Protein AF-A0A8H5Z6J4-F1 (afdb_monomer_lite)

Organism: NCBI:txid1567541

Structure (mmCIF, N/CA/C/O backbone):
data_AF-A0A8H5Z6J4-F1
#
_entry.id   AF-A0A8H5Z6J4-F1
#
loop_
_atom_site.group_PDB
_atom_site.id
_atom_site.type_symbol
_atom_site.label_atom_id
_atom_site.label_alt_id
_atom_site.label_comp_id
_atom_site.label_asym_id
_atom_site.label_entity_id
_atom_site.label_seq_id
_atom_site.pdbx_PDB_ins_code
_atom_site.Cartn_x
_atom_site.Cartn_y
_atom_site.Cartn_z
_atom_site.occupancy
_atom_site.B_iso_or_equiv
_atom_site.auth_seq_id
_atom_site.auth_comp_id
_atom_site.auth_asym_id
_atom_site.auth_atom_id
_atom_site.pdbx_PDB_model_num
ATOM 1 N N . MET A 1 1 ? -13.147 -1.818 -47.716 1.00 28.17 1 MET A N 1
ATOM 2 C CA . MET A 1 1 ? -13.416 -1.935 -46.267 1.00 28.17 1 MET A CA 1
ATOM 3 C C . MET A 1 1 ? -14.421 -0.863 -45.845 1.00 28.17 1 MET A C 1
ATOM 5 O O . MET A 1 1 ? -14.436 0.179 -46.499 1.00 28.17 1 MET A O 1
ATOM 9 N N . PRO A 1 2 ? -15.296 -1.113 -44.851 1.00 30.39 2 PRO A N 1
ATOM 10 C CA . PRO A 1 2 ? -16.334 -0.167 -44.432 1.00 30.39 2 PRO A CA 1
ATOM 11 C C . PRO A 1 2 ? -15.722 1.109 -43.838 1.00 30.39 2 PRO A C 1
ATOM 13 O O . PRO A 1 2 ? -14.711 1.054 -43.145 1.00 30.39 2 PRO A O 1
ATOM 16 N N . ARG A 1 3 ? -16.341 2.259 -44.124 1.00 32.53 3 ARG A N 1
ATOM 17 C CA . ARG A 1 3 ? -15.803 3.617 -43.908 1.00 32.53 3 ARG A CA 1
ATOM 18 C C . ARG A 1 3 ? -15.699 4.080 -42.445 1.00 32.53 3 ARG A C 1
ATOM 20 O O . ARG A 1 3 ? -15.208 5.177 -42.217 1.00 32.53 3 ARG A O 1
ATOM 27 N N . GLU A 1 4 ? -16.088 3.261 -41.475 1.00 33.72 4 GLU A N 1
ATOM 28 C CA . GLU A 1 4 ? -16.015 3.600 -40.041 1.00 33.72 4 GLU A CA 1
ATOM 29 C C . GLU A 1 4 ? -14.672 3.230 -39.386 1.00 33.72 4 GLU A C 1
ATOM 31 O O . GLU A 1 4 ? -14.427 3.570 -38.237 1.00 33.72 4 GLU A O 1
ATOM 36 N N . TRP A 1 5 ? -13.753 2.604 -40.128 1.00 34.56 5 TRP A N 1
ATOM 37 C CA . TRP A 1 5 ? -12.443 2.181 -39.614 1.00 34.56 5 TRP A CA 1
ATOM 38 C C . TRP A 1 5 ? -11.327 3.224 -39.816 1.00 34.56 5 TRP A C 1
ATOM 40 O O . TRP A 1 5 ? -10.234 3.076 -39.281 1.00 34.56 5 TRP A O 1
ATOM 50 N N . ASN A 1 6 ? -11.577 4.300 -40.568 1.00 34.28 6 ASN A N 1
ATOM 51 C CA . ASN A 1 6 ? -10.522 5.193 -41.066 1.00 34.28 6 ASN A CA 1
ATOM 52 C C . ASN A 1 6 ? -9.995 6.245 -40.070 1.00 34.28 6 ASN A C 1
ATOM 54 O O . ASN A 1 6 ? -8.996 6.882 -40.388 1.00 34.28 6 ASN A O 1
ATOM 58 N N . SER A 1 7 ? -10.610 6.455 -38.900 1.00 40.66 7 SER A N 1
ATOM 59 C CA . SER A 1 7 ? -10.069 7.412 -37.914 1.00 40.66 7 SER A CA 1
ATOM 60 C C . SER A 1 7 ? -9.094 6.772 -36.922 1.00 40.66 7 SER A C 1
ATOM 62 O O . SER A 1 7 ? -8.182 7.445 -36.470 1.00 40.66 7 SER A O 1
ATOM 64 N N . ILE A 1 8 ? -9.246 5.475 -36.632 1.00 39.31 8 ILE A N 1
ATOM 65 C CA . ILE A 1 8 ? -8.419 4.724 -35.664 1.00 39.31 8 ILE A CA 1
ATOM 66 C C . ILE A 1 8 ? -7.125 4.194 -36.323 1.00 39.31 8 ILE A C 1
ATOM 68 O O . ILE A 1 8 ? -6.151 3.870 -35.654 1.00 39.31 8 ILE A O 1
ATOM 72 N N . LEU A 1 9 ? -7.103 4.107 -37.660 1.00 37.81 9 LEU A N 1
ATOM 73 C CA . LEU A 1 9 ? -6.042 3.463 -38.446 1.00 37.81 9 LEU A CA 1
ATOM 74 C C . LEU A 1 9 ? -4.883 4.383 -38.879 1.00 37.81 9 LEU A C 1
ATOM 76 O O . LEU A 1 9 ? -3.911 3.872 -39.427 1.00 37.81 9 LEU A O 1
ATOM 80 N N . ASN A 1 10 ? -4.968 5.698 -38.660 1.00 46.81 10 ASN A N 1
ATOM 81 C CA . ASN A 1 10 ? -3.981 6.668 -39.164 1.00 46.81 10 ASN A CA 1
ATOM 82 C C . ASN A 1 10 ? -2.835 6.985 -38.186 1.00 46.81 10 ASN A C 1
ATOM 84 O O . ASN A 1 10 ? -1.996 7.818 -38.518 1.00 46.81 10 ASN A O 1
ATOM 88 N N . GLU A 1 11 ? -2.808 6.379 -36.995 1.00 52.28 11 GLU A N 1
ATOM 89 C CA . GLU A 1 11 ? -1.956 6.878 -35.907 1.00 52.28 11 GLU A CA 1
ATOM 90 C C . GLU A 1 11 ? -0.730 5.992 -35.582 1.00 52.28 11 GLU A C 1
ATOM 92 O O . GLU A 1 11 ? 0.281 6.517 -35.132 1.00 52.28 11 GLU A O 1
ATOM 97 N N . LEU A 1 12 ? -0.745 4.683 -35.876 1.00 58.88 12 LEU A N 1
ATOM 98 C CA . LEU A 1 12 ? 0.432 3.804 -35.715 1.00 58.88 12 LEU A CA 1
ATOM 99 C C . LEU A 1 12 ? 1.329 3.844 -36.964 1.00 58.88 12 LEU A C 1
ATOM 101 O O . LEU A 1 12 ? 0.839 3.670 -38.082 1.00 58.88 12 LEU A O 1
ATOM 105 N N . GLU A 1 13 ? 2.641 4.031 -36.781 1.00 70.81 13 GLU A N 1
ATOM 106 C CA . GLU A 1 13 ? 3.585 4.187 -37.895 1.00 70.81 13 GLU A CA 1
ATOM 107 C C . GLU A 1 13 ? 3.779 2.873 -38.671 1.00 70.81 13 GLU A C 1
ATOM 109 O O . GLU A 1 13 ? 4.051 1.811 -38.101 1.00 70.81 13 GLU A O 1
ATOM 114 N N . PHE A 1 14 ? 3.625 2.936 -39.997 1.00 79.06 14 PHE A N 1
ATOM 115 C CA . PHE A 1 14 ? 4.004 1.849 -40.895 1.00 79.06 14 PHE A CA 1
ATOM 116 C C . PHE A 1 14 ? 5.435 2.076 -41.374 1.00 79.06 14 PHE A C 1
ATOM 118 O O . PHE A 1 14 ? 5.702 3.053 -42.073 1.00 79.06 14 PHE A O 1
ATOM 125 N N . ILE A 1 15 ? 6.328 1.148 -41.039 1.00 82.44 15 ILE A N 1
ATOM 126 C CA . ILE A 1 15 ? 7.730 1.182 -41.442 1.00 82.44 15 ILE A CA 1
ATOM 127 C C . ILE A 1 15 ? 7.903 0.224 -42.626 1.00 82.44 15 ILE A C 1
ATOM 129 O O . ILE A 1 15 ? 7.743 -0.992 -42.462 1.00 82.44 15 ILE A O 1
ATOM 133 N N . PRO A 1 16 ? 8.213 0.724 -43.836 1.00 85.50 16 PRO A N 1
ATOM 134 C CA . PRO A 1 16 ? 8.431 -0.137 -44.988 1.00 85.50 16 PRO A CA 1
ATOM 135 C C . PRO A 1 16 ? 9.571 -1.120 -44.729 1.00 85.50 16 PRO A C 1
ATOM 137 O O . PRO A 1 16 ? 10.624 -0.738 -44.225 1.00 85.50 16 PRO A O 1
ATOM 140 N N . MET A 1 17 ? 9.401 -2.373 -45.158 1.00 85.56 17 MET A N 1
ATOM 141 C CA . MET A 1 17 ? 10.431 -3.408 -45.011 1.00 85.56 17 MET A CA 1
ATOM 142 C C . MET A 1 17 ? 11.772 -2.999 -45.651 1.00 85.56 17 MET A C 1
ATOM 144 O O . MET A 1 17 ? 12.833 -3.394 -45.189 1.00 85.56 17 MET A O 1
ATOM 148 N N . SER A 1 18 ? 11.737 -2.143 -46.678 1.00 85.12 18 SER A N 1
ATOM 149 C CA . SER A 1 18 ? 12.922 -1.574 -47.333 1.00 85.12 18 SER A CA 1
ATOM 150 C C . SER A 1 18 ? 13.709 -0.563 -46.490 1.00 85.12 18 SER A C 1
ATOM 152 O O . SER A 1 18 ? 14.835 -0.237 -46.849 1.00 85.12 18 SER A O 1
ATOM 154 N N . GLU A 1 19 ? 13.118 -0.013 -45.428 1.00 85.44 19 GLU A N 1
ATOM 155 C CA . GLU A 1 19 ? 13.790 0.911 -44.502 1.00 85.44 19 GLU A CA 1
ATOM 156 C C . GLU A 1 19 ? 14.397 0.192 -43.291 1.00 85.44 19 GLU A C 1
ATOM 158 O O . GLU A 1 19 ? 15.184 0.779 -42.544 1.00 85.44 19 GLU A O 1
ATOM 163 N N . LEU A 1 20 ? 14.036 -1.075 -43.093 1.00 86.94 20 LEU A N 1
ATOM 164 C CA . LEU A 1 20 ? 14.535 -1.903 -42.011 1.00 86.94 20 LEU A CA 1
ATOM 165 C C . LEU A 1 20 ? 15.879 -2.531 -42.383 1.00 86.94 20 LEU A C 1
ATOM 167 O O . LEU A 1 20 ? 16.109 -2.975 -43.506 1.00 86.94 20 LEU A O 1
ATOM 171 N N . ILE A 1 21 ? 16.769 -2.574 -41.402 1.00 87.12 21 ILE A N 1
ATOM 172 C CA . ILE A 1 21 ? 18.061 -3.241 -41.473 1.00 87.12 21 ILE A CA 1
ATOM 173 C C . ILE A 1 21 ? 17.908 -4.566 -40.730 1.00 87.12 21 ILE A C 1
ATOM 175 O O . ILE A 1 21 ? 17.894 -4.594 -39.497 1.00 87.12 21 ILE A O 1
ATOM 179 N N . THR A 1 22 ? 17.771 -5.643 -41.500 1.00 82.56 22 THR A N 1
ATOM 180 C CA . THR A 1 22 ? 17.530 -7.004 -41.008 1.00 82.56 22 THR A CA 1
ATOM 181 C C . THR A 1 22 ? 18.682 -7.940 -41.341 1.00 82.56 22 THR A C 1
ATOM 183 O O . THR A 1 22 ? 19.114 -8.007 -42.494 1.00 82.56 22 THR A O 1
ATOM 186 N N . ASP A 1 23 ? 19.086 -8.761 -40.375 1.00 76.25 23 ASP A N 1
ATOM 187 C CA . ASP A 1 23 ? 20.027 -9.866 -40.582 1.00 76.25 23 ASP A CA 1
ATOM 188 C C . ASP A 1 23 ? 19.264 -11.156 -40.951 1.00 76.25 23 ASP A C 1
ATOM 190 O O . ASP A 1 23 ? 19.267 -12.137 -40.204 1.00 76.25 23 ASP A O 1
ATOM 194 N N . GLY A 1 24 ? 18.570 -11.141 -42.097 1.00 76.81 24 GLY A N 1
ATOM 195 C CA . GLY A 1 24 ? 17.800 -12.278 -42.626 1.00 76.81 24 GLY A CA 1
ATOM 196 C C . GLY A 1 24 ? 16.275 -12.138 -42.524 1.00 76.81 24 GLY A C 1
ATOM 197 O O . GLY A 1 24 ? 15.745 -11.033 -42.460 1.00 76.81 24 GLY A O 1
ATOM 198 N N . ASP A 1 25 ? 15.569 -13.274 -42.572 1.00 79.19 25 ASP A N 1
ATOM 199 C CA . ASP A 1 25 ? 14.105 -13.341 -42.428 1.00 79.19 25 ASP A CA 1
ATOM 200 C C . ASP A 1 25 ? 13.698 -13.016 -40.983 1.00 79.19 25 ASP A C 1
ATOM 202 O O . ASP A 1 25 ? 14.186 -13.654 -40.047 1.00 79.19 25 ASP A O 1
ATOM 206 N N . LEU A 1 26 ? 12.774 -12.066 -40.803 1.00 82.94 26 LEU A N 1
ATOM 207 C CA . LEU A 1 26 ? 12.273 -11.638 -39.491 1.00 82.94 26 LEU A CA 1
ATOM 208 C C . LEU A 1 26 ? 11.627 -12.771 -38.687 1.00 82.94 26 LEU A C 1
ATOM 210 O O . LEU A 1 26 ? 11.627 -12.729 -37.460 1.00 82.94 26 LEU A O 1
ATOM 214 N N . ALA A 1 27 ? 11.113 -13.807 -39.351 1.00 78.31 27 ALA A N 1
ATOM 215 C CA . ALA A 1 27 ? 10.590 -14.983 -38.663 1.00 78.31 27 ALA A CA 1
ATOM 216 C C . ALA A 1 27 ? 11.689 -15.826 -37.988 1.00 78.31 27 ALA A C 1
ATOM 218 O O . ALA A 1 27 ? 11.412 -16.565 -37.045 1.00 78.31 27 ALA A O 1
ATOM 219 N N . GLN A 1 28 ? 12.929 -15.739 -38.479 1.00 77.50 28 GLN A N 1
ATOM 220 C CA . GLN A 1 28 ? 14.086 -16.466 -37.946 1.00 77.50 28 GLN A CA 1
ATOM 221 C C . GLN A 1 28 ? 14.962 -15.577 -37.060 1.00 77.50 28 GLN A C 1
ATOM 223 O O . GLN A 1 28 ? 15.541 -16.060 -36.089 1.00 77.50 28 GLN A O 1
ATOM 228 N N . ASN A 1 29 ? 15.047 -14.286 -37.386 1.00 81.62 29 ASN A N 1
ATOM 229 C CA . ASN A 1 29 ? 15.770 -13.286 -36.621 1.00 81.62 29 ASN A CA 1
ATOM 230 C C . ASN A 1 29 ? 14.870 -12.061 -36.388 1.00 81.62 29 ASN A C 1
ATOM 232 O O . ASN A 1 29 ? 14.823 -11.163 -37.229 1.00 81.62 29 ASN A O 1
ATOM 236 N N . PRO A 1 30 ? 14.141 -12.012 -35.261 1.00 83.81 30 PRO A N 1
ATOM 237 C CA . PRO A 1 30 ? 13.126 -10.990 -35.029 1.00 83.81 30 PRO A CA 1
ATOM 238 C C . PRO A 1 30 ? 13.722 -9.618 -34.701 1.00 83.81 30 PRO A C 1
ATOM 240 O O . PRO A 1 30 ? 12.983 -8.646 -34.593 1.00 83.81 30 PRO A O 1
ATOM 243 N N . VAL A 1 31 ? 15.038 -9.501 -34.514 1.00 85.31 31 VAL A N 1
ATOM 244 C CA . VAL A 1 31 ? 15.669 -8.221 -34.186 1.00 85.31 31 VAL A CA 1
ATOM 245 C C . VAL A 1 31 ? 16.000 -7.469 -35.471 1.00 85.31 31 VAL A C 1
ATOM 247 O O . VAL A 1 31 ? 16.737 -7.957 -36.324 1.00 85.31 31 VAL A O 1
ATOM 250 N N . THR A 1 32 ? 15.489 -6.246 -35.591 1.00 87.62 32 THR A N 1
ATOM 251 C CA . THR A 1 32 ? 15.745 -5.359 -36.729 1.00 87.62 32 THR A CA 1
ATOM 252 C C . THR A 1 32 ? 16.123 -3.968 -36.257 1.00 87.62 32 THR A C 1
ATOM 254 O O . THR A 1 32 ? 15.713 -3.525 -35.186 1.00 87.62 32 THR A O 1
ATOM 257 N N . SER A 1 33 ? 16.899 -3.250 -37.064 1.00 88.31 33 SER A N 1
ATOM 258 C CA . SER A 1 33 ? 17.163 -1.828 -36.840 1.00 88.31 33 SER A CA 1
ATOM 259 C C . SER A 1 33 ? 16.429 -0.960 -37.853 1.00 88.31 33 SER A C 1
ATOM 261 O O . SER A 1 33 ? 16.122 -1.405 -38.955 1.00 88.31 33 SER A O 1
ATOM 263 N N . TRP A 1 34 ? 16.173 0.292 -37.504 1.00 85.94 34 TRP A N 1
ATOM 264 C CA . TRP A 1 34 ? 15.602 1.283 -38.407 1.00 85.94 34 TRP A CA 1
ATOM 265 C C . TRP A 1 34 ? 16.315 2.625 -38.246 1.00 85.94 34 TRP A C 1
ATOM 267 O O . TRP A 1 34 ? 16.523 3.117 -37.130 1.00 85.94 34 TRP A O 1
ATOM 277 N N . ARG A 1 35 ? 16.697 3.229 -39.377 1.00 80.19 35 ARG A N 1
ATOM 278 C CA . ARG A 1 35 ? 17.229 4.597 -39.432 1.00 80.19 35 ARG A CA 1
ATOM 279 C C . ARG A 1 35 ? 16.186 5.493 -40.097 1.00 80.19 35 ARG A C 1
ATOM 281 O O . ARG A 1 35 ? 16.041 5.406 -41.316 1.00 80.19 35 ARG A O 1
ATOM 288 N N . PRO A 1 36 ? 15.500 6.368 -39.342 1.00 71.56 36 PRO A N 1
ATOM 289 C CA . PRO A 1 36 ? 14.518 7.274 -39.920 1.00 71.56 36 PRO A CA 1
ATOM 290 C C . PRO A 1 36 ? 15.168 8.142 -41.005 1.00 71.56 36 PRO A C 1
ATOM 292 O O . PRO A 1 36 ? 16.181 8.802 -40.769 1.00 71.56 36 PRO A O 1
ATOM 295 N N . SER A 1 37 ? 14.598 8.133 -42.211 1.00 61.19 37 SER A N 1
ATOM 296 C CA . SER A 1 37 ? 15.135 8.843 -43.386 1.00 61.19 37 SER A CA 1
ATOM 297 C C . SER A 1 37 ? 14.923 10.365 -43.342 1.00 61.19 37 SER A C 1
ATOM 299 O O . SER A 1 37 ? 15.541 11.111 -44.105 1.00 61.19 37 SER A O 1
ATOM 301 N N . LYS A 1 38 ? 14.065 10.843 -42.434 1.00 55.19 38 LYS A N 1
ATOM 302 C CA . LYS A 1 38 ? 13.813 12.261 -42.148 1.00 55.19 38 LYS A CA 1
ATOM 303 C C . LYS A 1 38 ? 14.134 12.541 -40.685 1.00 55.19 38 LYS A C 1
ATOM 305 O O . LYS A 1 38 ? 14.049 11.639 -39.857 1.00 55.19 38 LYS A O 1
ATOM 310 N N . ALA A 1 39 ? 14.428 13.803 -40.360 1.00 48.31 39 ALA A N 1
ATOM 311 C CA . ALA A 1 39 ? 14.260 14.298 -38.997 1.00 48.31 39 ALA A CA 1
ATOM 312 C C . ALA A 1 39 ? 12.772 14.163 -38.659 1.00 48.31 39 ALA A C 1
ATOM 314 O O . ALA A 1 39 ? 11.983 15.070 -38.918 1.00 48.31 39 ALA A O 1
ATOM 315 N N . CYS A 1 40 ? 12.363 12.977 -38.218 1.00 46.22 40 CYS A N 1
ATOM 316 C CA . CYS A 1 40 ? 11.044 12.772 -37.675 1.00 46.22 40 CYS A CA 1
ATOM 317 C C . CYS A 1 40 ? 10.995 13.697 -36.454 1.00 46.22 40 CYS A C 1
ATOM 319 O O . CYS A 1 40 ? 11.840 13.546 -35.573 1.00 46.22 40 CYS A O 1
ATOM 321 N N . PRO A 1 41 ? 10.074 14.674 -36.368 1.00 43.75 41 PRO A N 1
ATOM 322 C CA . PRO A 1 41 ? 9.890 15.429 -35.125 1.00 43.75 41 PRO A CA 1
ATOM 323 C C . PRO A 1 41 ? 9.425 14.534 -33.955 1.00 43.75 41 PRO A C 1
ATOM 325 O O . PRO A 1 41 ? 9.214 15.022 -32.850 1.00 43.75 41 PRO A O 1
ATOM 328 N N . TRP A 1 42 ? 9.252 13.238 -34.218 1.00 49.28 42 TRP A N 1
ATOM 329 C CA . TRP A 1 42 ? 8.795 12.184 -33.340 1.00 49.28 42 TRP A CA 1
ATOM 330 C C . TRP A 1 42 ? 10.033 11.467 -32.804 1.00 49.28 42 TRP A C 1
ATOM 332 O O . TRP A 1 42 ? 10.656 10.664 -33.498 1.00 49.28 42 TRP A O 1
ATOM 342 N N . ASP A 1 43 ? 10.424 11.792 -31.578 1.00 55.66 43 ASP A N 1
ATOM 343 C CA . ASP A 1 43 ? 11.353 10.945 -30.840 1.00 55.66 43 ASP A CA 1
ATOM 344 C C . ASP A 1 43 ? 10.604 9.639 -30.527 1.00 55.66 43 ASP A C 1
ATOM 346 O O . ASP A 1 43 ? 9.527 9.682 -29.926 1.00 55.66 43 ASP A O 1
ATOM 350 N N . HIS A 1 44 ? 11.132 8.479 -30.938 1.00 56.03 44 HIS A N 1
ATOM 351 C CA . HIS A 1 44 ? 10.563 7.156 -30.607 1.00 56.03 44 HIS A CA 1
ATOM 352 C C . HIS A 1 44 ? 10.730 6.785 -29.127 1.00 56.03 44 HIS A C 1
ATOM 354 O O . HIS A 1 44 ? 10.630 5.621 -28.731 1.00 56.03 44 HIS A O 1
ATOM 360 N N . HIS A 1 45 ? 10.996 7.778 -28.283 1.00 62.44 45 HIS A N 1
ATOM 361 C CA . HIS A 1 45 ? 11.115 7.589 -26.858 1.00 62.44 45 HIS A CA 1
ATOM 362 C C . HIS A 1 45 ? 9.810 7.074 -26.283 1.00 62.44 45 HIS A C 1
ATOM 364 O O . HIS A 1 45 ? 8.707 7.534 -26.591 1.00 62.44 45 HIS A O 1
ATOM 370 N N . LEU A 1 46 ? 9.979 6.112 -25.387 1.00 69.69 46 LEU A N 1
ATOM 371 C CA . LEU A 1 46 ? 8.912 5.637 -24.543 1.00 69.69 46 LEU A CA 1
ATOM 372 C C . LEU A 1 46 ? 8.444 6.789 -23.647 1.00 69.69 46 LEU A C 1
ATOM 374 O O . LEU A 1 46 ? 9.180 7.241 -22.768 1.00 69.69 46 LEU A O 1
ATOM 378 N N . PHE A 1 47 ? 7.218 7.256 -23.863 1.00 68.50 47 PHE A N 1
ATOM 379 C CA . PHE A 1 47 ? 6.607 8.252 -22.994 1.00 68.50 47 PHE A CA 1
ATOM 380 C C . PHE A 1 47 ? 6.001 7.557 -21.776 1.00 68.50 47 PHE A C 1
ATOM 382 O O . PHE A 1 47 ? 4.973 6.896 -21.846 1.00 68.50 47 PHE A O 1
ATOM 389 N N . THR A 1 48 ? 6.668 7.674 -20.640 1.00 70.69 48 THR A N 1
ATOM 390 C CA . THR A 1 48 ? 6.216 7.067 -19.381 1.00 70.69 48 THR A CA 1
ATOM 391 C C . THR A 1 48 ? 5.528 8.117 -18.519 1.00 70.69 48 THR A C 1
ATOM 393 O O . THR A 1 48 ? 4.378 7.939 -18.109 1.00 70.69 48 THR A O 1
ATOM 396 N N . GLU A 1 49 ? 6.228 9.231 -18.303 1.00 73.94 49 GLU A N 1
ATOM 397 C CA . GLU A 1 49 ? 5.817 10.416 -17.553 1.00 73.94 49 GLU A CA 1
ATOM 398 C C . GLU A 1 49 ? 6.493 11.663 -18.147 1.00 73.94 49 GLU A C 1
ATOM 400 O O . GLU A 1 49 ? 7.572 11.566 -18.738 1.00 73.94 49 GLU A O 1
ATOM 405 N N . GLU A 1 50 ? 5.895 12.845 -17.957 1.00 73.38 50 GLU A N 1
ATOM 406 C CA . GLU A 1 50 ? 6.440 14.114 -18.472 1.00 73.38 50 GLU A CA 1
ATOM 407 C C . GLU A 1 50 ? 7.872 14.371 -17.990 1.00 73.38 50 GLU A C 1
ATOM 409 O O . GLU A 1 50 ? 8.716 14.841 -18.752 1.00 73.38 50 GLU A O 1
ATOM 414 N N . GLU A 1 51 ? 8.166 14.010 -16.739 1.00 74.00 51 GLU A N 1
ATOM 415 C CA . GLU A 1 51 ? 9.482 14.199 -16.137 1.00 74.00 51 GLU A CA 1
ATOM 416 C C . GLU A 1 51 ? 10.571 13.352 -16.799 1.00 74.00 51 GLU A C 1
ATOM 418 O O . GLU A 1 51 ? 11.670 13.833 -17.087 1.00 74.00 51 GLU A O 1
ATOM 423 N N . VAL A 1 52 ? 10.240 12.086 -17.052 1.00 78.50 52 VAL A N 1
ATOM 424 C CA . VAL A 1 52 ? 11.130 11.122 -17.694 1.00 78.50 52 VAL A CA 1
ATOM 425 C C . VAL A 1 52 ? 11.351 11.516 -19.150 1.00 78.50 52 VAL A C 1
ATOM 427 O O . VAL A 1 52 ? 12.497 11.558 -19.599 1.00 78.50 52 VAL A O 1
ATOM 430 N N . LEU A 1 53 ? 10.280 11.894 -19.862 1.00 77.56 53 LEU A N 1
ATOM 431 C CA . LEU A 1 53 ? 10.388 12.399 -21.229 1.00 77.56 53 LEU A CA 1
ATOM 432 C C . LEU A 1 53 ? 11.300 13.629 -21.280 1.00 77.56 53 LEU A C 1
ATOM 434 O O . LEU A 1 53 ? 12.205 13.681 -22.112 1.00 77.56 53 LEU A O 1
ATOM 438 N N . LYS A 1 54 ? 11.073 14.615 -20.404 1.00 76.88 54 LYS A N 1
ATOM 439 C CA . LYS A 1 54 ? 11.859 15.851 -20.388 1.00 76.88 54 LYS A CA 1
ATOM 440 C C . LYS A 1 54 ? 13.349 15.551 -20.239 1.00 76.88 54 LYS A C 1
ATOM 442 O O . LYS A 1 54 ? 14.142 16.059 -21.028 1.00 76.88 54 LYS A O 1
ATOM 447 N N . PHE A 1 55 ? 13.724 14.684 -19.296 1.00 78.62 55 PHE A N 1
ATOM 448 C CA . PHE A 1 55 ? 15.119 14.273 -19.134 1.00 78.62 55 PHE A CA 1
ATOM 449 C C . PHE A 1 55 ? 15.667 13.562 -20.377 1.00 78.62 55 PHE A C 1
ATOM 451 O O . PHE A 1 55 ? 16.754 13.902 -20.839 1.00 78.62 55 PHE A O 1
ATOM 458 N N . CYS A 1 56 ? 14.921 12.605 -20.938 1.00 79.81 56 CYS A N 1
ATOM 459 C CA . CYS A 1 56 ? 15.301 11.907 -22.165 1.00 79.81 56 CYS A CA 1
ATOM 460 C C . CYS A 1 56 ? 15.626 12.877 -23.309 1.00 79.81 56 CYS A C 1
ATOM 462 O O . CYS A 1 56 ? 16.661 12.732 -23.958 1.00 79.81 56 CYS A O 1
ATOM 464 N N . VAL A 1 57 ? 14.789 13.895 -23.509 1.00 77.75 57 VAL A N 1
ATOM 465 C CA . VAL A 1 57 ? 14.966 14.898 -24.566 1.00 77.75 57 VAL A CA 1
ATOM 466 C C . VAL A 1 57 ? 16.136 15.840 -24.259 1.00 77.75 57 VAL A C 1
ATOM 468 O O . VAL A 1 57 ? 17.015 16.029 -25.101 1.00 77.75 57 VAL A O 1
ATOM 471 N N . GLU A 1 58 ? 16.187 16.423 -23.057 1.00 79.69 58 GLU A N 1
ATOM 472 C CA . GLU A 1 58 ? 17.198 17.427 -22.688 1.00 79.69 58 GLU A CA 1
ATOM 473 C C . GLU A 1 58 ? 18.607 16.831 -22.588 1.00 79.69 58 GLU A C 1
ATOM 475 O O . GLU A 1 58 ? 19.568 17.416 -23.092 1.00 79.69 58 GLU A O 1
ATOM 480 N N . ALA A 1 59 ? 18.735 15.650 -21.978 1.00 80.94 59 ALA A N 1
ATOM 481 C CA . ALA A 1 59 ? 20.011 14.958 -21.823 1.00 80.94 59 ALA A CA 1
ATOM 482 C C . ALA A 1 59 ? 20.384 14.101 -23.042 1.00 80.94 59 ALA A C 1
ATOM 484 O O . ALA A 1 59 ? 21.461 13.503 -23.049 1.00 80.94 59 ALA A O 1
ATOM 485 N N . LYS A 1 60 ? 19.510 14.017 -24.060 1.00 82.25 60 LYS A N 1
ATOM 486 C CA . LYS A 1 60 ? 19.616 13.048 -25.167 1.00 82.25 60 LYS A CA 1
ATOM 487 C C . LYS A 1 60 ? 19.823 11.622 -24.645 1.00 82.25 60 LYS A C 1
ATOM 489 O O . LYS A 1 60 ? 20.633 10.862 -25.175 1.00 82.25 60 LYS A O 1
ATOM 494 N N . PHE A 1 61 ? 19.133 11.296 -23.556 1.00 83.38 61 PHE A N 1
ATOM 495 C CA . PHE A 1 61 ? 19.220 9.996 -22.916 1.00 83.38 61 PHE A CA 1
ATOM 496 C C . PHE A 1 61 ? 18.291 9.007 -23.613 1.00 83.38 61 PHE A C 1
ATOM 498 O O . PHE A 1 61 ? 17.119 9.286 -23.873 1.00 83.38 61 PHE A O 1
ATOM 505 N N . GLU A 1 62 ? 18.828 7.828 -23.888 1.00 85.38 62 GLU A N 1
ATOM 506 C CA . GLU A 1 62 ? 18.126 6.726 -24.523 1.00 85.38 62 GLU A CA 1
ATOM 507 C C . GLU A 1 62 ? 18.160 5.519 -23.591 1.00 85.38 62 GLU A C 1
ATOM 509 O O . GLU A 1 62 ? 19.204 5.183 -23.029 1.00 85.38 62 GLU A O 1
ATOM 514 N N . PHE A 1 63 ? 17.013 4.861 -23.421 1.00 86.19 63 PHE A N 1
ATOM 515 C CA . PHE A 1 63 ? 16.936 3.683 -22.565 1.00 86.19 63 PHE A CA 1
ATOM 516 C C . PHE A 1 63 ? 17.803 2.538 -23.111 1.00 86.19 63 PHE A C 1
ATOM 518 O O . PHE A 1 63 ? 17.936 2.392 -24.332 1.00 86.19 63 PHE A O 1
ATOM 525 N N . PRO A 1 64 ? 18.363 1.685 -22.234 1.00 85.00 64 PRO A N 1
ATOM 526 C CA . PRO A 1 64 ? 19.155 0.540 -22.660 1.00 85.00 64 PRO A CA 1
ATOM 527 C C . PRO A 1 64 ? 18.438 -0.304 -23.721 1.00 85.00 64 PRO A C 1
ATOM 529 O O . PRO A 1 64 ? 17.277 -0.680 -23.571 1.00 85.00 64 PRO A O 1
ATOM 532 N N . GLY A 1 65 ? 19.139 -0.588 -24.820 1.00 85.56 65 GLY A N 1
ATOM 533 C CA . GLY A 1 65 ? 18.606 -1.380 -25.928 1.00 85.56 65 GLY A CA 1
ATOM 534 C C . GLY A 1 65 ? 17.647 -0.644 -26.870 1.00 85.56 65 GLY A C 1
ATOM 535 O O . GLY A 1 65 ? 17.175 -1.270 -27.812 1.00 85.56 65 GLY A O 1
ATOM 536 N N . TYR A 1 66 ? 17.374 0.648 -26.663 1.00 86.88 66 TYR A N 1
ATOM 537 C CA . TYR A 1 66 ? 16.570 1.452 -27.590 1.00 86.88 66 TYR A CA 1
ATOM 538 C C . TYR A 1 66 ? 17.269 1.678 -28.937 1.00 86.88 66 TYR A C 1
ATOM 540 O O . TYR A 1 66 ? 16.650 1.544 -29.992 1.00 86.88 66 TYR A O 1
ATOM 548 N N . ARG A 1 67 ? 18.570 1.992 -28.912 1.00 86.44 67 ARG A N 1
ATOM 549 C CA . ARG A 1 67 ? 19.380 2.254 -30.106 1.00 86.44 67 ARG A CA 1
ATOM 550 C C . ARG A 1 67 ? 20.600 1.338 -30.153 1.00 86.44 67 ARG A C 1
ATOM 552 O O . ARG A 1 67 ? 21.247 1.101 -29.136 1.00 86.44 67 ARG A O 1
ATOM 559 N N . GLY A 1 68 ? 20.910 0.839 -31.346 1.00 85.00 68 GLY A N 1
ATOM 560 C CA . GLY A 1 68 ? 22.136 0.106 -31.667 1.00 85.00 68 GLY A CA 1
ATOM 561 C C . GLY A 1 68 ? 22.974 0.843 -32.714 1.00 85.00 68 GLY A C 1
ATOM 562 O O . GLY A 1 68 ? 22.658 1.967 -33.107 1.00 85.00 68 GLY A O 1
ATOM 563 N N . GLU A 1 69 ? 24.019 0.193 -33.232 1.00 83.69 69 GLU A N 1
ATOM 564 C CA . GLU A 1 69 ? 24.899 0.769 -34.268 1.00 83.69 69 GLU A CA 1
ATOM 565 C C . GLU A 1 69 ? 24.120 1.235 -35.512 1.00 83.69 69 GLU A C 1
ATOM 567 O O . GLU A 1 69 ? 24.466 2.218 -36.173 1.00 83.69 69 GLU A O 1
ATOM 572 N N . ASN A 1 70 ? 23.016 0.548 -35.810 1.00 82.94 70 ASN A N 1
ATOM 573 C CA . ASN A 1 70 ? 22.213 0.731 -37.009 1.00 82.94 70 ASN A CA 1
ATOM 574 C C . ASN A 1 70 ? 20.906 1.503 -36.792 1.00 82.94 70 ASN A C 1
ATOM 576 O O . ASN A 1 70 ? 20.065 1.504 -37.679 1.00 82.94 70 ASN A O 1
ATOM 580 N N . GLY A 1 71 ? 20.755 2.241 -35.690 1.00 85.88 71 GLY A N 1
ATOM 581 C CA . GLY A 1 71 ? 19.563 3.056 -35.423 1.00 85.88 71 GLY A CA 1
ATOM 582 C C . GLY A 1 71 ? 18.666 2.463 -34.340 1.00 85.88 71 GLY A C 1
ATOM 583 O O . GLY A 1 71 ? 19.164 1.792 -33.438 1.00 85.88 71 GLY A O 1
ATOM 584 N N . ILE A 1 72 ? 17.368 2.771 -34.391 1.00 86.50 72 ILE A N 1
ATOM 585 C CA . ILE A 1 72 ? 16.389 2.293 -33.402 1.00 86.50 72 ILE A CA 1
ATOM 586 C C . ILE A 1 72 ? 16.249 0.782 -33.556 1.00 86.50 72 ILE A C 1
ATOM 588 O O . ILE A 1 72 ? 16.084 0.299 -34.674 1.00 86.50 72 ILE A O 1
ATOM 592 N N . VAL A 1 73 ? 16.323 0.052 -32.447 1.00 89.06 73 VAL A N 1
ATOM 593 C CA . VAL A 1 73 ? 16.196 -1.406 -32.425 1.00 89.06 73 VAL A CA 1
ATOM 594 C C . VAL A 1 73 ? 14.752 -1.783 -32.121 1.00 89.06 73 VAL A C 1
ATOM 596 O O . VAL A 1 73 ? 14.186 -1.369 -31.107 1.00 89.06 73 VAL A O 1
ATOM 599 N N . PHE A 1 74 ? 14.183 -2.610 -32.989 1.00 90.56 74 PHE A N 1
ATOM 600 C CA . PHE A 1 74 ? 12.877 -3.221 -32.814 1.00 90.56 74 PHE A CA 1
ATOM 601 C C . PHE A 1 74 ? 13.003 -4.737 -32.709 1.00 90.56 74 PHE A C 1
ATOM 603 O O . PHE A 1 74 ? 13.841 -5.356 -33.366 1.00 90.56 74 PHE A O 1
ATOM 610 N N . GLU A 1 75 ? 12.108 -5.329 -31.931 1.00 91.75 75 GLU A N 1
ATOM 611 C CA . GLU A 1 75 ? 11.812 -6.754 -31.980 1.00 91.75 75 GLU A CA 1
ATOM 612 C C . GLU A 1 75 ? 10.483 -6.943 -32.717 1.00 91.75 75 GLU A C 1
ATOM 614 O O . GLU A 1 75 ? 9.475 -6.301 -32.406 1.00 91.75 75 GLU A O 1
ATOM 619 N N . ALA A 1 76 ? 10.518 -7.781 -33.748 1.00 91.19 76 ALA A N 1
ATOM 620 C CA . ALA A 1 76 ? 9.422 -8.073 -34.647 1.00 91.19 76 ALA A CA 1
ATOM 621 C C . ALA A 1 76 ? 8.658 -9.308 -34.162 1.00 91.19 76 ALA A C 1
ATOM 623 O O . ALA A 1 76 ? 9.229 -10.381 -33.982 1.00 91.19 76 ALA A O 1
ATOM 624 N N . THR A 1 77 ? 7.348 -9.170 -33.993 1.00 90.38 77 THR A N 1
ATOM 625 C CA . THR A 1 77 ? 6.436 -10.283 -33.707 1.00 90.38 77 THR A CA 1
ATOM 626 C C . THR A 1 77 ? 5.539 -10.506 -34.917 1.00 90.38 77 THR A C 1
ATOM 628 O O . THR A 1 77 ? 4.843 -9.580 -35.336 1.00 90.38 77 THR A O 1
ATOM 631 N N . GLU A 1 78 ? 5.568 -11.707 -35.504 1.00 90.25 78 GLU A N 1
ATOM 632 C CA . GLU A 1 78 ? 4.662 -12.076 -36.602 1.00 90.25 78 GLU A CA 1
ATOM 633 C C . GLU A 1 78 ? 3.212 -12.030 -36.104 1.00 90.25 78 GLU A C 1
ATOM 635 O O . GLU A 1 78 ? 2.904 -12.544 -35.030 1.00 90.25 78 GLU A O 1
ATOM 640 N N . LEU A 1 79 ? 2.329 -11.402 -36.879 1.00 86.25 79 LEU A N 1
ATOM 641 C CA . LEU A 1 79 ? 0.908 -11.302 -36.573 1.00 86.25 79 LEU A CA 1
ATOM 642 C C . LEU A 1 79 ? 0.083 -12.082 -37.592 1.00 86.25 79 LEU A C 1
ATOM 644 O O . LEU A 1 79 ? 0.180 -11.849 -38.801 1.00 86.25 79 LEU A O 1
ATOM 648 N N . GLY A 1 80 ? -0.804 -12.941 -37.092 1.00 81.88 80 GLY A N 1
ATOM 649 C CA . GLY A 1 80 ? -1.851 -13.548 -37.900 1.00 81.88 80 GLY A CA 1
ATOM 650 C C . GLY A 1 80 ? -2.882 -12.527 -38.398 1.00 81.88 80 GLY A C 1
ATOM 651 O O . GLY A 1 80 ? -3.077 -11.452 -37.825 1.00 81.88 80 GLY A O 1
ATOM 652 N N . GLU A 1 81 ? -3.617 -12.894 -39.449 1.00 68.00 81 GLU A N 1
ATOM 653 C CA . GLU A 1 81 ? -4.602 -12.027 -40.120 1.00 68.00 81 GLU A CA 1
ATOM 654 C C . GLU A 1 81 ? -5.716 -11.526 -39.168 1.00 68.00 81 GLU A C 1
ATOM 656 O O . GLU A 1 81 ? -6.212 -10.411 -39.318 1.00 68.00 81 GLU A O 1
ATOM 661 N N . GLY A 1 82 ? -6.059 -12.309 -38.134 1.00 69.38 82 GLY A N 1
ATOM 662 C CA . GLY A 1 82 ? -7.005 -11.925 -37.074 1.00 69.38 82 GLY A CA 1
ATOM 663 C C . GLY A 1 82 ? -6.379 -11.237 -35.852 1.00 69.38 82 GLY A C 1
ATOM 664 O O . GLY A 1 82 ? -7.090 -10.616 -35.063 1.00 69.38 82 GLY A O 1
ATOM 665 N N . GLU A 1 83 ? -5.058 -11.315 -35.687 1.00 75.38 83 GLU A N 1
ATOM 666 C CA . GLU A 1 83 ? -4.339 -10.752 -34.536 1.00 75.38 83 GLU A CA 1
ATOM 667 C C . GLU A 1 83 ? -3.987 -9.281 -34.747 1.00 75.38 83 GLU A C 1
ATOM 669 O O . GLU A 1 83 ? -3.881 -8.532 -33.780 1.00 75.38 83 GLU A O 1
ATOM 674 N N . LEU A 1 84 ? -3.900 -8.832 -36.003 1.00 69.25 84 LEU A N 1
ATOM 675 C CA . LEU A 1 84 ? -3.621 -7.439 -36.347 1.00 69.25 84 LEU A CA 1
ATOM 676 C C . LEU A 1 84 ? -4.639 -6.465 -35.740 1.00 69.25 84 LEU A C 1
ATOM 678 O O . LEU A 1 84 ? -4.263 -5.424 -35.202 1.00 69.25 84 LEU A O 1
ATOM 682 N N . CYS A 1 85 ? -5.931 -6.794 -35.807 1.00 66.81 85 CYS A N 1
ATOM 683 C CA . CYS A 1 85 ? -6.983 -5.962 -35.223 1.00 66.81 85 CYS A CA 1
ATOM 684 C C . CYS A 1 85 ? -6.888 -5.913 -33.695 1.00 66.81 85 CYS A C 1
ATOM 686 O O . CYS A 1 85 ? -7.060 -4.844 -33.115 1.00 66.81 85 CYS A O 1
ATOM 688 N N . LYS A 1 86 ? -6.574 -7.047 -33.061 1.00 71.69 86 LYS A N 1
ATOM 689 C CA . LYS A 1 86 ? -6.430 -7.143 -31.608 1.00 71.69 86 LYS A CA 1
ATOM 690 C C . LYS A 1 86 ? -5.192 -6.394 -31.114 1.00 71.69 86 LYS A C 1
ATOM 692 O O . LYS A 1 86 ? -5.321 -5.554 -30.237 1.00 71.69 86 LYS A O 1
ATOM 697 N N . ALA A 1 87 ? -4.032 -6.609 -31.734 1.00 68.94 87 ALA A N 1
ATOM 698 C CA . ALA A 1 87 ? -2.801 -5.889 -31.413 1.00 68.94 87 ALA A CA 1
ATOM 699 C C . ALA A 1 87 ? -2.988 -4.370 -31.543 1.00 68.94 87 ALA A C 1
ATOM 701 O O . ALA A 1 87 ? -2.572 -3.610 -30.674 1.00 68.94 87 ALA A O 1
ATOM 702 N N . ARG A 1 88 ? -3.690 -3.917 -32.591 1.00 67.19 88 ARG A N 1
ATOM 703 C CA . ARG A 1 88 ? -4.038 -2.499 -32.764 1.00 67.19 88 ARG A CA 1
ATOM 704 C C . ARG A 1 88 ? -4.946 -1.966 -31.654 1.00 67.19 88 ARG A C 1
ATOM 706 O O . ARG A 1 88 ? -4.730 -0.847 -31.209 1.00 67.19 88 ARG A O 1
ATOM 713 N N . GLN A 1 89 ? -5.936 -2.737 -31.204 1.00 65.75 89 GLN A N 1
ATOM 714 C CA . GLN A 1 89 ? -6.824 -2.346 -30.101 1.00 65.75 89 GLN A CA 1
ATOM 715 C C . GLN A 1 89 ? -6.101 -2.327 -28.749 1.00 65.75 89 GLN A C 1
ATOM 717 O O . GLN A 1 89 ? -6.214 -1.342 -28.023 1.00 65.75 89 GLN A O 1
ATOM 722 N N . ASP A 1 90 ? -5.327 -3.370 -28.442 1.00 67.00 90 ASP A N 1
ATOM 723 C CA . ASP A 1 90 ? -4.567 -3.495 -27.194 1.00 67.00 90 ASP A CA 1
ATOM 724 C C . ASP A 1 90 ? -3.555 -2.345 -27.052 1.00 67.00 90 ASP A C 1
ATOM 726 O O . ASP A 1 90 ? -3.411 -1.772 -25.974 1.00 67.00 90 ASP A O 1
ATOM 730 N N . LEU A 1 91 ? -2.912 -1.937 -28.154 1.00 65.12 91 LEU A N 1
ATOM 731 C CA . LEU A 1 91 ? -2.031 -0.768 -28.179 1.00 65.12 91 LEU A CA 1
ATOM 732 C C . LEU A 1 91 ? -2.818 0.547 -28.035 1.00 65.12 91 LEU A C 1
ATOM 734 O O . LEU A 1 91 ? -2.369 1.426 -27.304 1.00 65.12 91 LEU A O 1
ATOM 738 N N . HIS A 1 92 ? -4.009 0.669 -28.639 1.00 56.94 92 HIS A N 1
ATOM 739 C CA . HIS A 1 92 ? -4.836 1.885 -28.580 1.00 56.94 92 HIS A CA 1
ATOM 740 C C . HIS A 1 92 ? -5.350 2.218 -27.157 1.00 56.94 92 HIS A C 1
ATOM 742 O O . HIS A 1 92 ? -5.482 3.385 -26.792 1.00 56.94 92 HIS A O 1
ATOM 748 N N . VAL A 1 93 ? -5.608 1.213 -26.310 1.00 51.38 93 VAL A N 1
ATOM 749 C CA . VAL A 1 93 ? -6.055 1.431 -24.915 1.00 51.38 93 VAL A CA 1
ATOM 750 C C . VAL A 1 93 ? -4.937 2.017 -24.033 1.00 51.38 93 VAL A C 1
ATOM 752 O O . VAL A 1 93 ? -5.213 2.734 -23.074 1.00 51.38 93 VAL A O 1
ATOM 755 N N . VAL A 1 94 ? -3.668 1.785 -24.386 1.00 52.12 94 VAL A N 1
ATOM 756 C CA . VAL A 1 94 ? -2.480 2.312 -23.678 1.00 52.12 94 VAL A CA 1
ATOM 757 C C . VAL A 1 94 ? -1.954 3.619 -24.323 1.00 52.12 94 VAL A C 1
ATOM 759 O O . VAL A 1 94 ? -1.061 4.296 -23.812 1.00 52.12 94 VAL A O 1
ATOM 762 N N . TRP A 1 95 ? -2.553 4.024 -25.443 1.00 49.38 95 TRP A N 1
ATOM 763 C CA . TRP A 1 95 ? -2.025 4.986 -26.422 1.00 49.38 95 TRP A CA 1
ATOM 764 C C . TRP A 1 95 ? -2.150 6.460 -26.040 1.00 49.38 95 TRP A C 1
ATOM 766 O O . TRP A 1 95 ? -1.459 7.306 -26.606 1.00 49.38 95 TRP A O 1
ATOM 776 N N . VAL A 1 96 ? -2.957 6.789 -25.026 1.00 49.09 96 VAL A N 1
ATOM 777 C CA . VAL A 1 96 ? -2.945 8.148 -24.454 1.00 49.09 96 VAL A CA 1
ATOM 778 C C . VAL A 1 96 ? -1.565 8.465 -23.846 1.00 49.09 96 VAL A C 1
ATOM 780 O O . VAL A 1 96 ? -1.192 9.634 -23.780 1.00 49.09 96 VAL A O 1
ATOM 783 N N . PHE A 1 97 ? -0.772 7.437 -23.500 1.00 48.16 97 PHE A N 1
ATOM 784 C CA . PHE A 1 97 ? 0.553 7.583 -22.899 1.00 48.16 97 PHE A CA 1
ATOM 785 C C . PHE A 1 97 ? 1.721 7.067 -23.759 1.00 48.16 97 PHE A C 1
ATOM 787 O O . PHE A 1 97 ? 2.813 7.559 -23.566 1.00 48.16 97 PHE A O 1
ATOM 794 N N . LEU A 1 98 ? 1.562 6.157 -24.729 1.00 52.91 98 LEU A N 1
ATOM 795 C CA . LEU A 1 98 ? 2.702 5.525 -25.436 1.00 52.91 98 LEU A CA 1
ATOM 796 C C . LEU A 1 98 ? 2.751 5.845 -26.937 1.00 52.91 98 LEU A C 1
ATOM 798 O O . LEU A 1 98 ? 2.600 4.960 -27.774 1.00 52.91 98 LEU A O 1
ATOM 802 N N . LYS A 1 99 ? 2.937 7.117 -27.304 1.00 55.75 99 LYS A N 1
ATOM 803 C CA . LYS A 1 99 ? 2.728 7.539 -28.700 1.00 55.75 99 LYS A CA 1
ATOM 804 C C . LYS A 1 99 ? 3.696 6.928 -29.734 1.00 55.75 99 LYS A C 1
ATOM 806 O O . LYS A 1 99 ? 3.277 6.788 -30.876 1.00 55.75 99 LYS A O 1
ATOM 811 N N . ASN A 1 100 ? 4.930 6.528 -29.380 1.00 64.88 100 ASN A N 1
ATOM 812 C CA . ASN A 1 100 ? 5.983 6.275 -30.388 1.00 64.88 100 ASN A CA 1
ATOM 813 C C . ASN A 1 100 ? 6.879 5.026 -30.178 1.00 64.88 100 ASN A C 1
ATOM 815 O O . ASN A 1 100 ? 7.965 4.959 -30.745 1.00 64.88 100 ASN A O 1
ATOM 819 N N . ASP A 1 101 ? 6.493 4.022 -29.390 1.00 76.88 101 ASP A N 1
ATOM 820 C CA . ASP A 1 101 ? 7.388 2.894 -29.055 1.00 76.88 101 ASP A CA 1
ATOM 821 C C . ASP A 1 101 ? 7.196 1.628 -29.923 1.00 76.88 101 ASP A C 1
ATOM 823 O O . ASP A 1 101 ? 7.870 0.613 -29.699 1.00 76.88 101 ASP A O 1
ATOM 827 N N . CYS A 1 102 ? 6.273 1.669 -30.888 1.00 78.88 102 CYS A N 1
ATOM 828 C CA . CYS A 1 102 ? 5.913 0.551 -31.756 1.00 78.88 102 CYS A CA 1
ATOM 829 C C . CYS A 1 102 ? 5.492 1.004 -33.166 1.00 78.88 102 CYS A C 1
ATOM 831 O O . CYS A 1 102 ? 5.120 2.155 -33.384 1.00 78.88 102 CYS A O 1
ATOM 833 N N . GLY A 1 103 ? 5.541 0.081 -34.125 1.00 81.38 103 GLY A N 1
ATOM 834 C CA . GLY A 1 103 ? 5.121 0.287 -35.511 1.00 81.38 103 GLY A CA 1
ATOM 835 C C . GLY A 1 103 ? 4.773 -1.036 -36.190 1.00 81.38 103 GLY A C 1
ATOM 836 O O . GLY A 1 103 ? 4.930 -2.102 -35.602 1.00 81.38 103 GLY A O 1
ATOM 837 N N . PHE A 1 104 ? 4.305 -1.002 -37.433 1.00 85.56 104 PHE A N 1
ATOM 838 C CA . PHE A 1 104 ? 4.036 -2.220 -38.208 1.00 85.56 104 PHE A CA 1
ATOM 839 C C . PHE A 1 104 ? 4.886 -2.275 -39.463 1.00 85.56 104 PHE A C 1
ATOM 841 O O . PHE A 1 104 ? 5.139 -1.251 -40.092 1.00 85.56 104 PHE A O 1
ATOM 848 N N . THR A 1 105 ? 5.243 -3.485 -39.883 1.00 87.69 105 THR A N 1
ATOM 849 C CA . THR A 1 105 ? 5.806 -3.719 -41.211 1.00 87.69 105 THR A CA 1
ATOM 850 C C . THR A 1 105 ? 5.117 -4.889 -41.900 1.00 87.69 105 THR A C 1
ATOM 852 O O . THR A 1 105 ? 4.497 -5.744 -41.265 1.00 87.69 105 THR A O 1
ATOM 855 N N . PHE A 1 106 ? 5.196 -4.902 -43.224 1.00 87.88 106 PHE A N 1
ATOM 856 C CA . PHE A 1 106 ? 4.697 -5.979 -44.063 1.00 87.88 106 PHE A CA 1
ATOM 857 C C . PHE A 1 106 ? 5.818 -6.410 -44.995 1.00 87.88 106 PHE A C 1
ATOM 859 O O . PHE A 1 106 ? 6.335 -5.591 -45.758 1.00 87.88 106 PHE A O 1
ATOM 866 N N . ASP A 1 107 ? 6.166 -7.691 -44.942 1.00 87.06 107 ASP A N 1
ATOM 867 C CA . ASP A 1 107 ? 7.137 -8.280 -45.849 1.00 87.06 107 ASP A CA 1
ATOM 868 C C . ASP A 1 107 ? 6.418 -8.777 -47.117 1.00 87.06 107 ASP A C 1
ATOM 870 O O . ASP A 1 107 ? 5.688 -9.774 -47.071 1.00 87.06 107 ASP A O 1
ATOM 874 N N . PRO A 1 108 ? 6.612 -8.117 -48.275 1.00 85.12 108 PRO A N 1
ATOM 875 C CA . PRO A 1 108 ? 5.957 -8.512 -49.515 1.00 85.12 108 PRO A CA 1
ATOM 876 C C . PRO A 1 108 ? 6.462 -9.849 -50.074 1.00 85.12 108 PRO A C 1
ATOM 878 O O . PRO A 1 108 ? 5.739 -10.474 -50.852 1.00 85.12 108 PRO A O 1
ATOM 881 N N . ALA A 1 109 ? 7.670 -10.294 -49.707 1.00 86.25 109 ALA A N 1
ATOM 882 C CA . ALA A 1 109 ? 8.243 -11.546 -50.193 1.00 86.25 109 ALA A CA 1
ATOM 883 C C . ALA A 1 109 ? 7.588 -12.754 -49.514 1.00 86.25 109 ALA A C 1
ATOM 885 O O . ALA A 1 109 ? 7.192 -13.709 -50.187 1.00 86.25 109 ALA A O 1
ATOM 886 N N . THR A 1 110 ? 7.421 -12.689 -48.193 1.00 86.44 110 THR A N 1
ATOM 887 C CA . THR A 1 110 ? 6.800 -13.759 -47.395 1.00 86.44 110 THR A CA 1
ATOM 888 C C . THR A 1 110 ? 5.293 -13.576 -47.202 1.00 86.44 110 THR A C 1
ATOM 890 O O . THR A 1 110 ? 4.611 -14.522 -46.809 1.00 86.44 110 THR A O 1
ATOM 893 N N . LYS A 1 111 ? 4.758 -12.389 -47.524 1.00 86.94 111 LYS A N 1
ATOM 894 C CA . LYS A 1 111 ? 3.369 -11.958 -47.278 1.00 86.94 111 LYS A CA 1
ATOM 895 C C . LYS A 1 111 ? 2.981 -11.978 -45.798 1.00 86.94 111 LYS A C 1
ATOM 897 O O . LYS A 1 111 ? 1.828 -12.251 -45.465 1.00 86.94 111 LYS A O 1
ATOM 902 N N . ARG A 1 112 ? 3.938 -11.696 -44.916 1.00 87.50 112 ARG A N 1
ATOM 903 C CA . ARG A 1 112 ? 3.747 -11.689 -43.462 1.00 87.50 112 ARG A CA 1
ATOM 904 C C . ARG A 1 112 ? 3.684 -10.269 -42.927 1.00 87.50 112 ARG A C 1
ATOM 906 O O . ARG A 1 112 ? 4.349 -9.370 -43.440 1.00 87.50 112 ARG A O 1
ATOM 913 N N . THR A 1 113 ? 2.881 -10.083 -41.888 1.00 88.81 113 THR A N 1
ATOM 914 C CA . THR A 1 113 ? 2.773 -8.816 -41.162 1.00 88.81 113 THR A CA 1
ATOM 915 C C . THR A 1 113 ? 3.486 -8.961 -39.832 1.00 88.81 113 THR A C 1
ATOM 917 O O . THR A 1 113 ? 3.307 -9.969 -39.153 1.00 88.81 113 THR A O 1
ATOM 920 N N . TYR A 1 114 ? 4.252 -7.948 -39.445 1.00 89.12 114 TYR A N 1
ATOM 921 C CA . TYR A 1 114 ? 4.964 -7.929 -38.176 1.00 89.12 114 TYR A CA 1
ATOM 922 C C . TYR A 1 114 ? 4.617 -6.670 -37.384 1.00 89.12 114 TYR A C 1
ATOM 924 O O . TYR A 1 114 ? 4.512 -5.573 -37.941 1.00 89.12 114 TYR A O 1
ATOM 932 N N . LEU A 1 115 ? 4.463 -6.837 -36.074 1.00 88.25 115 LEU A N 1
ATOM 933 C CA . LEU A 1 115 ? 4.470 -5.755 -35.098 1.00 88.25 115 LEU A CA 1
ATOM 934 C C . LEU A 1 115 ? 5.907 -5.532 -34.638 1.00 88.25 115 LEU A C 1
ATOM 936 O O . LEU A 1 115 ? 6.551 -6.450 -34.141 1.00 88.25 115 LEU A O 1
ATOM 940 N N . LEU A 1 116 ? 6.396 -4.315 -34.817 1.00 87.50 116 LEU A N 1
ATOM 941 C CA . LEU A 1 116 ? 7.707 -3.862 -34.386 1.00 87.50 116 LEU A CA 1
ATOM 942 C C . LEU A 1 116 ? 7.552 -3.160 -33.045 1.00 87.50 116 LEU A C 1
ATOM 944 O O . LEU A 1 116 ? 6.774 -2.215 -32.930 1.00 87.50 116 LEU A O 1
ATOM 948 N N . GLN A 1 117 ? 8.295 -3.590 -32.033 1.00 88.62 117 GLN A N 1
ATOM 949 C CA . GLN A 1 117 ? 8.292 -2.941 -30.724 1.00 88.62 117 GLN A CA 1
ATOM 950 C C . GLN A 1 117 ? 9.711 -2.639 -30.278 1.00 88.62 117 GLN A C 1
ATOM 952 O O . GLN A 1 117 ? 10.598 -3.481 -30.395 1.00 88.62 117 GLN A O 1
ATOM 957 N N . THR A 1 118 ? 9.934 -1.437 -29.755 1.00 87.62 118 THR A N 1
ATOM 958 C CA . THR A 1 118 ? 11.208 -1.127 -29.107 1.00 87.62 118 THR A CA 1
ATOM 959 C C . THR A 1 118 ? 11.341 -1.949 -27.823 1.00 87.62 118 THR A C 1
ATOM 961 O O . THR A 1 118 ? 10.344 -2.269 -27.166 1.00 87.62 118 THR A O 1
ATOM 964 N N . ARG A 1 119 ? 12.575 -2.268 -27.425 1.00 87.50 119 ARG A N 1
ATOM 965 C CA . ARG A 1 119 ? 12.847 -2.981 -26.163 1.00 87.50 119 ARG A CA 1
ATOM 966 C C . ARG A 1 119 ? 12.284 -2.274 -24.922 1.00 87.50 119 ARG A C 1
ATOM 968 O O . ARG A 1 119 ? 11.626 -2.946 -24.129 1.00 87.50 119 ARG A O 1
ATOM 975 N N . PRO A 1 120 ? 12.447 -0.943 -24.758 1.00 86.94 120 PRO A N 1
ATOM 976 C CA . PRO A 1 120 ? 11.767 -0.205 -23.692 1.00 86.94 120 PRO A CA 1
ATOM 977 C C . PRO A 1 120 ? 10.245 -0.392 -23.718 1.00 86.94 120 PRO A C 1
ATOM 979 O O . PRO A 1 120 ? 9.631 -0.607 -22.679 1.00 86.94 120 PRO A O 1
ATOM 982 N N . GLY A 1 121 ? 9.637 -0.378 -24.905 1.00 85.62 121 GLY A N 1
ATOM 983 C CA . GLY A 1 121 ? 8.206 -0.604 -25.077 1.00 85.62 121 GLY A CA 1
ATOM 984 C C . GLY A 1 121 ? 7.723 -1.982 -24.636 1.00 85.62 121 GLY A C 1
ATOM 985 O O . GLY A 1 121 ? 6.695 -2.105 -23.966 1.00 85.62 121 GLY A O 1
ATOM 986 N N . ILE A 1 122 ? 8.472 -3.029 -24.992 1.00 86.44 122 ILE A N 1
ATOM 987 C CA . ILE A 1 122 ? 8.217 -4.405 -24.537 1.00 86.44 122 ILE A CA 1
ATOM 988 C C . ILE A 1 122 ? 8.280 -4.462 -23.012 1.00 86.44 122 ILE A C 1
ATOM 990 O O . ILE A 1 122 ? 7.305 -4.872 -22.384 1.00 86.44 122 ILE A O 1
ATOM 994 N N . MET A 1 123 ? 9.371 -3.962 -22.427 1.00 86.81 123 MET A N 1
ATOM 995 C CA . MET A 1 123 ? 9.577 -3.943 -20.978 1.00 86.81 123 MET A CA 1
ATOM 996 C C . MET A 1 123 ? 8.441 -3.214 -20.250 1.00 86.81 123 MET A C 1
ATOM 998 O O . MET A 1 123 ? 7.909 -3.722 -19.267 1.00 86.81 123 MET A O 1
ATOM 1002 N N . PHE A 1 124 ? 8.011 -2.050 -20.747 1.00 85.06 124 PHE A N 1
ATOM 1003 C CA . PHE A 1 124 ? 6.906 -1.296 -20.153 1.00 85.06 124 PHE A CA 1
ATOM 1004 C C . PHE A 1 124 ? 5.609 -2.103 -20.111 1.00 85.06 124 PHE A C 1
ATOM 1006 O O . PHE A 1 124 ? 4.963 -2.185 -19.067 1.00 85.06 124 PHE A O 1
ATOM 1013 N N . ARG A 1 125 ? 5.239 -2.733 -21.233 1.00 84.00 125 ARG A N 1
ATOM 1014 C CA . ARG A 1 125 ? 4.029 -3.562 -21.326 1.00 84.00 125 ARG A CA 1
ATOM 1015 C C . ARG A 1 125 ? 4.122 -4.819 -20.463 1.00 84.00 125 ARG A C 1
ATOM 1017 O O . ARG A 1 125 ? 3.126 -5.208 -19.857 1.00 84.00 125 ARG A O 1
ATOM 1024 N N . GLU A 1 126 ? 5.293 -5.446 -20.382 1.00 85.00 126 GLU A N 1
ATOM 1025 C CA . GLU A 1 126 ? 5.524 -6.602 -19.512 1.00 85.00 126 GLU A CA 1
ATOM 1026 C C . GLU A 1 126 ? 5.385 -6.236 -18.037 1.00 85.00 126 GLU A C 1
ATOM 1028 O O . GLU A 1 126 ? 4.666 -6.923 -17.311 1.00 85.00 126 GLU A O 1
ATOM 1033 N N . LEU A 1 127 ? 6.001 -5.132 -17.610 1.00 81.56 127 LEU A N 1
ATOM 1034 C CA . LEU A 1 127 ? 5.870 -4.614 -16.251 1.00 81.56 127 LEU A CA 1
ATOM 1035 C C . LEU A 1 127 ? 4.422 -4.249 -15.941 1.00 81.56 127 LEU A C 1
ATOM 1037 O O . LEU A 1 127 ? 3.909 -4.673 -14.915 1.00 81.56 127 LEU A O 1
ATOM 1041 N N . GLN A 1 128 ? 3.728 -3.553 -16.843 1.00 80.38 128 GLN A N 1
ATOM 1042 C CA . GLN A 1 128 ? 2.325 -3.193 -16.642 1.00 80.38 128 GLN A CA 1
ATOM 1043 C C . GLN A 1 128 ? 1.422 -4.421 -16.496 1.00 80.38 128 GLN A C 1
ATOM 1045 O O . GLN A 1 128 ? 0.511 -4.423 -15.674 1.00 80.38 128 GLN A O 1
ATOM 1050 N N . LYS A 1 129 ? 1.655 -5.459 -17.307 1.00 79.56 129 LYS A N 1
ATOM 1051 C CA . LYS A 1 129 ? 0.873 -6.699 -17.276 1.00 79.56 129 LYS A CA 1
ATOM 1052 C C . LYS A 1 129 ? 1.177 -7.545 -16.042 1.00 79.56 129 LYS A C 1
ATOM 1054 O O . LYS A 1 129 ? 0.283 -8.208 -15.524 1.00 79.56 129 LYS A O 1
ATOM 1059 N N . ARG A 1 130 ? 2.447 -7.601 -15.647 1.00 76.62 130 ARG A N 1
ATOM 1060 C CA . ARG A 1 130 ? 2.915 -8.407 -14.516 1.00 76.62 130 ARG A CA 1
ATOM 1061 C C . ARG A 1 130 ? 2.588 -7.756 -13.178 1.00 76.62 130 ARG A C 1
ATOM 1063 O O . ARG A 1 130 ? 2.319 -8.474 -12.221 1.00 76.62 130 ARG A O 1
ATOM 1070 N N . PHE A 1 131 ? 2.674 -6.436 -13.149 1.00 76.25 131 PHE A N 1
ATOM 1071 C CA . PHE A 1 131 ? 2.534 -5.591 -11.983 1.00 76.25 131 PHE A CA 1
ATOM 1072 C C . PHE A 1 131 ? 1.376 -4.606 -12.241 1.00 76.25 131 PHE A C 1
ATOM 1074 O O . PHE A 1 131 ? 0.206 -4.995 -12.224 1.00 76.25 131 PHE A O 1
ATOM 1081 N N . SER A 1 132 ? 1.688 -3.347 -12.559 1.00 75.19 132 SER A N 1
ATOM 1082 C CA . SER A 1 132 ? 0.706 -2.305 -12.845 1.00 75.19 132 SER A CA 1
ATOM 1083 C C . SER A 1 132 ? 1.313 -1.175 -13.677 1.00 75.19 132 SER A C 1
ATOM 1085 O O . SER A 1 132 ? 2.521 -1.110 -13.922 1.00 75.19 132 SER A O 1
ATOM 1087 N N . LEU A 1 133 ? 0.461 -0.236 -14.095 1.00 76.06 133 LEU A N 1
ATOM 1088 C CA . LEU A 1 133 ? 0.897 0.976 -14.785 1.00 76.06 133 LEU A CA 1
ATOM 1089 C C . LEU A 1 133 ? 1.856 1.829 -13.934 1.00 76.06 133 LEU A C 1
ATOM 1091 O O . LEU A 1 133 ? 2.787 2.416 -14.485 1.00 76.06 133 LEU A O 1
ATOM 1095 N N . ASP A 1 134 ? 1.646 1.901 -12.616 1.00 74.62 134 ASP A N 1
ATOM 1096 C CA . ASP A 1 134 ? 2.504 2.684 -11.718 1.00 74.62 134 ASP A CA 1
ATOM 1097 C C . ASP A 1 134 ? 3.880 2.029 -11.563 1.00 74.62 134 ASP A C 1
ATOM 1099 O O . ASP A 1 134 ? 4.901 2.700 -11.705 1.00 74.62 134 ASP A O 1
ATOM 1103 N N . ALA A 1 135 ? 3.916 0.701 -11.422 1.00 77.38 135 ALA A N 1
ATOM 1104 C CA . ALA A 1 135 ? 5.151 -0.080 -11.413 1.00 77.38 135 ALA A CA 1
ATOM 1105 C C . ALA A 1 135 ? 5.975 0.148 -12.688 1.00 77.38 135 ALA A C 1
ATOM 1107 O O . ALA A 1 135 ? 7.175 0.424 -12.629 1.00 77.38 135 ALA A O 1
ATOM 1108 N N . ALA A 1 136 ? 5.318 0.085 -13.853 1.00 80.44 136 ALA A N 1
ATOM 1109 C CA . ALA A 1 136 ? 5.965 0.333 -15.134 1.00 80.44 136 ALA A CA 1
ATOM 1110 C C . ALA A 1 136 ? 6.564 1.747 -15.183 1.00 80.44 136 ALA A C 1
ATOM 1112 O O . ALA A 1 136 ? 7.739 1.904 -15.503 1.00 80.44 136 ALA A O 1
ATOM 1113 N N . ARG A 1 137 ? 5.812 2.783 -14.786 1.00 80.25 137 ARG A N 1
ATOM 1114 C CA . ARG A 1 137 ? 6.329 4.162 -14.701 1.00 80.25 137 ARG A CA 1
ATOM 1115 C C . ARG A 1 137 ? 7.505 4.286 -13.730 1.00 80.25 137 ARG A C 1
ATOM 1117 O O . ARG A 1 137 ? 8.525 4.881 -14.080 1.00 80.25 137 ARG A O 1
ATOM 1124 N N . LYS A 1 138 ? 7.398 3.677 -12.546 1.00 78.94 138 LYS A N 1
ATOM 1125 C CA . LYS A 1 138 ? 8.438 3.678 -11.511 1.00 78.94 138 LYS A CA 1
ATOM 1126 C C . LYS A 1 138 ? 9.748 3.079 -12.015 1.00 78.94 138 LYS A C 1
ATOM 1128 O O . LYS A 1 138 ? 10.794 3.669 -11.765 1.00 78.94 138 LYS A O 1
ATOM 1133 N N . TYR A 1 139 ? 9.694 1.980 -12.769 1.00 84.19 139 TYR A N 1
ATOM 1134 C CA . TYR A 1 139 ? 10.883 1.373 -13.371 1.00 84.19 139 TYR A CA 1
ATOM 1135 C C . TYR A 1 139 ? 11.654 2.360 -14.252 1.00 84.19 139 TYR A C 1
ATOM 1137 O O . TYR A 1 139 ? 12.845 2.593 -14.051 1.00 84.19 139 TYR A O 1
ATOM 1145 N N . PHE A 1 140 ? 10.970 2.989 -15.210 1.00 84.62 140 PHE A N 1
ATOM 1146 C CA . PHE A 1 140 ? 11.625 3.922 -16.129 1.00 84.62 140 PHE A CA 1
ATOM 1147 C C . PHE A 1 140 ? 12.120 5.180 -15.417 1.00 84.62 140 PHE A C 1
ATOM 1149 O O . PHE A 1 140 ? 13.212 5.658 -15.723 1.00 84.62 140 PHE A O 1
ATOM 1156 N N . ARG A 1 141 ? 11.377 5.665 -14.415 1.00 81.31 141 ARG A N 1
ATOM 1157 C CA . ARG A 1 141 ? 11.839 6.732 -13.522 1.00 81.31 141 ARG A CA 1
ATOM 1158 C C . ARG A 1 141 ? 13.119 6.332 -12.782 1.00 81.31 141 ARG A C 1
ATOM 1160 O O . ARG A 1 141 ? 14.052 7.125 -12.772 1.00 81.31 141 ARG A O 1
ATOM 1167 N N . SER A 1 142 ? 13.198 5.121 -12.226 1.00 80.50 142 SER A N 1
ATOM 1168 C CA . SER A 1 142 ? 14.392 4.619 -11.526 1.00 80.50 142 SER A CA 1
ATOM 1169 C C . SER A 1 142 ? 15.618 4.582 -12.442 1.00 80.50 142 SER A C 1
ATOM 1171 O O . SER A 1 142 ? 16.682 5.083 -12.081 1.00 80.50 142 SER A O 1
ATOM 1173 N N . VAL A 1 143 ? 15.467 4.066 -13.667 1.00 83.06 143 VAL A N 1
ATOM 1174 C CA . VAL A 1 143 ? 16.552 4.021 -14.667 1.00 83.06 143 VAL A CA 1
ATOM 1175 C C . VAL A 1 143 ? 17.039 5.431 -15.021 1.00 83.06 143 VAL A C 1
ATOM 1177 O O . VAL A 1 143 ? 18.243 5.689 -15.074 1.00 83.06 143 VAL A O 1
ATOM 1180 N N . THR A 1 144 ? 16.111 6.365 -15.222 1.00 82.00 144 THR A N 1
ATOM 1181 C CA . THR A 1 144 ? 16.434 7.774 -15.463 1.00 82.00 144 THR A CA 1
ATOM 1182 C C . THR A 1 144 ? 17.114 8.425 -14.254 1.00 82.00 144 THR A C 1
ATOM 1184 O O . THR A 1 144 ? 18.105 9.135 -14.426 1.00 82.00 144 THR A O 1
ATOM 1187 N N . ASP A 1 145 ? 16.634 8.163 -13.036 1.00 78.75 145 ASP A N 1
ATOM 1188 C CA . ASP A 1 145 ? 17.204 8.685 -11.791 1.00 78.75 145 ASP A CA 1
ATOM 1189 C C . ASP A 1 145 ? 18.633 8.191 -11.580 1.00 78.75 145 ASP A C 1
ATOM 1191 O O . ASP A 1 145 ? 19.501 8.981 -11.213 1.00 78.75 145 ASP A O 1
ATOM 1195 N N . GLN A 1 146 ? 18.910 6.919 -11.872 1.00 80.69 146 GLN A N 1
ATOM 1196 C CA . GLN A 1 146 ? 20.261 6.364 -11.792 1.00 80.69 146 GLN A CA 1
ATOM 1197 C C . GLN A 1 146 ? 21.241 7.127 -12.683 1.00 80.69 146 GLN A C 1
ATOM 1199 O O . GLN A 1 146 ? 22.316 7.516 -12.223 1.00 80.69 146 GLN A O 1
ATOM 1204 N N . GLN A 1 147 ? 20.851 7.403 -13.931 1.00 82.88 147 GLN A N 1
ATOM 1205 C CA . GLN A 1 147 ? 21.690 8.150 -14.863 1.00 82.88 147 GLN A CA 1
ATOM 1206 C C . GLN A 1 147 ? 21.833 9.619 -14.452 1.00 82.88 147 GLN A C 1
ATOM 1208 O O . GLN A 1 147 ? 22.944 10.147 -14.410 1.00 82.88 147 GLN A O 1
ATOM 1213 N N . ARG A 1 148 ? 20.716 10.289 -14.153 1.00 79.31 148 ARG A N 1
ATOM 1214 C CA . ARG A 1 148 ? 20.690 11.718 -13.815 1.00 79.31 148 ARG A CA 1
ATOM 1215 C C . ARG A 1 148 ? 21.471 12.025 -12.540 1.00 79.31 148 ARG A C 1
ATOM 1217 O O . ARG A 1 148 ? 22.120 13.062 -12.466 1.00 79.31 148 ARG A O 1
ATOM 1224 N N . LEU A 1 149 ? 21.399 11.134 -11.552 1.00 79.12 149 LEU A N 1
ATOM 1225 C CA . LEU A 1 149 ? 22.013 11.304 -10.232 1.00 79.12 149 LEU A CA 1
ATOM 1226 C C . LEU A 1 149 ? 23.354 10.580 -10.095 1.00 79.12 149 LEU A C 1
ATOM 1228 O O . LEU A 1 149 ? 23.923 10.551 -9.008 1.00 79.12 149 LEU A O 1
ATOM 1232 N N . ASN A 1 150 ? 23.860 9.993 -11.183 1.00 81.12 150 ASN A N 1
ATOM 1233 C CA . ASN A 1 150 ? 25.096 9.215 -11.203 1.00 81.12 150 ASN A CA 1
ATOM 1234 C C . ASN A 1 150 ? 25.140 8.118 -10.113 1.00 81.12 150 ASN A C 1
ATOM 1236 O O . ASN A 1 150 ? 26.166 7.885 -9.467 1.00 81.12 150 ASN A O 1
ATOM 1240 N N . ARG A 1 151 ? 24.007 7.442 -9.881 1.00 82.44 151 ARG A N 1
ATOM 1241 C CA . ARG A 1 151 ? 23.899 6.346 -8.908 1.00 82.44 151 ARG A CA 1
ATOM 1242 C C . ARG A 1 151 ? 24.295 5.033 -9.577 1.00 82.44 151 ARG A C 1
ATOM 1244 O O . ARG A 1 151 ? 23.564 4.499 -10.401 1.00 82.44 151 ARG A O 1
ATOM 1251 N N . HIS A 1 152 ? 25.455 4.499 -9.197 1.00 81.62 152 HIS A N 1
ATOM 1252 C CA . HIS A 1 152 ? 25.994 3.259 -9.775 1.00 81.62 152 HIS A CA 1
ATOM 1253 C C . HIS A 1 152 ? 25.522 1.977 -9.076 1.00 81.62 152 HIS A C 1
ATOM 1255 O O . HIS A 1 152 ? 25.618 0.895 -9.651 1.00 81.62 152 HIS A O 1
ATOM 1261 N N . LYS A 1 153 ? 25.049 2.073 -7.828 1.00 84.94 153 LYS A N 1
ATOM 1262 C CA . LYS A 1 153 ? 24.495 0.919 -7.111 1.00 84.94 153 LYS A CA 1
ATOM 1263 C C . LYS A 1 153 ? 23.054 0.694 -7.549 1.00 84.94 153 LYS A C 1
ATOM 1265 O O . LYS A 1 153 ? 22.219 1.581 -7.406 1.00 84.94 153 LYS A O 1
ATOM 1270 N N . THR A 1 154 ? 22.772 -0.510 -8.026 1.00 84.25 154 THR A N 1
ATOM 1271 C CA . THR A 1 154 ? 21.426 -0.978 -8.370 1.00 84.25 154 THR A CA 1
ATOM 1272 C C . THR A 1 154 ? 20.934 -1.988 -7.341 1.00 84.25 154 THR A C 1
ATOM 1274 O O . THR A 1 154 ? 21.737 -2.578 -6.611 1.00 84.25 154 THR A O 1
ATOM 1277 N N . PHE A 1 155 ? 19.622 -2.220 -7.299 1.00 83.00 155 PHE A N 1
ATOM 1278 C CA . PHE A 1 155 ? 19.034 -3.269 -6.466 1.00 83.00 155 PHE A CA 1
ATOM 1279 C C . PHE A 1 155 ? 19.694 -4.631 -6.731 1.00 83.00 155 PHE A C 1
ATOM 1281 O O . PHE A 1 155 ? 20.103 -5.313 -5.795 1.00 83.00 155 PHE A O 1
ATOM 1288 N N . ASP A 1 156 ? 19.918 -4.968 -8.002 1.00 83.69 156 ASP A N 1
ATOM 1289 C CA . ASP A 1 156 ? 20.574 -6.218 -8.393 1.00 83.69 156 ASP A CA 1
ATOM 1290 C C . ASP A 1 156 ? 22.017 -6.297 -7.880 1.00 83.69 156 ASP A C 1
ATOM 1292 O O . ASP A 1 156 ? 22.406 -7.309 -7.307 1.00 83.69 156 ASP A O 1
ATOM 1296 N N . SER A 1 157 ? 22.786 -5.202 -7.958 1.00 85.44 157 SER A N 1
ATOM 1297 C CA . SER A 1 157 ? 24.155 -5.173 -7.418 1.00 85.44 157 SER A CA 1
ATOM 1298 C C . SER A 1 157 ? 24.202 -5.406 -5.901 1.00 85.44 157 SER A C 1
ATOM 1300 O O . SER A 1 157 ? 25.164 -5.970 -5.376 1.00 85.44 157 SER A O 1
ATOM 1302 N N . VAL A 1 158 ? 23.153 -4.982 -5.189 1.00 83.50 158 VAL A N 1
ATOM 1303 C CA . VAL A 1 158 ? 23.000 -5.185 -3.747 1.00 83.50 158 VAL A CA 1
ATOM 1304 C C . VAL A 1 158 ? 22.700 -6.656 -3.451 1.00 83.50 158 VAL A C 1
ATOM 1306 O O . VAL A 1 158 ? 23.350 -7.243 -2.584 1.00 83.50 158 VAL A O 1
ATOM 1309 N N . LEU A 1 159 ? 21.783 -7.275 -4.202 1.00 81.31 159 LEU A N 1
ATOM 1310 C CA . LEU A 1 159 ? 21.492 -8.708 -4.098 1.00 81.31 159 LEU A CA 1
ATOM 1311 C C . LEU A 1 159 ? 22.716 -9.573 -4.433 1.00 81.31 159 LEU A C 1
ATOM 1313 O O . LEU A 1 159 ? 23.025 -10.509 -3.693 1.00 81.31 159 LEU A O 1
ATOM 1317 N N . ASP A 1 160 ? 23.447 -9.234 -5.496 1.00 83.38 160 ASP A N 1
ATOM 1318 C CA . ASP A 1 160 ? 24.669 -9.931 -5.903 1.00 83.38 160 ASP A CA 1
ATOM 1319 C C . ASP A 1 160 ? 25.753 -9.845 -4.823 1.00 83.38 160 ASP A C 1
ATOM 1321 O O . ASP A 1 160 ? 26.382 -10.852 -4.491 1.00 83.38 160 ASP A O 1
ATOM 1325 N N . GLY A 1 161 ? 25.926 -8.668 -4.209 1.00 78.56 161 GLY A N 1
ATOM 1326 C CA . GLY A 1 161 ? 26.843 -8.474 -3.082 1.00 78.56 161 GLY A CA 1
ATOM 1327 C C . GLY A 1 161 ? 26.505 -9.342 -1.863 1.00 78.56 161 GLY A C 1
ATOM 1328 O O . GLY A 1 161 ? 27.405 -9.752 -1.132 1.00 78.56 161 GLY A O 1
ATOM 1329 N N . MET A 1 162 ? 25.227 -9.675 -1.678 1.00 74.31 162 MET A N 1
ATOM 1330 C CA . MET A 1 162 ? 24.748 -10.606 -0.651 1.00 74.31 162 MET A CA 1
ATOM 1331 C C . MET A 1 162 ? 24.745 -12.074 -1.095 1.00 74.31 162 MET A C 1
ATOM 1333 O O . MET A 1 162 ? 24.345 -12.941 -0.319 1.00 74.31 162 MET A O 1
ATOM 1337 N N . GLN A 1 163 ? 25.168 -12.373 -2.328 1.00 75.75 163 GLN A N 1
ATOM 1338 C CA . GLN A 1 163 ? 25.085 -13.707 -2.935 1.00 75.75 163 GLN A CA 1
ATOM 1339 C C . GLN A 1 163 ? 23.646 -14.255 -2.960 1.00 75.75 163 GLN A C 1
ATOM 1341 O O . GLN A 1 163 ? 23.403 -15.459 -2.849 1.00 75.75 163 GLN A O 1
ATOM 1346 N N . LEU A 1 164 ? 22.669 -13.360 -3.114 1.00 71.12 164 LEU A N 1
ATOM 1347 C CA . LEU A 1 164 ? 21.250 -13.681 -3.127 1.00 71.12 164 LEU A CA 1
ATOM 1348 C C . LEU A 1 164 ? 20.736 -13.846 -4.553 1.00 71.12 164 LEU A C 1
ATOM 1350 O O . LEU A 1 164 ? 20.285 -12.899 -5.188 1.00 71.12 164 LEU A O 1
ATOM 1354 N N . GLN A 1 165 ? 20.734 -15.088 -5.031 1.00 69.62 165 GLN A N 1
ATOM 1355 C CA . GLN A 1 165 ? 20.094 -15.453 -6.293 1.00 69.62 165 GLN A CA 1
ATOM 1356 C C . GLN A 1 165 ? 18.680 -15.978 -6.011 1.00 69.62 165 GLN A C 1
ATOM 1358 O O . GLN A 1 165 ? 18.490 -17.130 -5.618 1.00 69.62 165 GLN A O 1
ATOM 1363 N N . ASN A 1 166 ? 17.674 -15.112 -6.156 1.00 72.31 166 ASN A N 1
ATOM 1364 C CA . ASN A 1 166 ? 16.266 -15.475 -6.004 1.00 72.31 166 ASN A CA 1
ATOM 1365 C C . ASN A 1 166 ? 15.435 -14.821 -7.111 1.00 72.31 166 ASN A C 1
ATOM 1367 O O . ASN A 1 166 ? 15.212 -13.611 -7.092 1.00 72.31 166 ASN A O 1
ATOM 1371 N N . SER A 1 167 ? 14.920 -15.638 -8.029 1.00 73.75 167 SER A N 1
ATOM 1372 C CA . SER A 1 167 ? 14.141 -15.179 -9.183 1.00 73.75 167 SER A CA 1
ATOM 1373 C C . SER A 1 167 ? 12.865 -14.420 -8.806 1.00 73.75 167 SER A C 1
ATOM 1375 O O . SER A 1 167 ? 12.418 -13.566 -9.571 1.00 73.75 167 SER A O 1
ATOM 1377 N N . LYS A 1 168 ? 12.284 -14.679 -7.623 1.00 70.00 168 LYS A N 1
ATOM 1378 C CA . LYS A 1 168 ? 11.130 -13.920 -7.118 1.00 70.00 168 LYS A CA 1
ATOM 1379 C C . LYS A 1 168 ? 11.514 -12.511 -6.682 1.00 70.00 168 LYS A C 1
ATOM 1381 O O . LYS A 1 168 ? 10.719 -11.607 -6.871 1.00 70.00 168 LYS A O 1
ATOM 1386 N N . ILE A 1 169 ? 12.706 -12.322 -6.116 1.00 73.62 169 ILE A N 1
ATOM 1387 C CA . ILE A 1 169 ? 13.181 -11.006 -5.660 1.00 73.62 169 ILE A CA 1
ATOM 1388 C C . ILE A 1 169 ? 13.741 -10.212 -6.847 1.00 73.62 169 ILE A C 1
ATOM 1390 O O . ILE A 1 169 ? 13.402 -9.047 -7.019 1.00 73.62 169 ILE A O 1
ATOM 1394 N N . GLN A 1 170 ? 14.514 -10.863 -7.721 1.00 78.69 170 GLN A N 1
ATOM 1395 C CA . GLN A 1 170 ? 15.061 -10.267 -8.950 1.00 78.69 170 GLN A CA 1
ATOM 1396 C C . GLN A 1 170 ? 13.976 -9.780 -9.915 1.00 78.69 170 GLN A C 1
ATOM 1398 O O . GLN A 1 170 ? 14.199 -8.854 -10.686 1.00 78.69 170 GLN A O 1
ATOM 1403 N N . ALA A 1 171 ? 12.774 -10.357 -9.844 1.00 75.88 171 ALA A N 1
ATOM 1404 C CA . ALA A 1 171 ? 11.612 -9.871 -10.579 1.00 75.88 171 ALA A CA 1
ATOM 1405 C C . ALA A 1 171 ? 11.287 -8.390 -10.330 1.00 75.88 171 ALA A C 1
ATOM 1407 O O . ALA A 1 171 ? 10.618 -7.780 -11.161 1.00 75.88 171 ALA A O 1
ATOM 1408 N N . TYR A 1 172 ? 11.731 -7.844 -9.198 1.00 75.69 172 TYR A N 1
ATOM 1409 C CA . TYR A 1 172 ? 11.514 -6.458 -8.806 1.00 75.69 172 TYR A CA 1
ATOM 1410 C C . TYR A 1 172 ? 12.735 -5.558 -9.046 1.00 75.69 172 TYR A C 1
ATOM 1412 O O . TYR A 1 172 ? 12.756 -4.411 -8.592 1.00 75.69 172 TYR A O 1
ATOM 1420 N N . GLY A 1 173 ? 13.751 -6.052 -9.761 1.00 78.38 173 GLY A N 1
ATOM 1421 C CA . GLY A 1 173 ? 14.869 -5.240 -10.234 1.00 78.38 173 GLY A CA 1
ATOM 1422 C C . GLY A 1 173 ? 14.369 -3.994 -10.971 1.00 78.38 173 GLY A C 1
ATOM 1423 O O . GLY A 1 173 ? 13.504 -4.0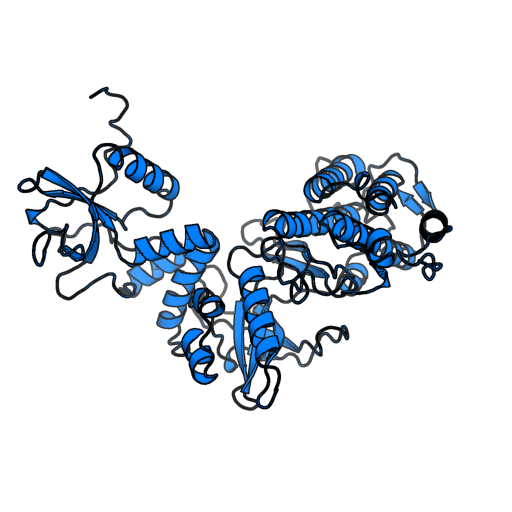69 -11.841 1.00 78.38 173 GLY A O 1
ATOM 1424 N N . GLY A 1 174 ? 14.868 -2.824 -10.568 1.00 77.06 174 GLY A N 1
ATOM 1425 C CA . GLY A 1 174 ? 14.443 -1.522 -11.098 1.00 77.06 174 GLY A CA 1
ATOM 1426 C C . GLY A 1 174 ? 13.122 -0.971 -10.541 1.00 77.06 174 GLY A C 1
ATOM 1427 O O . GLY A 1 174 ? 12.810 0.183 -10.804 1.00 77.06 174 GLY A O 1
ATOM 1428 N N . LEU A 1 175 ? 12.361 -1.727 -9.738 1.00 77.12 175 LEU A N 1
ATOM 1429 C CA . LEU A 1 175 ? 11.172 -1.220 -9.021 1.00 77.12 175 LEU A CA 1
ATOM 1430 C C . LEU A 1 175 ? 11.493 -0.685 -7.614 1.00 77.12 175 LEU A C 1
ATOM 1432 O O . LEU A 1 175 ? 10.656 -0.038 -6.970 1.00 77.12 175 LEU A O 1
ATOM 1436 N N . VAL A 1 176 ? 12.710 -0.953 -7.139 1.00 79.81 176 VAL A N 1
ATOM 1437 C CA . VAL A 1 176 ? 13.241 -0.507 -5.850 1.00 79.81 176 VAL A CA 1
ATOM 1438 C C . VAL A 1 176 ? 14.486 0.333 -6.092 1.00 79.81 176 VAL A C 1
ATOM 1440 O O . VAL A 1 176 ? 15.490 -0.168 -6.601 1.00 79.81 176 VAL A O 1
ATOM 1443 N N . ASP A 1 177 ? 14.429 1.601 -5.695 1.00 81.12 177 ASP A N 1
ATOM 1444 C CA . ASP A 1 177 ? 15.588 2.486 -5.750 1.00 81.12 177 ASP A CA 1
ATOM 1445 C C . ASP A 1 177 ? 16.597 2.128 -4.656 1.00 81.12 177 ASP A C 1
ATOM 1447 O O . ASP A 1 177 ? 16.224 1.791 -3.532 1.00 81.12 177 ASP A O 1
ATOM 1451 N N . VAL A 1 178 ? 17.889 2.242 -4.966 1.00 87.75 178 VAL A N 1
ATOM 1452 C CA . VAL A 1 178 ? 18.947 2.238 -3.949 1.00 87.75 178 VAL A CA 1
ATOM 1453 C C . VAL A 1 178 ? 19.256 3.686 -3.604 1.00 87.75 178 VAL A C 1
ATOM 1455 O O . VAL A 1 178 ? 19.860 4.406 -4.399 1.00 87.75 178 VAL A O 1
ATOM 1458 N N . ILE A 1 179 ? 18.816 4.110 -2.427 1.00 89.31 179 ILE A N 1
ATOM 1459 C CA . ILE A 1 179 ? 19.012 5.456 -1.900 1.00 89.31 179 ILE A CA 1
ATOM 1460 C C . ILE A 1 179 ? 20.389 5.505 -1.225 1.00 89.31 179 ILE A C 1
ATOM 1462 O O . ILE A 1 179 ? 20.623 4.753 -0.269 1.00 89.31 179 ILE A O 1
ATOM 1466 N N . PRO A 1 180 ? 21.318 6.354 -1.701 1.00 90.44 180 PRO A N 1
ATOM 1467 C CA . PRO A 1 180 ? 22.588 6.578 -1.024 1.00 90.44 180 PRO A CA 1
ATOM 1468 C C . PRO A 1 180 ? 22.362 7.015 0.426 1.00 90.44 180 PRO A C 1
ATOM 1470 O O . PRO A 1 180 ? 21.523 7.867 0.709 1.00 90.44 180 PRO A O 1
ATOM 1473 N N . PHE A 1 181 ? 23.076 6.388 1.359 1.00 92.19 181 PHE A N 1
ATOM 1474 C CA . PHE A 1 181 ? 22.855 6.612 2.789 1.00 92.19 181 PHE A CA 1
ATOM 1475 C C . PHE A 1 181 ? 23.184 8.048 3.216 1.00 92.19 181 PHE A C 1
ATOM 1477 O O . PHE A 1 181 ? 22.549 8.586 4.113 1.00 92.19 181 PHE A O 1
ATOM 1484 N N . ASP A 1 182 ? 24.124 8.697 2.530 1.00 90.69 182 ASP A N 1
ATOM 1485 C CA . ASP A 1 182 ? 24.496 10.099 2.721 1.00 90.69 182 ASP A CA 1
ATOM 1486 C C . ASP A 1 182 ? 23.417 11.098 2.264 1.00 90.69 182 ASP A C 1
ATOM 1488 O O . ASP A 1 182 ? 23.444 12.254 2.683 1.00 90.69 182 ASP A O 1
ATOM 1492 N N . GLU A 1 183 ? 22.426 10.665 1.477 1.00 90.25 183 GLU A N 1
ATOM 1493 C CA . GLU A 1 183 ? 21.230 11.469 1.195 1.00 90.25 183 GLU A CA 1
ATOM 1494 C C . GLU A 1 183 ? 20.221 11.452 2.361 1.00 90.25 183 GLU A C 1
ATOM 1496 O O . GLU A 1 183 ? 19.270 12.237 2.371 1.00 90.25 183 GLU A O 1
ATOM 1501 N N . ILE A 1 184 ? 20.394 10.575 3.356 1.00 93.06 184 ILE A N 1
ATOM 1502 C CA . ILE A 1 184 ? 19.488 10.439 4.500 1.00 93.06 184 ILE A CA 1
ATOM 1503 C C . ILE A 1 184 ? 20.139 11.042 5.743 1.00 93.06 184 ILE A C 1
ATOM 1505 O O . ILE A 1 184 ? 21.220 10.647 6.167 1.00 93.06 184 ILE A O 1
ATOM 1509 N N . SER A 1 185 ? 19.448 11.982 6.384 1.00 92.94 185 SER A N 1
ATOM 1510 C CA . SER A 1 185 ? 19.834 12.472 7.710 1.00 92.94 185 SER A CA 1
ATOM 1511 C C . SER A 1 185 ? 18.885 11.922 8.763 1.00 92.94 185 SER A C 1
ATOM 1513 O O . SER A 1 185 ? 17.688 12.203 8.723 1.00 92.94 185 SER A O 1
ATOM 1515 N N . LEU A 1 186 ? 19.411 11.144 9.707 1.00 92.06 186 LEU A N 1
ATOM 1516 C CA . LEU A 1 186 ? 18.635 10.617 10.829 1.00 92.06 186 LEU A CA 1
ATOM 1517 C C . LEU A 1 186 ? 18.349 11.719 11.853 1.00 92.06 186 LEU A C 1
ATOM 1519 O O . LEU A 1 186 ? 19.223 12.522 12.176 1.00 92.06 186 LEU A O 1
ATOM 1523 N N . THR A 1 187 ? 17.131 11.742 12.391 1.00 87.69 187 THR A N 1
ATOM 1524 C CA . THR A 1 187 ? 16.701 12.756 13.370 1.00 87.69 187 THR A CA 1
ATOM 1525 C C . THR A 1 187 ? 17.074 12.404 14.810 1.00 87.69 187 THR A C 1
ATOM 1527 O O . THR A 1 187 ? 16.960 13.247 15.693 1.00 87.69 187 THR A O 1
ATOM 1530 N N . GLY A 1 188 ? 17.467 11.155 15.076 1.00 83.69 188 GLY A N 1
ATOM 1531 C CA . GLY A 1 188 ? 17.646 10.612 16.431 1.00 83.69 188 GLY A CA 1
ATOM 1532 C C . GLY A 1 188 ? 16.336 10.181 17.105 1.00 83.69 188 GLY A C 1
ATOM 1533 O O . GLY A 1 188 ? 16.363 9.386 18.039 1.00 83.69 188 GLY A O 1
ATOM 1534 N N . GLU A 1 189 ? 15.191 10.655 16.608 1.00 84.44 189 GLU A N 1
ATOM 1535 C CA . GLU A 1 189 ? 13.873 10.080 16.898 1.00 84.44 189 GLU A CA 1
ATOM 1536 C C . GLU A 1 189 ? 13.724 8.685 16.275 1.00 84.44 189 GLU A C 1
ATOM 1538 O O . GLU A 1 189 ? 14.230 8.419 15.180 1.00 84.44 189 GLU A O 1
ATOM 1543 N N . ALA A 1 190 ? 12.969 7.823 16.947 1.00 80.00 190 ALA A N 1
ATOM 1544 C CA . ALA A 1 190 ? 12.566 6.527 16.433 1.00 80.00 190 ALA A CA 1
ATOM 1545 C C . ALA A 1 190 ? 11.166 6.169 16.933 1.00 80.00 190 ALA A C 1
ATOM 1547 O O . ALA A 1 190 ? 10.749 6.640 17.994 1.00 80.00 190 ALA A O 1
ATOM 1548 N N . ASP A 1 191 ? 10.469 5.322 16.181 1.00 72.69 191 ASP A N 1
ATOM 1549 C CA . ASP A 1 191 ? 9.322 4.594 16.710 1.00 72.69 191 ASP A CA 1
ATOM 1550 C C . ASP A 1 191 ? 9.803 3.298 17.363 1.00 72.69 191 ASP A C 1
ATOM 1552 O O . ASP A 1 191 ? 10.580 2.548 16.768 1.00 72.69 191 ASP A O 1
ATOM 1556 N N . ASP A 1 192 ? 9.345 3.034 18.581 1.00 59.34 192 ASP A N 1
ATOM 1557 C CA . ASP A 1 192 ? 9.636 1.804 19.321 1.00 59.34 192 ASP A CA 1
ATOM 1558 C C . ASP A 1 192 ? 8.323 1.118 19.698 1.00 59.34 192 ASP A C 1
ATOM 1560 O O . ASP A 1 192 ? 8.033 0.846 20.861 1.00 59.34 192 ASP A O 1
ATOM 1564 N N . THR A 1 193 ? 7.482 0.848 18.694 1.00 54.50 193 THR A N 1
ATOM 1565 C CA . THR A 1 193 ? 6.210 0.136 18.892 1.00 54.50 193 THR A CA 1
ATOM 1566 C C . THR A 1 193 ? 6.392 -1.301 19.395 1.00 54.50 193 THR A C 1
ATOM 1568 O O . THR A 1 193 ? 5.399 -1.991 19.608 1.00 54.50 193 THR A O 1
ATOM 1571 N N . GLY A 1 194 ? 7.626 -1.786 19.593 1.00 45.16 194 GLY A N 1
ATOM 1572 C CA . GLY A 1 194 ? 7.940 -3.067 20.232 1.00 45.16 194 GLY A CA 1
ATOM 1573 C C . GLY A 1 194 ? 7.723 -4.316 19.369 1.00 45.16 194 GLY A C 1
ATOM 1574 O O . GLY A 1 194 ? 8.135 -5.398 19.780 1.00 45.16 194 GLY A O 1
ATOM 1575 N N . HIS A 1 195 ? 7.129 -4.193 18.175 1.00 48.81 195 HIS A N 1
ATOM 1576 C CA . HIS A 1 195 ? 6.773 -5.340 17.321 1.00 48.81 195 HIS A CA 1
ATOM 1577 C C . HIS A 1 195 ? 7.751 -5.567 16.152 1.00 48.81 195 HIS A C 1
ATOM 1579 O O . HIS A 1 195 ? 8.007 -6.710 15.789 1.00 48.81 195 HIS A O 1
ATOM 1585 N N . SER A 1 196 ? 8.344 -4.502 15.594 1.00 54.12 196 SER A N 1
ATOM 1586 C CA . SER A 1 196 ? 9.273 -4.553 14.440 1.00 54.12 196 SER A CA 1
ATOM 1587 C C . SER A 1 196 ? 10.706 -4.096 14.773 1.00 54.12 196 SER A C 1
ATOM 1589 O O . SER A 1 196 ? 11.507 -3.838 13.876 1.00 54.12 196 SER A O 1
ATOM 1591 N N . GLY A 1 197 ? 11.041 -3.985 16.064 1.00 65.06 197 GLY A N 1
ATOM 1592 C CA . GLY A 1 197 ? 12.265 -3.323 16.525 1.00 65.06 197 GLY A CA 1
ATOM 1593 C C . GLY A 1 197 ? 12.196 -1.797 16.396 1.00 65.06 197 GLY A C 1
ATOM 1594 O O . GLY A 1 197 ? 11.190 -1.240 15.962 1.00 65.06 197 GLY A O 1
ATOM 1595 N N . THR A 1 198 ? 13.268 -1.116 16.799 1.00 77.38 198 THR A N 1
ATOM 1596 C CA . THR A 1 198 ? 13.377 0.346 16.707 1.00 77.38 198 THR A CA 1
ATOM 1597 C C . THR A 1 198 ? 13.398 0.785 15.241 1.00 77.38 198 THR A C 1
ATOM 1599 O O . THR A 1 198 ? 14.260 0.335 14.487 1.00 77.38 198 THR A O 1
ATOM 1602 N N . ILE A 1 199 ? 12.480 1.674 14.849 1.00 82.38 199 ILE A N 1
ATOM 1603 C CA . ILE A 1 199 ? 12.364 2.248 13.501 1.00 82.38 199 ILE A CA 1
ATOM 1604 C C . ILE A 1 199 ? 12.909 3.681 13.523 1.00 82.38 199 ILE A C 1
ATOM 1606 O O . ILE A 1 199 ? 12.202 4.588 13.970 1.00 82.38 199 ILE A O 1
ATOM 1610 N N . PRO A 1 200 ? 14.148 3.932 13.058 1.00 88.50 200 PRO A N 1
ATOM 1611 C CA . PRO A 1 200 ? 14.704 5.275 13.030 1.00 88.50 200 PRO A CA 1
ATOM 1612 C C . PRO A 1 200 ? 13.950 6.171 12.050 1.00 88.50 200 PRO A C 1
ATOM 1614 O O . PRO A 1 200 ? 13.612 5.763 10.933 1.00 88.50 200 PRO A O 1
ATOM 1617 N N . PHE A 1 201 ? 13.745 7.420 12.452 1.00 91.00 201 PHE A N 1
ATOM 1618 C CA . PHE A 1 201 ? 13.238 8.460 11.571 1.00 91.00 201 PHE A CA 1
ATOM 1619 C C . PHE A 1 201 ? 14.370 9.298 10.989 1.00 91.00 201 PHE A C 1
ATOM 1621 O O . PHE A 1 201 ? 15.444 9.467 11.575 1.00 91.00 201 PHE A O 1
ATOM 1628 N N . GLY A 1 202 ? 14.109 9.832 9.804 1.00 92.06 202 GLY A N 1
ATOM 1629 C CA . GLY A 1 202 ? 15.044 10.686 9.104 1.00 92.06 202 GLY A CA 1
ATOM 1630 C C . GLY A 1 202 ? 14.374 11.562 8.063 1.00 92.06 202 GLY A C 1
ATOM 1631 O O . GLY A 1 202 ? 13.151 11.596 7.912 1.00 92.06 202 GLY A O 1
ATOM 1632 N N . SER A 1 203 ? 15.228 12.249 7.327 1.00 92.00 203 SER A N 1
ATOM 1633 C CA . SER A 1 203 ? 14.887 13.102 6.205 1.00 92.00 203 SER A CA 1
ATOM 1634 C C . SER A 1 203 ? 15.722 12.679 5.008 1.00 92.00 203 SER A C 1
ATOM 1636 O O . SER A 1 203 ? 16.952 12.685 5.081 1.00 92.00 203 SER A O 1
ATOM 1638 N N . TRP A 1 204 ? 15.062 12.306 3.917 1.00 90.38 204 TRP A N 1
ATOM 1639 C CA . TRP A 1 204 ? 15.708 12.032 2.643 1.00 90.38 204 TRP A CA 1
ATOM 1640 C C . TRP A 1 204 ? 15.807 13.322 1.824 1.00 90.38 204 TRP A C 1
ATOM 1642 O O . TRP A 1 204 ? 14.799 13.928 1.455 1.00 90.38 204 TRP A O 1
ATOM 1652 N N . HIS A 1 205 ? 17.038 13.741 1.551 1.00 87.38 205 HIS A N 1
ATOM 1653 C CA . HIS A 1 205 ? 17.373 14.921 0.768 1.00 87.38 205 HIS A CA 1
ATOM 1654 C C . HIS A 1 205 ? 17.588 14.502 -0.678 1.00 87.38 205 HIS A C 1
ATOM 1656 O O . HIS A 1 205 ? 18.678 14.083 -1.068 1.00 87.38 205 HIS A O 1
ATOM 1662 N N . VAL A 1 206 ? 16.524 14.584 -1.473 1.00 76.19 206 VAL A N 1
ATOM 1663 C CA . VAL A 1 206 ? 16.609 14.228 -2.886 1.00 76.19 206 VAL A CA 1
ATOM 1664 C C . VAL A 1 206 ? 17.519 15.244 -3.595 1.00 76.19 206 VAL A C 1
ATOM 1666 O O . VAL A 1 206 ? 17.281 16.446 -3.460 1.00 76.19 206 VAL A O 1
ATOM 1669 N N . PRO A 1 207 ? 18.551 14.810 -4.343 1.00 68.94 207 PRO A N 1
ATOM 1670 C CA . PRO A 1 207 ? 19.461 15.739 -5.003 1.00 68.94 207 PRO A CA 1
ATOM 1671 C C . PRO A 1 207 ? 18.753 16.675 -5.994 1.00 68.94 207 PRO A C 1
ATOM 1673 O O . PRO A 1 207 ? 17.725 16.331 -6.584 1.00 68.94 207 PRO A O 1
ATOM 1676 N N . GLN A 1 208 ? 19.346 17.851 -6.208 1.00 62.38 208 GLN A N 1
ATOM 1677 C CA . GLN A 1 208 ? 18.797 18.902 -7.065 1.00 62.38 208 GLN A CA 1
ATOM 1678 C C . GLN A 1 208 ? 18.426 18.388 -8.465 1.00 62.38 208 GLN A C 1
ATOM 1680 O O . GLN A 1 208 ? 19.206 17.682 -9.108 1.00 62.38 208 GLN A O 1
ATOM 1685 N N . GLY A 1 209 ? 17.240 18.762 -8.956 1.00 57.84 209 GLY A N 1
ATOM 1686 C CA . GLY A 1 209 ? 16.780 18.380 -10.290 1.00 57.84 209 GLY A CA 1
ATOM 1687 C C . GLY A 1 209 ? 16.321 16.926 -10.429 1.00 57.84 209 GLY A C 1
ATOM 1688 O O . GLY A 1 209 ? 16.046 16.516 -11.553 1.00 57.84 209 GLY A O 1
ATOM 1689 N N . ALA A 1 210 ? 16.202 16.156 -9.337 1.00 57.16 210 ALA A N 1
ATOM 1690 C CA . ALA A 1 210 ? 15.684 14.779 -9.313 1.00 57.16 210 ALA A CA 1
ATOM 1691 C C . ALA A 1 210 ? 14.146 14.658 -9.420 1.00 57.16 210 ALA A C 1
ATOM 1693 O O . ALA A 1 210 ? 13.605 13.592 -9.724 1.00 57.16 210 ALA A O 1
ATOM 1694 N N . ARG A 1 211 ? 13.399 15.726 -9.150 1.00 61.94 211 ARG A N 1
ATOM 1695 C CA . ARG A 1 211 ? 11.929 15.753 -9.237 1.00 61.94 211 ARG A CA 1
ATOM 1696 C C . ARG A 1 211 ? 11.538 17.121 -9.796 1.00 61.94 211 ARG A C 1
ATOM 1698 O O . ARG A 1 211 ? 11.925 18.126 -9.222 1.00 61.94 211 ARG A O 1
ATOM 1705 N N . LEU A 1 212 ? 10.829 17.182 -10.924 1.00 50.50 212 LEU A N 1
ATOM 1706 C CA . LEU A 1 212 ? 10.450 18.454 -11.564 1.00 50.50 212 LEU A CA 1
ATOM 1707 C C . LEU A 1 212 ? 9.307 19.154 -10.825 1.00 50.50 212 LEU A C 1
ATOM 1709 O O . LEU A 1 212 ? 9.192 20.373 -10.911 1.00 50.50 212 LEU A O 1
ATOM 1713 N N . HIS A 1 213 ? 8.485 18.397 -10.094 1.00 51.62 213 HIS A N 1
ATOM 1714 C CA . HIS A 1 213 ? 7.358 18.933 -9.326 1.00 51.62 213 HIS A CA 1
ATOM 1715 C C . HIS A 1 213 ? 7.640 19.167 -7.836 1.00 51.62 213 HIS A C 1
ATOM 1717 O O . HIS A 1 213 ? 6.738 19.618 -7.133 1.00 51.62 213 HIS A O 1
ATOM 1723 N N . ARG A 1 214 ? 8.852 18.881 -7.334 1.00 55.62 214 ARG A N 1
ATOM 1724 C CA . ARG A 1 214 ? 9.215 19.212 -5.947 1.00 55.62 214 ARG A CA 1
ATOM 1725 C C . ARG A 1 214 ? 10.261 20.321 -5.911 1.00 55.62 214 ARG A C 1
ATOM 1727 O O . ARG A 1 214 ? 11.214 20.260 -6.685 1.00 55.62 214 ARG A O 1
ATOM 1734 N N . PRO A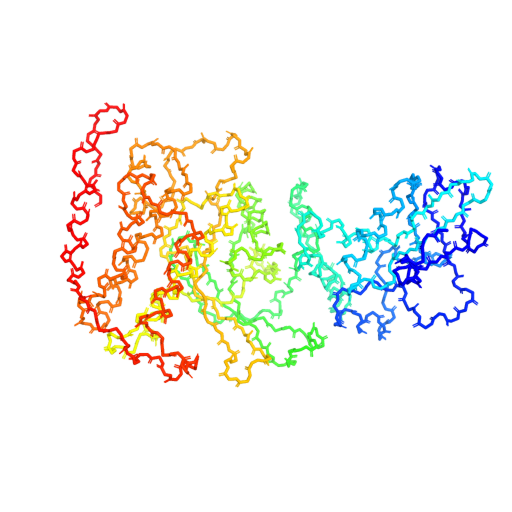 1 215 ? 10.106 21.328 -5.035 1.00 53.12 215 PRO A N 1
ATOM 1735 C CA . PRO A 1 215 ? 11.159 22.300 -4.794 1.00 53.12 215 PRO A CA 1
ATOM 1736 C C . PRO A 1 215 ? 12.449 21.583 -4.388 1.00 53.12 215 PRO A C 1
ATOM 1738 O O . PRO A 1 215 ? 12.422 20.701 -3.532 1.00 53.12 215 PRO A O 1
ATOM 1741 N N . ASP A 1 216 ? 13.580 22.018 -4.943 1.00 51.19 216 ASP A N 1
ATOM 1742 C CA . ASP A 1 216 ? 14.924 21.471 -4.687 1.00 51.19 216 ASP A CA 1
ATOM 1743 C C . ASP A 1 216 ? 15.347 21.472 -3.193 1.00 51.19 216 ASP A C 1
ATOM 1745 O O . ASP A 1 216 ? 16.392 20.935 -2.840 1.00 51.19 216 ASP A O 1
ATOM 1749 N N . SER A 1 217 ? 14.559 22.089 -2.306 1.00 53.97 217 SER A N 1
ATOM 1750 C CA . SER A 1 217 ? 14.799 22.207 -0.863 1.00 53.97 217 SER A CA 1
ATOM 1751 C C . SER A 1 217 ? 13.925 21.297 0.010 1.00 53.97 217 SER A C 1
ATOM 1753 O O . SER A 1 217 ? 14.011 21.378 1.236 1.00 53.97 217 SER A O 1
ATOM 1755 N N . GLU A 1 218 ? 13.031 20.492 -0.568 1.00 67.31 218 GLU A N 1
ATOM 1756 C CA . GLU A 1 218 ? 12.059 19.719 0.208 1.00 67.31 218 GLU A CA 1
ATOM 1757 C C . GLU A 1 218 ? 12.632 18.364 0.651 1.00 67.31 218 GLU A C 1
ATOM 1759 O O . GLU A 1 218 ? 12.694 17.398 -0.110 1.00 67.31 218 GLU A O 1
ATOM 1764 N N . ALA A 1 219 ? 13.057 18.296 1.912 1.00 81.88 219 ALA A N 1
ATOM 1765 C CA . ALA A 1 219 ? 13.427 17.046 2.557 1.00 81.88 219 ALA A CA 1
ATOM 1766 C C . ALA A 1 219 ? 12.186 16.163 2.764 1.00 81.88 219 ALA A C 1
ATOM 1768 O O . ALA A 1 219 ? 11.180 16.619 3.308 1.00 81.88 219 ALA A O 1
ATOM 1769 N N . ILE A 1 220 ? 12.263 14.896 2.358 1.00 84.06 220 ILE A N 1
ATOM 1770 C CA . ILE A 1 220 ? 11.167 13.932 2.496 1.00 84.06 220 ILE A CA 1
ATOM 1771 C C . ILE A 1 220 ? 11.291 13.252 3.858 1.00 84.06 220 ILE A C 1
ATOM 1773 O O . ILE A 1 220 ? 12.283 12.556 4.081 1.00 84.06 220 ILE A O 1
ATOM 1777 N N . PRO A 1 221 ? 10.315 13.390 4.768 1.00 88.44 221 PRO A N 1
ATOM 1778 C CA . PRO A 1 221 ? 10.327 12.633 6.010 1.00 88.44 221 PRO A CA 1
ATOM 1779 C C . PRO A 1 221 ? 10.247 11.132 5.711 1.00 88.44 221 PRO A C 1
ATOM 1781 O O . PRO A 1 221 ? 9.345 10.684 4.998 1.00 88.44 221 PRO A O 1
ATOM 1784 N N . VAL A 1 222 ? 11.169 10.355 6.274 1.00 91.19 222 VAL A N 1
ATOM 1785 C CA . VAL A 1 222 ? 11.273 8.909 6.047 1.00 91.19 222 VAL A CA 1
ATOM 1786 C C . VAL A 1 222 ? 11.388 8.120 7.348 1.00 91.19 222 VAL A C 1
ATOM 1788 O O . VAL A 1 222 ? 11.825 8.637 8.378 1.00 91.19 222 VAL A O 1
ATOM 1791 N N . ALA A 1 223 ? 11.002 6.850 7.276 1.00 90.56 223 ALA A N 1
ATOM 1792 C CA . ALA A 1 223 ? 11.203 5.842 8.307 1.00 90.56 223 ALA A CA 1
ATOM 1793 C C . ALA A 1 223 ? 12.052 4.694 7.744 1.00 90.56 223 ALA A C 1
ATOM 1795 O O . ALA A 1 223 ? 11.820 4.240 6.620 1.00 90.56 223 ALA A O 1
ATOM 1796 N N . LEU A 1 224 ? 13.047 4.241 8.508 1.00 91.38 224 LEU A N 1
ATOM 1797 C CA . LEU A 1 224 ? 13.983 3.202 8.087 1.00 91.38 224 LEU A CA 1
ATOM 1798 C C . LEU A 1 224 ? 13.645 1.888 8.798 1.00 91.38 224 LEU A C 1
ATOM 1800 O O . LEU A 1 224 ? 13.955 1.710 9.972 1.00 91.38 224 LEU A O 1
ATOM 1804 N N . LYS A 1 225 ? 13.024 0.940 8.091 1.00 86.69 225 LYS A N 1
ATOM 1805 C CA . LYS A 1 225 ? 12.798 -0.409 8.630 1.00 86.69 225 LYS A CA 1
ATOM 1806 C C . LYS A 1 225 ? 14.032 -1.253 8.359 1.00 86.69 225 LYS A C 1
ATOM 1808 O O . LYS A 1 225 ? 14.348 -1.527 7.201 1.00 86.69 225 LYS A O 1
ATOM 1813 N N . LEU A 1 226 ? 14.730 -1.657 9.412 1.00 86.25 226 LEU A N 1
ATOM 1814 C CA . LEU A 1 226 ? 15.836 -2.594 9.287 1.00 86.25 226 LEU A CA 1
ATOM 1815 C C . LEU A 1 226 ? 15.310 -3.945 8.795 1.00 86.25 226 LEU A C 1
ATOM 1817 O O . LEU A 1 226 ? 14.369 -4.481 9.369 1.00 86.25 226 LEU A O 1
ATOM 1821 N N . VAL A 1 227 ? 15.958 -4.503 7.776 1.00 80.69 227 VAL A N 1
ATOM 1822 C CA . VAL A 1 227 ? 15.605 -5.817 7.219 1.00 80.69 227 VAL A CA 1
ATOM 1823 C C . VAL A 1 227 ? 16.753 -6.820 7.276 1.00 80.69 227 VAL A C 1
ATOM 1825 O O . VAL A 1 227 ? 16.518 -8.023 7.186 1.00 80.69 227 VAL A O 1
ATOM 1828 N N . TRP A 1 228 ? 18.001 -6.364 7.428 1.00 84.81 228 TRP A N 1
ATOM 1829 C CA . TRP A 1 228 ? 19.144 -7.268 7.552 1.00 84.81 228 TRP A CA 1
ATOM 1830 C C . TRP A 1 228 ? 20.367 -6.606 8.187 1.00 84.81 228 TRP A C 1
ATOM 1832 O O . TRP A 1 228 ? 20.628 -5.420 7.974 1.00 84.81 228 TRP A O 1
ATOM 1842 N N . ARG A 1 229 ? 21.152 -7.408 8.914 1.00 86.44 229 ARG A N 1
ATOM 1843 C CA . ARG A 1 229 ? 22.434 -7.030 9.524 1.00 86.44 229 ARG A CA 1
ATOM 1844 C C . ARG A 1 229 ? 23.522 -8.046 9.165 1.00 86.44 229 ARG A C 1
ATOM 1846 O O . ARG A 1 229 ? 23.225 -9.245 9.118 1.00 86.44 229 ARG A O 1
ATOM 1853 N N . PRO A 1 230 ? 24.794 -7.639 9.017 1.00 84.25 230 PRO A N 1
ATOM 1854 C CA . PRO A 1 230 ? 25.886 -8.597 8.890 1.00 84.25 230 PRO A CA 1
ATOM 1855 C C . PRO A 1 230 ? 25.938 -9.577 10.062 1.00 84.25 230 PRO A C 1
ATOM 1857 O O . PRO A 1 230 ? 25.911 -9.182 11.225 1.00 84.25 230 PRO A O 1
ATOM 1860 N N . GLY A 1 231 ? 26.051 -10.865 9.741 1.00 80.81 231 GLY A N 1
ATOM 1861 C CA . GLY A 1 231 ? 26.093 -11.939 10.734 1.00 80.81 231 GLY A CA 1
ATOM 1862 C C . GLY A 1 231 ? 24.723 -12.467 11.168 1.00 80.81 231 GLY A C 1
ATOM 1863 O O . GLY A 1 231 ? 24.693 -13.430 11.932 1.00 80.81 231 GLY A O 1
ATOM 1864 N N . ASP A 1 232 ? 23.613 -11.908 10.671 1.00 79.62 232 ASP A N 1
ATOM 1865 C CA . ASP A 1 232 ? 22.286 -12.493 10.873 1.00 79.62 232 ASP A CA 1
ATOM 1866 C C . ASP A 1 232 ? 22.199 -13.864 10.166 1.00 79.62 232 ASP A C 1
ATOM 1868 O O . ASP A 1 232 ? 22.375 -13.937 8.942 1.00 79.62 232 ASP A O 1
ATOM 1872 N N . PRO A 1 233 ? 21.961 -14.971 10.899 1.00 73.62 233 PRO A N 1
ATOM 1873 C CA . PRO A 1 233 ? 21.884 -16.300 10.302 1.00 73.62 233 PRO A CA 1
ATOM 1874 C C . PRO A 1 233 ? 20.598 -16.517 9.491 1.00 73.62 233 PRO A C 1
ATOM 1876 O O . PRO A 1 233 ? 20.512 -17.493 8.742 1.00 73.62 233 PRO A O 1
ATOM 1879 N N . ASN A 1 234 ? 19.584 -15.655 9.630 1.00 73.25 234 ASN A N 1
ATOM 1880 C CA . ASN A 1 234 ? 18.248 -15.884 9.093 1.00 73.25 234 ASN A CA 1
ATOM 1881 C C . ASN A 1 234 ? 18.022 -15.196 7.736 1.00 73.25 234 ASN A C 1
ATOM 1883 O O . ASN A 1 234 ? 17.126 -14.371 7.555 1.00 73.25 234 ASN A O 1
ATOM 1887 N N . LEU A 1 235 ? 18.824 -15.583 6.741 1.00 72.69 235 LEU A N 1
ATOM 1888 C CA . LEU A 1 235 ? 18.723 -15.066 5.370 1.00 72.69 235 LEU A CA 1
ATOM 1889 C C . LEU A 1 235 ? 17.341 -15.310 4.731 1.00 72.69 235 LEU A C 1
ATOM 1891 O O . LEU A 1 235 ? 16.910 -14.550 3.865 1.00 72.69 235 LEU A O 1
ATOM 1895 N N . GLU A 1 236 ? 16.636 -16.362 5.151 1.00 70.00 236 GLU A N 1
ATOM 1896 C CA . GLU A 1 236 ? 15.282 -16.660 4.672 1.00 70.00 236 GLU A CA 1
ATOM 1897 C C . GLU A 1 236 ? 14.247 -15.656 5.188 1.00 70.00 236 GLU A C 1
ATOM 1899 O O . GLU A 1 236 ? 13.353 -15.272 4.432 1.00 70.00 236 GLU A O 1
ATOM 1904 N N . LEU A 1 237 ? 14.394 -15.164 6.424 1.00 69.81 237 LEU A N 1
ATOM 1905 C CA . LEU A 1 237 ? 13.556 -14.084 6.942 1.00 69.81 237 LEU A CA 1
ATOM 1906 C C . LEU A 1 237 ? 13.766 -12.799 6.136 1.00 69.81 237 LEU A C 1
ATOM 1908 O O . LEU A 1 237 ? 12.786 -12.224 5.673 1.00 69.81 237 LEU A O 1
ATOM 1912 N N . PHE A 1 238 ? 15.021 -12.425 5.864 1.00 74.19 238 PHE A N 1
ATOM 1913 C CA . PHE A 1 238 ? 15.332 -11.277 5.007 1.00 74.19 238 PHE A CA 1
ATOM 1914 C C . PHE A 1 238 ? 14.711 -11.411 3.611 1.00 74.19 238 PHE A C 1
ATOM 1916 O O . PHE A 1 238 ? 14.028 -10.502 3.145 1.00 74.19 238 PHE A O 1
ATOM 1923 N N . LYS A 1 239 ? 14.892 -12.561 2.941 1.00 71.75 239 LYS A N 1
ATOM 1924 C CA . LYS A 1 239 ? 14.286 -12.822 1.622 1.00 71.75 239 LYS A CA 1
ATOM 1925 C C . LYS A 1 239 ? 12.769 -12.683 1.665 1.00 71.75 239 LYS A C 1
ATOM 1927 O O . LYS A 1 239 ? 12.188 -12.113 0.744 1.00 71.75 239 LYS A O 1
ATOM 1932 N N . ARG A 1 240 ? 12.133 -13.225 2.706 1.00 70.00 240 ARG A N 1
ATOM 1933 C CA . ARG A 1 240 ? 10.683 -13.171 2.898 1.00 70.00 240 ARG A CA 1
ATOM 1934 C C . ARG A 1 240 ? 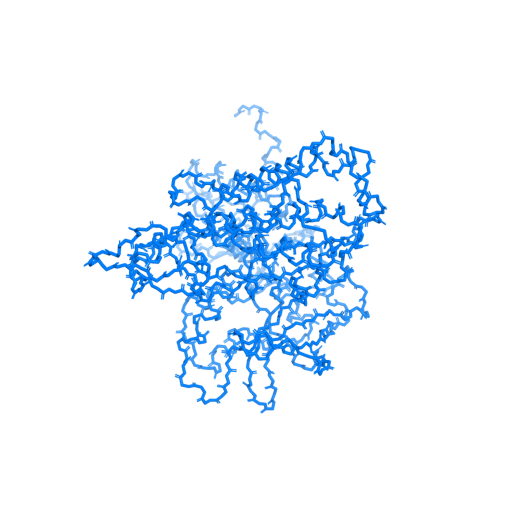10.209 -11.740 3.114 1.00 70.00 240 ARG A C 1
ATOM 1936 O O . ARG A 1 240 ? 9.273 -11.327 2.442 1.00 70.00 240 ARG A O 1
ATOM 1943 N N . GLU A 1 241 ? 10.851 -10.989 4.002 1.00 71.69 241 GLU A N 1
ATOM 1944 C CA . GLU A 1 241 ? 10.488 -9.600 4.294 1.00 71.69 241 GLU A CA 1
ATOM 1945 C C . GLU A 1 241 ? 10.728 -8.685 3.101 1.00 71.69 241 GLU A C 1
ATOM 1947 O O . GLU A 1 241 ? 9.862 -7.877 2.777 1.00 71.69 241 GLU A O 1
ATOM 1952 N N . LEU A 1 242 ? 11.851 -8.849 2.400 1.00 73.69 242 LEU A N 1
ATOM 1953 C CA . LEU A 1 242 ? 12.160 -8.092 1.194 1.00 73.69 242 LEU A CA 1
ATOM 1954 C C . LEU A 1 242 ? 11.154 -8.405 0.081 1.00 73.69 242 LEU A C 1
ATOM 1956 O O . LEU A 1 242 ? 10.567 -7.488 -0.481 1.00 73.69 242 LEU A O 1
ATOM 1960 N N . ALA A 1 243 ? 10.901 -9.686 -0.205 1.00 70.62 243 ALA A N 1
ATOM 1961 C CA . ALA A 1 243 ? 9.930 -10.087 -1.221 1.00 70.62 243 ALA A CA 1
ATOM 1962 C C . ALA A 1 243 ? 8.507 -9.637 -0.869 1.00 70.62 243 ALA A C 1
ATOM 1964 O O . ALA A 1 243 ? 7.826 -9.088 -1.728 1.00 70.62 243 ALA A O 1
ATOM 1965 N N . SER A 1 244 ? 8.072 -9.844 0.379 1.00 66.62 244 SER A N 1
ATOM 1966 C CA . SER A 1 244 ? 6.734 -9.461 0.841 1.00 66.62 244 SER A CA 1
ATOM 1967 C C . SER A 1 244 ? 6.570 -7.948 0.800 1.00 66.62 244 SER A C 1
ATOM 1969 O O . SER A 1 244 ? 5.634 -7.456 0.177 1.00 66.62 244 SER A O 1
ATOM 1971 N N . SER A 1 245 ? 7.524 -7.188 1.343 1.00 69.88 245 SER A N 1
ATOM 1972 C CA . SER A 1 245 ? 7.476 -5.725 1.314 1.00 69.88 245 SER A CA 1
ATOM 1973 C C . SER A 1 245 ? 7.452 -5.216 -0.123 1.00 69.88 245 SER A C 1
ATOM 1975 O O . SER A 1 245 ? 6.584 -4.443 -0.507 1.00 69.88 245 SER A O 1
ATOM 1977 N N . ILE A 1 246 ? 8.346 -5.690 -0.980 1.00 67.38 246 ILE A N 1
ATOM 1978 C CA . ILE A 1 246 ? 8.386 -5.209 -2.356 1.00 67.38 246 ILE A CA 1
ATOM 1979 C C . ILE A 1 246 ? 7.096 -5.577 -3.111 1.00 67.38 246 ILE A C 1
ATOM 1981 O O . ILE A 1 246 ? 6.510 -4.704 -3.751 1.00 67.38 246 ILE A O 1
ATOM 1985 N N . ALA A 1 247 ? 6.603 -6.812 -2.989 1.00 64.50 247 ALA A N 1
ATOM 1986 C CA . ALA A 1 247 ? 5.328 -7.229 -3.579 1.00 64.50 247 ALA A CA 1
ATOM 1987 C C . ALA A 1 247 ? 4.146 -6.371 -3.098 1.00 64.50 247 ALA A C 1
ATOM 1989 O O . ALA A 1 247 ? 3.248 -6.051 -3.876 1.00 64.50 247 ALA A O 1
ATOM 1990 N N . THR A 1 248 ? 4.175 -5.970 -1.827 1.00 62.34 248 THR A N 1
ATOM 1991 C CA . THR A 1 248 ? 3.136 -5.157 -1.184 1.00 62.34 248 THR A CA 1
ATOM 1992 C C . THR A 1 248 ? 3.202 -3.693 -1.619 1.00 62.34 248 THR A C 1
ATOM 1994 O O . THR A 1 248 ? 2.177 -3.074 -1.899 1.00 62.34 248 THR A O 1
ATOM 1997 N N . PHE A 1 249 ? 4.413 -3.136 -1.699 1.00 62.72 249 PHE A N 1
ATOM 1998 C CA . PHE A 1 249 ? 4.638 -1.691 -1.696 1.00 62.72 249 PHE A CA 1
ATOM 1999 C C . PHE A 1 249 ? 5.155 -1.112 -3.029 1.00 62.72 249 PHE A C 1
ATOM 2001 O O . PHE A 1 249 ? 5.249 0.110 -3.143 1.00 62.72 249 PHE A O 1
ATOM 2008 N N . THR A 1 250 ? 5.533 -1.926 -4.030 1.00 59.06 250 THR A N 1
ATOM 2009 C CA . THR A 1 250 ? 6.143 -1.404 -5.283 1.00 59.06 250 THR A CA 1
ATOM 2010 C C . THR A 1 250 ? 5.255 -1.385 -6.513 1.00 59.06 250 THR A C 1
ATOM 2012 O O . THR A 1 250 ? 5.501 -0.576 -7.402 1.00 59.06 250 THR A O 1
ATOM 2015 N N . ASP A 1 251 ? 4.260 -2.261 -6.579 1.00 53.22 251 ASP A N 1
ATOM 2016 C CA . ASP A 1 251 ? 3.477 -2.473 -7.791 1.00 53.22 251 ASP A CA 1
ATOM 2017 C C . ASP A 1 251 ? 2.362 -1.421 -7.933 1.00 53.22 251 ASP A C 1
ATOM 2019 O O . ASP A 1 251 ? 2.253 -0.687 -8.907 1.00 53.22 251 ASP A O 1
ATOM 2023 N N . SER A 1 252 ? 1.564 -1.316 -6.885 1.00 51.81 252 SER A N 1
ATOM 2024 C CA . SER A 1 252 ? 0.567 -0.291 -6.616 1.00 51.81 252 SER A CA 1
ATOM 2025 C C . SER A 1 252 ? 0.428 -0.390 -5.102 1.00 51.81 252 SER A C 1
ATOM 2027 O O . SER A 1 252 ? 0.054 -1.484 -4.653 1.00 51.81 252 SER A O 1
ATOM 2029 N N . PRO A 1 253 ? 0.851 0.623 -4.318 1.00 52.66 253 PRO A N 1
ATOM 2030 C CA . PRO A 1 253 ? 0.880 0.511 -2.864 1.00 52.66 253 PRO A CA 1
ATOM 2031 C C . PRO A 1 253 ? -0.492 0.028 -2.399 1.00 52.66 253 PRO A C 1
ATOM 2033 O O . PRO A 1 253 ? -1.508 0.650 -2.714 1.00 52.66 253 PRO A O 1
ATOM 2036 N N . ILE A 1 254 ? -0.529 -1.146 -1.767 1.00 49.44 254 ILE A N 1
ATOM 2037 C CA . ILE A 1 254 ? -1.759 -1.797 -1.309 1.00 49.44 254 ILE A CA 1
ATOM 2038 C C . ILE A 1 254 ? -2.277 -1.017 -0.114 1.00 49.44 254 ILE A C 1
ATOM 2040 O O . ILE A 1 254 ? -2.131 -1.490 0.998 1.00 49.44 254 ILE A O 1
ATOM 2044 N N . ALA A 1 255 ? -2.809 0.191 -0.313 1.00 53.03 255 ALA A N 1
ATOM 2045 C CA . ALA A 1 255 ? -3.313 1.014 0.785 1.00 53.03 255 ALA A CA 1
ATOM 2046 C C . ALA A 1 255 ? -2.366 0.979 2.004 1.00 53.03 255 ALA A C 1
ATOM 2048 O O . ALA A 1 255 ? -2.694 0.574 3.121 1.00 53.03 255 ALA A O 1
ATOM 2049 N N . SER A 1 256 ? -1.107 1.251 1.678 1.00 63.16 256 SER A N 1
ATOM 2050 C CA . SER A 1 256 ? 0.073 0.942 2.464 1.00 63.16 256 SER A CA 1
ATOM 2051 C C . SER A 1 256 ? 1.077 2.054 2.212 1.00 63.16 256 SER A C 1
ATOM 2053 O O . SER A 1 256 ? 1.148 2.571 1.095 1.00 63.16 256 SER A O 1
ATOM 2055 N N . ILE A 1 257 ? 1.897 2.378 3.203 1.00 73.19 257 ILE A N 1
ATOM 2056 C CA . ILE A 1 257 ? 2.884 3.459 3.107 1.00 73.19 257 ILE A CA 1
ATOM 2057 C C . ILE A 1 257 ? 3.798 3.278 1.894 1.00 73.19 257 ILE A C 1
ATOM 2059 O O . ILE A 1 257 ? 4.320 2.193 1.644 1.00 73.19 257 ILE A O 1
ATOM 2063 N N . ARG A 1 258 ? 4.053 4.366 1.167 1.00 75.81 258 ARG A N 1
ATOM 2064 C CA . ARG A 1 258 ? 4.960 4.364 0.019 1.00 75.81 258 ARG A CA 1
ATOM 2065 C C . ARG A 1 258 ? 6.369 3.893 0.408 1.00 75.81 258 ARG A C 1
ATOM 2067 O O . ARG A 1 258 ? 7.040 4.511 1.236 1.00 75.81 258 ARG A O 1
ATOM 2074 N N . LEU A 1 259 ? 6.848 2.839 -0.260 1.00 80.44 259 LEU A N 1
ATOM 2075 C CA . LEU A 1 259 ? 8.248 2.406 -0.225 1.00 80.44 259 LEU A CA 1
ATOM 2076 C C . LEU A 1 259 ? 9.067 3.213 -1.242 1.00 80.44 259 LEU A C 1
ATOM 2078 O O . LEU A 1 259 ? 8.939 3.025 -2.461 1.00 80.44 259 LEU A O 1
ATOM 2082 N N . ASN A 1 260 ? 9.934 4.090 -0.736 1.00 80.94 260 ASN A N 1
ATOM 2083 C CA . ASN A 1 260 ? 10.821 4.912 -1.556 1.00 80.94 260 ASN A CA 1
ATOM 2084 C C . ASN A 1 260 ? 12.001 4.111 -2.108 1.00 80.94 260 ASN A C 1
ATOM 2086 O O . ASN A 1 260 ? 12.404 4.345 -3.241 1.00 80.94 260 ASN A O 1
ATOM 2090 N N . GLY A 1 261 ? 12.525 3.143 -1.357 1.00 85.00 261 GLY A N 1
ATOM 2091 C CA . GLY A 1 261 ? 13.649 2.327 -1.808 1.00 85.00 261 GLY A CA 1
ATOM 2092 C C . GLY A 1 261 ? 14.310 1.552 -0.677 1.00 85.00 261 GLY A C 1
ATOM 2093 O O . GLY A 1 261 ? 13.706 1.332 0.371 1.00 85.00 261 GLY A O 1
ATOM 2094 N N . LEU A 1 262 ? 15.564 1.166 -0.883 1.00 89.44 262 LEU A N 1
ATOM 2095 C CA . LEU A 1 262 ? 16.436 0.608 0.144 1.00 89.44 262 LEU A CA 1
ATOM 2096 C C . LEU A 1 262 ? 17.643 1.517 0.366 1.00 89.44 262 LEU A C 1
ATOM 2098 O O . LEU A 1 262 ? 18.078 2.209 -0.551 1.00 89.44 262 LEU A O 1
ATOM 2102 N N . THR A 1 263 ? 18.238 1.461 1.548 1.00 92.25 263 THR A N 1
ATOM 2103 C CA . THR A 1 263 ? 19.538 2.076 1.815 1.00 92.25 263 THR A CA 1
ATOM 2104 C C . THR A 1 263 ? 20.435 1.119 2.590 1.00 92.25 263 THR A C 1
ATOM 2106 O O . THR A 1 263 ? 19.962 0.161 3.203 1.00 92.25 263 THR A O 1
ATOM 2109 N N . ILE A 1 264 ? 21.743 1.352 2.513 1.00 92.00 264 ILE A N 1
ATOM 2110 C CA . ILE A 1 264 ? 22.762 0.531 3.166 1.00 92.00 264 ILE A CA 1
ATOM 2111 C C . ILE A 1 264 ? 23.670 1.464 3.940 1.00 92.00 264 ILE A C 1
ATOM 2113 O O . ILE A 1 264 ? 24.350 2.292 3.330 1.00 92.00 264 ILE A O 1
ATOM 2117 N N . ASP A 1 265 ? 23.717 1.283 5.252 1.00 91.81 265 ASP A N 1
ATOM 2118 C CA . ASP A 1 265 ? 24.660 1.998 6.099 1.00 91.81 265 ASP A CA 1
ATOM 2119 C C . ASP A 1 265 ? 26.100 1.598 5.701 1.00 91.81 265 ASP A C 1
ATOM 2121 O O . ASP A 1 265 ? 26.432 0.405 5.668 1.00 91.81 265 ASP A O 1
ATOM 2125 N N . PRO A 1 266 ? 26.969 2.554 5.325 1.00 90.62 266 PRO A N 1
ATOM 2126 C CA . PRO A 1 266 ? 28.326 2.249 4.884 1.00 90.62 266 PRO A CA 1
ATOM 2127 C C . PRO A 1 266 ? 29.205 1.645 5.990 1.00 90.62 266 PRO A C 1
ATOM 2129 O O . PRO A 1 266 ? 30.106 0.863 5.662 1.00 90.62 266 PRO A O 1
ATOM 2132 N N . ASP A 1 267 ? 28.934 1.970 7.255 1.00 90.56 267 ASP A N 1
ATOM 2133 C CA . ASP A 1 267 ? 29.735 1.578 8.412 1.00 90.56 267 ASP A CA 1
ATOM 2134 C C . ASP A 1 267 ? 29.280 0.224 8.953 1.00 90.56 267 ASP A C 1
ATOM 2136 O O . ASP A 1 267 ? 30.061 -0.730 9.008 1.00 90.56 267 ASP A O 1
ATOM 2140 N N . SER A 1 268 ? 27.998 0.118 9.309 1.00 90.56 268 SER A N 1
ATOM 2141 C CA . SER A 1 268 ? 27.434 -1.106 9.888 1.00 90.56 268 SER A CA 1
ATOM 2142 C C . SER A 1 268 ? 27.105 -2.167 8.838 1.00 90.56 268 SER A C 1
ATOM 2144 O O . SER A 1 268 ? 26.996 -3.344 9.178 1.00 90.56 268 SER A O 1
ATOM 2146 N N . ARG A 1 269 ? 26.967 -1.774 7.560 1.00 88.81 269 ARG A N 1
ATOM 2147 C CA . ARG A 1 269 ? 26.456 -2.606 6.452 1.00 88.81 269 ARG A CA 1
ATOM 2148 C C . ARG A 1 269 ? 25.043 -3.141 6.689 1.00 88.81 269 ARG A C 1
ATOM 2150 O O . ARG A 1 269 ? 24.629 -4.078 6.007 1.00 88.81 269 ARG A O 1
ATOM 2157 N N . GLU A 1 270 ? 24.310 -2.548 7.626 1.00 90.25 270 GLU A N 1
ATOM 2158 C CA . GLU A 1 270 ? 22.891 -2.811 7.819 1.00 90.25 270 GLU A CA 1
ATOM 2159 C C . GLU A 1 270 ? 22.085 -2.330 6.610 1.00 90.25 270 GLU A C 1
ATOM 2161 O O . GLU A 1 270 ? 22.418 -1.334 5.960 1.00 90.25 270 GLU A O 1
ATOM 2166 N N . ILE A 1 271 ? 21.024 -3.071 6.299 1.00 88.19 271 ILE A N 1
ATOM 2167 C CA . ILE A 1 271 ? 20.151 -2.806 5.160 1.00 88.19 271 ILE A CA 1
ATOM 2168 C C . ILE A 1 271 ? 18.794 -2.382 5.683 1.00 88.19 271 ILE A C 1
ATOM 2170 O O . ILE A 1 271 ? 18.164 -3.100 6.465 1.00 88.19 271 ILE A O 1
ATOM 2174 N N . PHE A 1 272 ? 18.325 -1.246 5.183 1.00 89.38 272 PHE A N 1
ATOM 2175 C CA . PHE A 1 272 ? 17.048 -0.668 5.557 1.00 89.38 272 PHE A CA 1
ATOM 2176 C C . PHE A 1 272 ? 16.151 -0.515 4.335 1.00 89.38 272 PHE A C 1
ATOM 2178 O O . PHE A 1 272 ? 16.605 -0.115 3.263 1.00 89.38 272 PHE A O 1
ATOM 2185 N N . LEU A 1 273 ? 14.861 -0.772 4.515 1.00 88.06 273 LEU A N 1
ATOM 2186 C CA . LEU A 1 273 ? 13.819 -0.274 3.628 1.00 88.06 273 LEU A CA 1
ATOM 2187 C C . LEU A 1 273 ? 13.439 1.144 4.055 1.00 88.06 273 LEU A C 1
ATOM 2189 O O . LEU A 1 273 ? 13.246 1.413 5.241 1.00 88.06 273 LEU A O 1
ATOM 2193 N N . VAL A 1 274 ? 13.333 2.045 3.083 1.00 89.31 274 VAL A N 1
ATOM 2194 C CA . VAL A 1 274 ? 13.053 3.467 3.295 1.00 89.31 274 VAL A CA 1
ATOM 2195 C C . VAL A 1 274 ? 11.601 3.742 2.925 1.00 89.31 274 VAL A C 1
ATOM 2197 O O . VAL A 1 274 ? 11.249 3.794 1.745 1.00 89.31 274 VAL A O 1
ATOM 2200 N N . PHE A 1 275 ? 10.759 3.930 3.932 1.00 86.94 275 PHE A N 1
ATOM 2201 C CA . PHE A 1 275 ? 9.345 4.262 3.776 1.00 86.94 275 PHE A CA 1
ATOM 2202 C C . PHE A 1 275 ? 9.121 5.764 3.948 1.00 86.94 275 PHE A C 1
ATOM 2204 O O . PHE A 1 275 ? 9.882 6.426 4.654 1.00 86.94 275 PHE A O 1
ATOM 2211 N N . GLU A 1 276 ? 8.078 6.321 3.330 1.00 85.06 276 GLU A N 1
ATOM 2212 C CA . GLU A 1 276 ? 7.591 7.646 3.734 1.00 85.06 276 GLU A CA 1
ATOM 2213 C C . GLU A 1 276 ? 7.179 7.632 5.213 1.00 85.06 276 GLU A C 1
ATOM 2215 O O . GLU A 1 276 ? 6.681 6.632 5.732 1.00 85.06 276 GLU A O 1
ATOM 2220 N N . ARG A 1 277 ? 7.410 8.735 5.929 1.00 85.44 277 ARG A N 1
ATOM 2221 C CA . ARG A 1 277 ? 7.051 8.803 7.348 1.00 85.44 277 ARG A CA 1
ATOM 2222 C C . ARG A 1 277 ? 5.530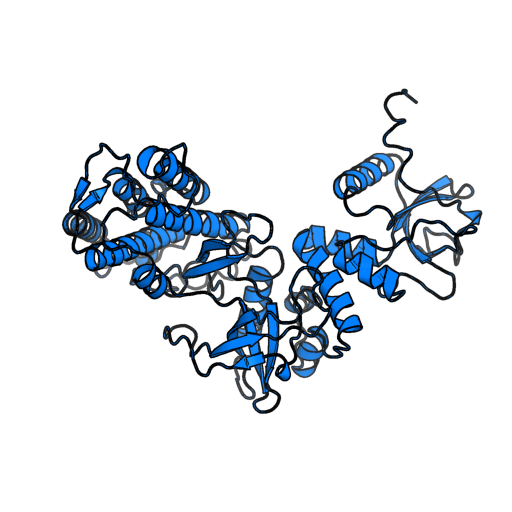 8.751 7.499 1.00 85.44 277 ARG A C 1
ATOM 2224 O O . ARG A 1 277 ? 4.803 9.543 6.903 1.00 85.44 277 ARG A O 1
ATOM 2231 N N . ALA A 1 278 ? 5.067 7.859 8.361 1.00 86.62 278 ALA A N 1
ATOM 2232 C CA . ALA A 1 278 ? 3.690 7.800 8.829 1.00 86.62 278 ALA A CA 1
ATOM 2233 C C . ALA A 1 278 ? 3.660 7.909 10.356 1.00 86.62 278 ALA A C 1
ATOM 2235 O O . ALA A 1 278 ? 4.704 7.890 11.013 1.00 86.62 278 ALA A O 1
ATOM 2236 N N . ARG A 1 279 ? 2.466 8.073 10.924 1.00 85.94 279 ARG A N 1
ATOM 2237 C CA . ARG A 1 279 ? 2.269 8.197 12.374 1.00 85.94 279 ARG A CA 1
ATOM 2238 C C . ARG A 1 279 ? 1.504 6.999 12.904 1.00 85.94 279 ARG A C 1
ATOM 2240 O O . ARG A 1 279 ? 0.623 6.488 12.221 1.00 85.94 279 ARG A O 1
ATOM 2247 N N . SER A 1 280 ? 1.780 6.598 14.139 1.00 87.62 280 SER A N 1
ATOM 2248 C CA . SER A 1 280 ? 0.922 5.631 14.815 1.00 87.62 280 SER A CA 1
ATOM 2249 C C . SER A 1 280 ? -0.480 6.212 15.021 1.00 87.62 280 SER A C 1
ATOM 2251 O O . SER A 1 280 ? -0.650 7.415 15.262 1.00 87.62 280 SER A O 1
ATOM 2253 N N . VAL A 1 281 ? -1.498 5.354 14.924 1.00 89.88 281 VAL A N 1
ATOM 2254 C CA . VAL A 1 281 ? -2.900 5.753 15.112 1.00 89.88 281 VAL A CA 1
ATOM 2255 C C . VAL A 1 281 ? -3.126 6.430 16.475 1.00 89.88 281 VAL A C 1
ATOM 2257 O O . VAL A 1 281 ? -3.745 7.496 16.487 1.00 89.88 281 VAL A O 1
ATOM 2260 N N . PRO A 1 282 ? -2.591 5.933 17.614 1.00 89.56 282 PRO A N 1
ATOM 2261 C CA . PRO A 1 282 ? -2.775 6.598 18.906 1.00 89.56 282 PRO A CA 1
ATOM 2262 C C . PRO A 1 282 ? -2.213 8.025 18.952 1.00 89.56 282 PRO A C 1
ATOM 2264 O O . PRO A 1 282 ? -2.912 8.932 19.403 1.00 89.56 282 PRO A O 1
ATOM 2267 N N . LEU A 1 283 ? -0.995 8.248 18.437 1.00 86.38 283 LEU A N 1
ATOM 2268 C CA . LEU A 1 283 ? -0.382 9.583 18.395 1.00 86.38 283 LEU A CA 1
ATOM 2269 C C . LEU A 1 283 ? -1.171 10.532 17.488 1.00 86.38 283 LEU A C 1
ATOM 2271 O O . LEU A 1 283 ? -1.374 11.699 17.822 1.00 86.38 283 LEU A O 1
ATOM 2275 N N . PHE A 1 284 ? -1.639 10.033 16.343 1.00 88.25 284 PHE A N 1
ATOM 2276 C CA . PHE A 1 284 ? -2.476 10.815 15.442 1.00 88.25 284 PHE A CA 1
ATOM 2277 C C . PHE A 1 284 ? -3.805 11.213 16.094 1.00 88.25 284 PHE A C 1
ATOM 2279 O O . PHE A 1 284 ? -4.185 12.382 16.026 1.00 88.25 284 PHE A O 1
ATOM 2286 N N . LEU A 1 285 ? -4.496 10.275 16.748 1.00 88.69 285 LEU A N 1
ATOM 2287 C CA . LEU A 1 285 ? -5.753 10.546 17.447 1.00 88.69 285 LEU A CA 1
ATOM 2288 C C . LEU A 1 285 ? -5.550 11.529 18.604 1.00 88.69 285 LEU A C 1
ATOM 2290 O O . LEU A 1 285 ? -6.376 12.416 18.801 1.00 88.69 285 LEU A O 1
ATOM 2294 N N . GLU A 1 286 ? -4.441 11.428 19.341 1.00 86.19 286 GLU A N 1
ATOM 2295 C CA . GLU A 1 286 ? -4.127 12.356 20.428 1.00 86.19 286 GLU A CA 1
ATOM 2296 C C . GLU A 1 286 ? -4.029 13.816 19.956 1.00 86.19 286 GLU A C 1
ATOM 2298 O O . GLU A 1 286 ? -4.455 14.720 20.684 1.00 86.19 286 GLU A O 1
ATOM 2303 N N . GLN A 1 287 ? -3.482 14.024 18.754 1.00 83.94 287 GLN A N 1
ATOM 2304 C CA . GLN A 1 287 ? -3.287 15.334 18.128 1.00 83.94 287 GLN A CA 1
ATOM 2305 C C . GLN A 1 287 ? -4.526 15.834 17.376 1.00 83.94 287 GLN A C 1
ATOM 2307 O O . GLN A 1 287 ? -4.758 17.040 17.324 1.00 83.94 287 GLN A O 1
ATOM 2312 N N . SER A 1 288 ? -5.288 14.922 16.769 1.00 82.69 288 SER A N 1
ATOM 2313 C CA . SER A 1 288 ? -6.345 15.266 15.807 1.00 82.69 288 SER A CA 1
ATOM 2314 C C . SER A 1 288 ? -7.733 15.343 16.430 1.00 82.69 288 SER A C 1
ATOM 2316 O O . SER A 1 288 ? -8.581 16.072 15.920 1.00 82.69 288 SER A O 1
ATOM 2318 N N . LEU A 1 289 ? -7.985 14.610 17.519 1.00 83.06 289 LEU A N 1
ATOM 2319 C CA . LEU A 1 289 ? -9.258 14.691 18.229 1.00 83.06 289 LEU A CA 1
ATOM 2320 C C . LEU A 1 289 ? -9.359 16.036 18.950 1.00 83.06 289 LEU A C 1
ATOM 2322 O O . LEU A 1 289 ? -8.543 16.362 19.812 1.00 83.06 289 LEU A O 1
ATOM 2326 N N . VAL A 1 290 ? -10.404 16.803 18.645 1.00 70.50 290 VAL A N 1
ATOM 2327 C CA . VAL A 1 290 ? -10.548 18.193 19.118 1.00 70.50 290 VAL A CA 1
ATOM 2328 C C . VAL A 1 290 ? -11.179 18.254 20.525 1.00 70.50 290 VAL A C 1
ATOM 2330 O O . VAL A 1 290 ? -11.580 19.311 21.003 1.00 70.50 290 VAL A O 1
ATOM 2333 N N . ASN A 1 291 ? -11.302 17.111 21.214 1.00 68.06 291 ASN A N 1
ATOM 2334 C CA . ASN A 1 291 ? -11.986 16.940 22.509 1.00 68.06 291 ASN A CA 1
ATOM 2335 C C . ASN A 1 291 ? -13.438 17.461 22.535 1.00 68.06 291 ASN A C 1
ATOM 2337 O O . ASN A 1 291 ? -14.018 17.648 23.602 1.00 68.06 291 ASN A O 1
ATOM 2341 N N . THR A 1 292 ? -14.053 17.693 21.374 1.00 64.19 292 THR A N 1
ATOM 2342 C CA . THR A 1 292 ? -15.446 18.158 21.271 1.00 64.19 292 THR A CA 1
ATOM 2343 C C . THR A 1 292 ? -16.437 17.006 21.398 1.00 64.19 292 THR A C 1
ATOM 2345 O O . THR A 1 292 ? -17.629 17.215 21.633 1.00 64.19 292 THR A O 1
ATOM 2348 N N . GLY A 1 293 ? -15.948 15.777 21.215 1.00 63.59 293 GLY A N 1
ATOM 2349 C CA . GLY A 1 293 ? -16.755 14.576 21.164 1.00 63.59 293 GLY A CA 1
ATOM 2350 C C . GLY A 1 293 ? -17.583 14.446 19.881 1.00 63.59 293 GLY A C 1
ATOM 2351 O O . GLY A 1 293 ? -18.547 13.674 19.858 1.00 63.59 293 GLY A O 1
ATOM 2352 N N . LYS A 1 294 ? -17.222 15.178 18.825 1.00 69.88 294 LYS A N 1
ATOM 2353 C CA . LYS A 1 294 ? -17.947 15.227 17.549 1.00 69.88 294 LYS A CA 1
ATOM 2354 C C . LYS A 1 294 ? -17.143 14.699 16.359 1.00 69.88 294 LYS A C 1
ATOM 2356 O O . LYS A 1 294 ? -17.623 14.791 15.239 1.00 69.88 294 LYS A O 1
ATOM 2361 N N . ASP A 1 295 ? -15.982 14.102 16.612 1.00 81.56 295 ASP A N 1
ATOM 2362 C CA . ASP A 1 295 ? -15.003 13.631 15.618 1.00 81.56 295 ASP A CA 1
ATOM 2363 C C . ASP A 1 295 ? -15.449 12.347 14.866 1.00 81.56 295 ASP A C 1
ATOM 2365 O O . ASP A 1 295 ? -14.644 11.471 14.560 1.00 81.56 295 ASP A O 1
ATOM 2369 N N . TRP A 1 296 ? -16.755 12.163 14.637 1.00 87.62 296 TRP A N 1
ATOM 2370 C CA . TRP A 1 296 ? -17.329 10.941 14.053 1.00 87.62 296 TRP A CA 1
ATOM 2371 C C . TRP A 1 296 ? -17.073 10.810 12.555 1.00 87.62 296 TRP A C 1
ATOM 2373 O O . TRP A 1 296 ? -16.999 9.693 12.043 1.00 87.62 296 TRP A O 1
ATOM 2383 N N . ASP A 1 297 ? -16.927 11.942 11.873 1.00 83.44 297 ASP A N 1
ATOM 2384 C CA . ASP A 1 297 ? -16.453 12.032 10.498 1.00 83.44 297 ASP A CA 1
ATOM 2385 C C . ASP A 1 297 ? -15.066 11.399 10.374 1.00 83.44 297 ASP A C 1
ATOM 2387 O O . ASP A 1 297 ? -14.887 10.501 9.554 1.00 83.44 297 ASP A O 1
ATOM 2391 N N . LEU A 1 298 ? -14.140 11.773 11.266 1.00 86.81 298 LEU A N 1
ATOM 2392 C CA . LEU A 1 298 ? -12.798 11.207 11.327 1.00 86.81 298 LEU A CA 1
ATOM 2393 C C . LEU A 1 298 ? -12.843 9.710 11.636 1.00 86.81 298 LEU A C 1
ATOM 2395 O O . LEU A 1 298 ? -12.216 8.930 10.932 1.00 86.81 298 LEU A O 1
ATOM 2399 N N . ILE A 1 299 ? -13.599 9.275 12.651 1.00 92.12 299 ILE A N 1
ATOM 2400 C CA . ILE A 1 299 ? -13.675 7.840 12.985 1.00 92.12 299 ILE A CA 1
ATOM 2401 C C . ILE A 1 299 ? -14.247 7.014 11.821 1.00 92.12 299 ILE A C 1
ATOM 2403 O O . ILE A 1 299 ? -13.779 5.906 11.565 1.00 92.12 299 ILE A O 1
ATOM 2407 N N . SER A 1 300 ? -15.244 7.542 11.108 1.00 91.31 300 SER A N 1
ATOM 2408 C CA . SER A 1 300 ? -15.846 6.848 9.960 1.00 91.31 300 SER A CA 1
ATOM 2409 C C . SER A 1 300 ? -14.917 6.828 8.751 1.00 91.31 300 SER A C 1
ATOM 2411 O O . SER A 1 300 ? -14.898 5.846 8.016 1.00 91.31 300 SER A O 1
ATOM 2413 N N . GLU A 1 301 ? -14.127 7.885 8.571 1.00 89.19 301 GLU A N 1
ATOM 2414 C CA . GLU A 1 301 ? -13.066 7.964 7.569 1.00 89.19 301 GLU A CA 1
ATOM 2415 C C . GLU A 1 301 ? -11.964 6.933 7.845 1.00 89.19 301 GLU A C 1
ATOM 2417 O O . GLU A 1 301 ? -11.667 6.133 6.968 1.00 89.19 301 GLU A O 1
ATOM 2422 N N . LEU A 1 302 ? -11.482 6.822 9.087 1.00 93.12 302 LEU A N 1
ATOM 2423 C CA . LEU A 1 302 ? -10.508 5.790 9.469 1.00 93.12 302 LEU A CA 1
ATOM 2424 C C . LEU A 1 302 ? -11.041 4.363 9.251 1.00 93.12 302 LEU A C 1
ATOM 2426 O O . LEU A 1 302 ? -10.294 3.488 8.818 1.00 93.12 302 LEU A O 1
ATOM 2430 N N . LEU A 1 303 ? -12.330 4.119 9.530 1.00 96.00 303 LEU A N 1
ATOM 2431 C CA . LEU A 1 303 ? -12.964 2.823 9.263 1.00 96.00 303 LEU A CA 1
ATOM 2432 C C . LEU A 1 303 ? -13.033 2.517 7.765 1.00 96.00 303 LEU A C 1
ATOM 2434 O O . LEU A 1 303 ? -12.756 1.387 7.362 1.00 96.00 303 LEU A O 1
ATOM 2438 N N . ARG A 1 304 ? -13.419 3.507 6.953 1.00 94.56 304 ARG A N 1
ATOM 2439 C CA . ARG A 1 304 ? -13.433 3.381 5.495 1.00 94.56 304 ARG A CA 1
ATOM 2440 C C . ARG A 1 304 ? -12.033 3.057 4.985 1.00 94.56 304 ARG A C 1
ATOM 2442 O O . ARG A 1 304 ? -11.888 2.058 4.296 1.00 94.56 304 ARG A O 1
ATOM 2449 N N . ASP A 1 305 ? -11.029 3.838 5.371 1.00 91.75 305 ASP A N 1
ATOM 2450 C CA . ASP A 1 305 ? -9.653 3.683 4.888 1.00 91.75 305 ASP A CA 1
ATOM 2451 C C . ASP A 1 305 ? -9.075 2.309 5.254 1.00 91.75 305 ASP A C 1
ATOM 2453 O O . ASP A 1 305 ? -8.482 1.631 4.414 1.00 91.75 305 ASP A O 1
ATOM 2457 N N . ALA A 1 306 ? -9.321 1.834 6.482 1.00 93.25 306 ALA A N 1
ATOM 2458 C CA . ALA A 1 306 ? -8.934 0.487 6.896 1.00 93.25 306 ALA A CA 1
ATOM 2459 C C . ALA A 1 306 ? -9.635 -0.600 6.059 1.00 93.25 306 ALA A C 1
ATOM 2461 O O . ALA A 1 306 ? -9.019 -1.602 5.691 1.00 93.25 306 ALA A O 1
ATOM 2462 N N . ALA A 1 307 ? -10.924 -0.421 5.759 1.00 94.81 307 ALA A N 1
ATOM 2463 C CA . ALA A 1 307 ? -11.706 -1.376 4.981 1.00 94.81 307 ALA A CA 1
ATOM 2464 C C . ALA A 1 307 ? -11.305 -1.389 3.497 1.00 94.81 307 ALA A C 1
ATOM 2466 O O . ALA A 1 307 ? -11.156 -2.472 2.932 1.00 94.81 307 ALA A O 1
ATOM 2467 N N . ASP A 1 308 ? -11.065 -0.222 2.894 1.00 89.81 308 ASP A N 1
ATOM 2468 C CA . ASP A 1 308 ? -10.507 -0.090 1.544 1.00 89.81 308 ASP A CA 1
ATOM 2469 C C . ASP A 1 308 ? -9.126 -0.747 1.482 1.00 89.81 308 ASP A C 1
ATOM 2471 O O . ASP A 1 308 ? -8.836 -1.521 0.565 1.00 89.81 308 ASP A O 1
ATOM 2475 N N . SER A 1 309 ? -8.299 -0.527 2.511 1.00 87.81 309 SER A N 1
ATOM 2476 C CA . SER A 1 309 ? -6.987 -1.158 2.594 1.00 87.81 309 SER A CA 1
ATOM 2477 C C . SER A 1 309 ? -7.068 -2.672 2.582 1.00 87.81 309 SER A C 1
ATOM 2479 O O . SER A 1 309 ? -6.380 -3.349 1.812 1.00 87.81 309 SER A O 1
ATOM 2481 N N . LEU A 1 310 ? -7.969 -3.209 3.398 1.00 90.44 310 LEU A N 1
ATOM 2482 C CA . LEU A 1 310 ? -8.182 -4.638 3.490 1.00 90.44 310 LEU A CA 1
ATOM 2483 C C . LEU A 1 310 ? -8.785 -5.224 2.206 1.00 90.44 310 LEU A C 1
ATOM 2485 O O . LEU A 1 310 ? -8.420 -6.327 1.803 1.00 90.44 310 LEU A O 1
ATOM 2489 N N . GLU A 1 311 ? -9.660 -4.485 1.520 1.00 89.69 311 GLU A N 1
ATOM 2490 C CA . GLU A 1 311 ? -10.218 -4.903 0.235 1.00 89.69 311 GLU A CA 1
ATOM 2491 C C . GLU A 1 311 ? -9.123 -5.093 -0.813 1.00 89.69 311 GLU A C 1
ATOM 2493 O O . GLU A 1 311 ? -9.142 -6.084 -1.549 1.00 89.69 311 GLU A O 1
ATOM 2498 N N . VAL A 1 312 ? -8.159 -4.171 -0.886 1.00 81.12 312 VAL A N 1
ATOM 2499 C CA . VAL A 1 312 ? -7.047 -4.285 -1.835 1.00 81.12 312 VAL A CA 1
ATOM 2500 C C . VAL A 1 312 ? -6.206 -5.531 -1.536 1.00 81.12 312 VAL A C 1
ATOM 2502 O O . VAL A 1 312 ? -5.844 -6.248 -2.473 1.00 81.12 312 VAL A O 1
ATOM 2505 N N . ILE A 1 313 ? -5.954 -5.836 -0.257 1.00 81.69 313 ILE A N 1
ATOM 2506 C CA . ILE A 1 313 ? -5.263 -7.065 0.171 1.00 81.69 313 ILE A CA 1
ATOM 2507 C C . ILE A 1 313 ? -6.046 -8.308 -0.289 1.00 81.69 313 ILE A C 1
ATOM 2509 O O . ILE A 1 313 ? -5.494 -9.176 -0.973 1.00 81.69 313 ILE A O 1
ATOM 2513 N N . HIS A 1 314 ? -7.346 -8.371 0.018 1.00 86.94 314 HIS A N 1
ATOM 2514 C CA . HIS A 1 314 ? -8.214 -9.512 -0.305 1.00 86.94 314 HIS A CA 1
ATOM 2515 C C . HIS A 1 314 ? -8.368 -9.724 -1.816 1.00 86.94 314 HIS A C 1
ATOM 2517 O O . HIS A 1 314 ? -8.235 -10.846 -2.303 1.00 86.94 314 HIS A O 1
ATOM 2523 N N . LYS A 1 315 ? -8.537 -8.652 -2.603 1.00 83.31 315 LYS A N 1
ATOM 2524 C CA . LYS A 1 315 ? -8.624 -8.717 -4.077 1.00 83.31 315 LYS A CA 1
ATOM 2525 C C . LYS A 1 315 ? -7.370 -9.287 -4.734 1.00 83.31 315 LYS A C 1
ATOM 2527 O O . LYS A 1 315 ? -7.468 -9.871 -5.813 1.00 83.31 315 LYS A O 1
ATOM 2532 N N . ARG A 1 316 ? -6.205 -9.126 -4.103 1.00 74.31 316 ARG A N 1
ATOM 2533 C CA . ARG A 1 316 ? -4.942 -9.722 -4.563 1.00 74.31 316 ARG A CA 1
ATOM 2534 C C . ARG A 1 316 ? -4.765 -11.175 -4.114 1.00 74.31 316 ARG A C 1
ATOM 2536 O O . ARG A 1 316 ? -3.750 -11.779 -4.438 1.00 74.31 316 ARG A O 1
ATOM 2543 N N . GLY A 1 317 ? -5.746 -11.749 -3.417 1.00 75.56 317 GLY A N 1
ATOM 2544 C CA . GLY A 1 317 ? -5.718 -13.135 -2.955 1.00 75.56 317 GLY A CA 1
ATOM 2545 C C . GLY A 1 317 ? -4.881 -13.344 -1.694 1.00 75.56 317 GLY A C 1
ATOM 2546 O O . GLY A 1 317 ? -4.419 -14.460 -1.460 1.00 75.56 317 GLY A O 1
ATOM 2547 N N . TYR A 1 318 ? -4.674 -12.299 -0.889 1.00 78.50 318 TYR A N 1
ATOM 2548 C CA . TYR A 1 318 ? -3.939 -12.383 0.372 1.00 78.50 318 TYR A CA 1
ATOM 2549 C C . TYR A 1 318 ? -4.874 -12.259 1.575 1.00 78.50 318 TYR A C 1
ATOM 2551 O O . TYR A 1 318 ? -5.888 -11.570 1.518 1.00 78.50 318 TYR A O 1
ATOM 2559 N N . LEU A 1 319 ? -4.498 -12.902 2.680 1.00 84.25 319 LEU A N 1
ATOM 2560 C CA . LEU A 1 319 ? -5.047 -12.640 4.015 1.00 84.25 319 LEU A CA 1
ATOM 2561 C C . LEU A 1 319 ? -3.989 -11.941 4.863 1.00 84.25 319 LEU A C 1
ATOM 2563 O O . LEU A 1 319 ? -2.831 -12.363 4.828 1.00 84.25 319 LEU A O 1
ATOM 2567 N N . HIS A 1 320 ? -4.382 -10.941 5.653 1.00 85.69 320 HIS A N 1
ATOM 2568 C CA . HIS A 1 320 ? -3.446 -10.196 6.500 1.00 85.69 320 HIS A CA 1
ATOM 2569 C C . HIS A 1 320 ? -3.065 -10.974 7.766 1.00 85.69 320 HIS A C 1
ATOM 2571 O O . HIS A 1 320 ? -1.884 -11.137 8.057 1.00 85.69 320 HIS A O 1
ATOM 2577 N N . ARG A 1 321 ? -4.060 -11.498 8.502 1.00 87.44 321 ARG A N 1
ATOM 2578 C CA . ARG A 1 321 ? -3.934 -12.353 9.706 1.00 87.44 321 ARG A CA 1
ATOM 2579 C C . ARG A 1 321 ? -3.378 -11.720 10.974 1.00 87.44 321 ARG A C 1
ATOM 2581 O O . ARG A 1 321 ? -3.545 -12.306 12.038 1.00 87.44 321 ARG A O 1
ATOM 2588 N N . ASP A 1 322 ? -2.763 -10.550 10.867 1.00 87.31 322 ASP A N 1
ATOM 2589 C CA . ASP A 1 322 ? -2.186 -9.829 12.007 1.00 87.31 322 ASP A CA 1
ATOM 2590 C C . ASP A 1 322 ? -2.616 -8.353 12.043 1.00 87.31 322 ASP A C 1
ATOM 2592 O O . ASP A 1 322 ? -1.798 -7.443 12.130 1.00 87.31 322 ASP A O 1
ATOM 2596 N N . ILE A 1 323 ? -3.914 -8.091 11.851 1.00 91.50 323 ILE A N 1
ATOM 2597 C CA . ILE A 1 323 ? -4.458 -6.726 11.921 1.00 91.50 323 ILE A CA 1
ATOM 2598 C C . ILE A 1 323 ? -4.583 -6.333 13.392 1.00 91.50 323 ILE A C 1
ATOM 2600 O O . ILE A 1 323 ? -5.384 -6.914 14.121 1.00 91.50 323 ILE A O 1
ATOM 2604 N N . HIS A 1 324 ? -3.819 -5.326 13.801 1.00 90.69 324 HIS A N 1
ATOM 2605 C CA . HIS A 1 324 ? -3.869 -4.730 15.133 1.00 90.69 324 HIS A CA 1
ATOM 2606 C C . HIS A 1 324 ? -3.327 -3.296 15.108 1.00 90.69 324 HIS A C 1
ATOM 2608 O O . HIS A 1 324 ? -2.796 -2.845 14.094 1.00 90.69 324 HIS A O 1
ATOM 2614 N N . MET A 1 325 ? -3.419 -2.579 16.235 1.00 89.81 325 MET A N 1
ATOM 2615 C CA . MET A 1 325 ? -3.009 -1.168 16.360 1.00 89.81 325 MET A CA 1
ATOM 2616 C C . MET A 1 325 ? -1.547 -0.898 15.948 1.00 89.81 325 MET A C 1
ATOM 2618 O O . MET A 1 325 ? -1.211 0.216 15.558 1.00 89.81 325 MET A O 1
ATOM 2622 N N . GLY A 1 326 ? -0.672 -1.903 16.055 1.00 85.25 326 GLY A N 1
ATOM 2623 C CA . GLY A 1 326 ? 0.746 -1.809 15.692 1.00 85.25 326 GLY A CA 1
ATOM 2624 C C . GLY A 1 326 ? 1.023 -2.012 14.200 1.00 85.25 326 GLY A C 1
ATOM 2625 O O . GLY A 1 326 ? 2.051 -1.546 13.718 1.00 85.25 326 GLY A O 1
ATOM 2626 N N . ASN A 1 327 ? 0.091 -2.639 13.476 1.00 86.62 327 ASN A N 1
ATOM 2627 C CA . ASN A 1 327 ? 0.185 -2.914 12.039 1.00 86.62 327 ASN A CA 1
ATOM 2628 C C . ASN A 1 327 ? -0.744 -2.005 11.214 1.00 86.62 327 ASN A C 1
ATOM 2630 O O . ASN A 1 327 ? -1.088 -2.303 10.071 1.00 86.62 327 ASN A O 1
ATOM 2634 N N . VAL A 1 328 ? -1.145 -0.867 11.782 1.00 89.12 328 VAL A N 1
ATOM 2635 C CA . VAL A 1 328 ? -1.836 0.207 11.065 1.00 89.12 328 VAL A CA 1
ATOM 2636 C C . VAL A 1 328 ? -1.170 1.539 11.354 1.00 89.12 328 VAL A C 1
ATOM 2638 O O . VAL A 1 328 ? -0.746 1.816 12.477 1.00 89.12 328 VAL A O 1
ATOM 2641 N N . LEU A 1 329 ? -1.079 2.384 10.336 1.00 88.50 329 LEU A N 1
ATOM 2642 C CA . LEU A 1 329 ? -0.451 3.695 10.435 1.00 88.50 329 LEU A CA 1
ATOM 2643 C C . LEU A 1 329 ? -1.318 4.746 9.747 1.00 88.50 329 LEU A C 1
ATOM 2645 O O . LEU A 1 329 ? -2.158 4.434 8.911 1.00 88.50 329 LEU A O 1
ATOM 2649 N N . ILE A 1 330 ? -1.110 6.006 10.111 1.00 88.12 330 ILE A N 1
ATOM 2650 C CA . ILE A 1 330 ? -1.729 7.157 9.462 1.00 88.12 330 ILE A CA 1
ATOM 2651 C C . ILE A 1 330 ? -0.715 7.776 8.520 1.00 88.12 330 ILE A C 1
ATOM 2653 O O . ILE A 1 330 ? 0.306 8.326 8.953 1.00 88.12 330 ILE A O 1
ATOM 2657 N N . HIS A 1 331 ? -1.008 7.686 7.232 1.00 85.06 331 HIS A N 1
ATOM 2658 C CA . HIS A 1 331 ? -0.210 8.281 6.180 1.00 85.06 331 HIS A CA 1
ATOM 2659 C C . HIS A 1 331 ? -0.783 9.650 5.800 1.00 85.06 331 HIS A C 1
ATOM 2661 O O . HIS A 1 331 ? -1.996 9.841 5.758 1.00 85.06 331 HIS A O 1
ATOM 2667 N N . THR A 1 332 ? 0.087 10.640 5.588 1.00 82.50 332 THR A N 1
ATOM 2668 C CA . THR A 1 332 ? -0.303 11.979 5.127 1.00 82.50 332 THR A CA 1
ATOM 2669 C C . THR A 1 332 ? 0.099 12.119 3.669 1.00 82.50 332 THR A C 1
ATOM 2671 O O . THR A 1 332 ? 1.289 12.180 3.366 1.00 82.50 332 THR A O 1
ATOM 2674 N N . VAL A 1 333 ? -0.891 12.183 2.785 1.00 76.50 333 VAL A N 1
ATOM 2675 C CA . VAL A 1 333 ? -0.689 12.235 1.339 1.00 76.50 333 VAL A CA 1
ATOM 2676 C C . VAL A 1 333 ? -0.762 13.688 0.869 1.00 76.50 333 VAL A C 1
ATOM 2678 O O . VAL A 1 333 ? -1.787 14.341 1.082 1.00 76.50 333 VAL A O 1
ATOM 2681 N N . PRO A 1 334 ? 0.289 14.227 0.227 1.00 71.69 334 PRO A N 1
ATOM 2682 C CA . PRO A 1 334 ? 0.266 15.579 -0.316 1.00 71.69 334 PRO A CA 1
ATOM 2683 C C . PRO A 1 334 ? -0.626 15.665 -1.562 1.00 71.69 334 PRO A C 1
ATOM 2685 O O . PRO A 1 334 ? -0.576 14.814 -2.448 1.00 71.69 334 PRO A O 1
ATOM 2688 N N . CYS A 1 335 ? -1.389 16.749 -1.660 1.00 68.88 335 CYS A N 1
ATOM 2689 C CA . CYS A 1 335 ? -2.262 17.090 -2.781 1.00 68.88 335 CYS A CA 1
ATOM 2690 C C . CYS A 1 335 ? -1.840 18.437 -3.387 1.00 68.88 335 CYS A C 1
ATOM 2692 O O . CYS A 1 335 ? -2.532 19.439 -3.234 1.00 68.88 335 CYS A O 1
ATOM 2694 N N . PRO A 1 336 ? -0.701 18.495 -4.102 1.00 65.06 336 PRO A N 1
ATOM 2695 C CA . PRO A 1 336 ? -0.134 19.758 -4.588 1.00 65.06 336 PRO A CA 1
ATOM 2696 C C . PRO A 1 336 ? -1.027 20.488 -5.605 1.00 65.06 336 PRO A C 1
ATOM 2698 O O . PRO A 1 336 ? -0.857 21.684 -5.825 1.00 65.06 336 PRO A O 1
ATOM 2701 N N . ASN A 1 337 ? -1.979 19.777 -6.218 1.00 65.88 337 ASN A N 1
ATOM 2702 C CA . ASN A 1 337 ? -2.919 20.326 -7.195 1.00 65.88 337 ASN A CA 1
ATOM 2703 C C . ASN A 1 337 ? -4.254 20.776 -6.573 1.00 65.88 337 ASN A C 1
ATOM 2705 O O . ASN A 1 337 ? -5.088 21.317 -7.298 1.00 65.88 337 ASN A O 1
ATOM 2709 N N . ASP A 1 338 ? -4.463 20.565 -5.267 1.00 68.62 338 ASP A N 1
ATOM 2710 C CA . ASP A 1 338 ? -5.633 21.061 -4.541 1.00 68.62 338 ASP A CA 1
ATOM 2711 C C . ASP A 1 338 ? -5.214 22.216 -3.609 1.00 68.62 338 ASP A C 1
ATOM 2713 O O . ASP A 1 338 ? -4.609 21.991 -2.558 1.00 68.62 338 ASP A O 1
ATOM 2717 N N . PRO A 1 339 ? -5.501 23.480 -3.975 1.00 70.44 339 PRO A N 1
ATOM 2718 C CA . PRO A 1 339 ? -5.116 24.629 -3.162 1.00 70.44 339 PRO A CA 1
ATOM 2719 C C . PRO A 1 339 ? -5.946 24.771 -1.875 1.00 70.44 339 PRO A C 1
ATOM 2721 O O . PRO A 1 339 ? -5.585 25.581 -1.020 1.00 70.44 339 PRO A O 1
ATOM 2724 N N . PHE A 1 340 ? -7.056 24.039 -1.735 1.00 69.50 340 PHE A N 1
ATOM 2725 C CA . PHE A 1 340 ? -7.929 24.083 -0.561 1.00 69.50 340 PHE A CA 1
ATOM 2726 C C . PHE A 1 340 ? -7.622 22.953 0.423 1.00 69.50 340 PHE A C 1
ATOM 2728 O O . PHE A 1 340 ? -7.735 23.159 1.632 1.00 69.50 340 PHE A O 1
ATOM 2735 N N . GLU A 1 341 ? -7.190 21.796 -0.078 1.00 68.38 341 GLU A N 1
ATOM 2736 C CA . GLU A 1 341 ? -6.769 20.644 0.722 1.00 68.38 341 GLU A CA 1
ATOM 2737 C C . GLU A 1 341 ? -5.386 20.160 0.268 1.00 68.38 341 GLU A C 1
ATOM 2739 O O . GLU A 1 341 ? -5.277 19.172 -0.453 1.00 68.38 341 GLU A O 1
ATOM 2744 N N . PRO A 1 342 ? -4.299 20.832 0.697 1.00 69.50 342 PRO A N 1
ATOM 2745 C CA . PRO A 1 342 ? -2.944 20.530 0.229 1.00 69.50 342 PRO A CA 1
ATOM 2746 C C . PRO A 1 342 ? -2.420 19.168 0.707 1.00 69.50 342 PRO A C 1
ATOM 2748 O O . PRO A 1 342 ? -1.342 18.742 0.291 1.00 69.50 342 PRO A O 1
ATOM 2751 N N . PHE A 1 343 ? -3.148 18.490 1.595 1.00 75.81 343 PHE A N 1
ATOM 2752 C CA . PHE A 1 343 ? -2.897 17.122 2.027 1.00 75.81 343 PHE A CA 1
ATOM 2753 C C . PHE A 1 343 ? -4.181 16.482 2.565 1.00 75.81 343 PHE A C 1
ATOM 2755 O O . PHE A 1 343 ? -5.043 17.174 3.109 1.00 75.81 343 PHE A O 1
ATOM 2762 N N . TYR A 1 344 ? -4.261 15.154 2.496 1.00 77.00 344 TYR A N 1
ATOM 2763 C CA . TYR A 1 344 ? -5.234 14.359 3.245 1.00 77.00 344 TYR A CA 1
ATOM 2764 C C . TYR A 1 344 ? -4.524 13.288 4.075 1.00 77.00 344 TYR A C 1
ATOM 2766 O O . TYR A 1 344 ? -3.335 13.020 3.898 1.00 77.00 344 TYR A O 1
ATOM 2774 N N . THR A 1 345 ? -5.240 12.714 5.036 1.00 83.31 345 THR A N 1
ATOM 2775 C CA . THR A 1 345 ? -4.735 11.624 5.874 1.00 83.31 345 THR A CA 1
ATOM 2776 C C . THR A 1 345 ? -5.542 10.374 5.619 1.00 83.31 345 THR A C 1
ATOM 2778 O O . THR A 1 345 ? -6.765 10.465 5.594 1.00 83.31 345 THR A O 1
ATOM 2781 N N . GLU A 1 346 ? -4.869 9.239 5.510 1.00 85.88 346 GLU A N 1
ATOM 2782 C CA . GLU A 1 346 ? -5.495 7.931 5.341 1.00 85.88 346 GLU A CA 1
ATOM 2783 C C . GLU A 1 346 ? -4.930 6.933 6.356 1.00 85.88 346 GLU A C 1
ATOM 2785 O O . GLU A 1 346 ? -3.736 6.966 6.683 1.00 85.88 346 GLU A O 1
ATOM 2790 N N . LEU A 1 347 ? -5.789 6.057 6.881 1.00 89.88 347 LEU A N 1
ATOM 2791 C CA . LEU A 1 347 ? -5.344 4.890 7.643 1.00 89.88 347 LEU A CA 1
ATOM 2792 C C . LEU A 1 347 ? -4.948 3.780 6.678 1.00 89.88 347 LEU A C 1
ATOM 2794 O O . LEU A 1 347 ? -5.762 3.299 5.898 1.00 89.88 347 LEU A O 1
ATOM 2798 N N . VAL A 1 348 ? -3.699 3.348 6.784 1.00 87.12 348 VAL A N 1
ATOM 2799 C CA . VAL A 1 348 ? -3.116 2.307 5.946 1.00 87.12 348 VAL A CA 1
ATOM 2800 C C . VAL A 1 348 ? -2.763 1.082 6.775 1.00 87.12 348 VAL A C 1
ATOM 2802 O O . VAL A 1 348 ? -2.241 1.198 7.888 1.00 87.12 348 VAL A O 1
ATOM 2805 N N . ILE A 1 349 ? -3.037 -0.099 6.225 1.00 86.56 349 ILE A N 1
ATOM 2806 C CA . ILE A 1 349 ? -2.617 -1.371 6.817 1.00 86.56 349 ILE A CA 1
ATOM 2807 C C . ILE A 1 349 ? -1.182 -1.651 6.360 1.00 86.56 3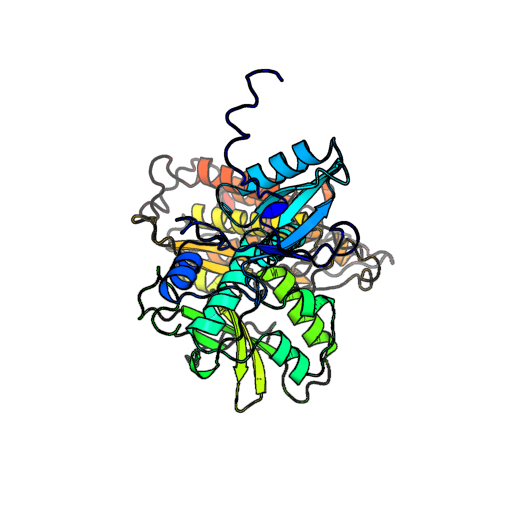49 ILE A C 1
ATOM 2809 O O . ILE A 1 349 ? -0.852 -1.527 5.179 1.00 86.56 349 ILE A O 1
ATOM 2813 N N . ILE A 1 350 ? -0.310 -1.995 7.303 1.00 79.31 350 ILE A N 1
ATOM 2814 C CA . ILE A 1 350 ? 1.102 -2.279 7.044 1.00 79.31 350 ILE A CA 1
ATOM 2815 C C . ILE A 1 350 ? 1.466 -3.701 7.468 1.00 79.31 350 ILE A C 1
ATOM 2817 O O . ILE A 1 350 ? 0.773 -4.324 8.256 1.00 79.31 350 ILE A O 1
ATOM 2821 N N . ASP A 1 351 ? 2.619 -4.159 6.982 1.00 70.75 351 ASP A N 1
ATOM 2822 C CA . ASP A 1 351 ? 3.261 -5.416 7.378 1.00 70.75 351 ASP A CA 1
ATOM 2823 C C . ASP A 1 351 ? 2.516 -6.711 6.991 1.00 70.75 351 ASP A C 1
ATOM 2825 O O . ASP A 1 351 ? 1.955 -7.433 7.810 1.00 70.75 351 ASP A O 1
ATOM 2829 N N . LEU A 1 352 ? 2.635 -7.093 5.712 1.00 63.94 352 LEU A N 1
ATOM 2830 C CA . LEU A 1 352 ? 2.260 -8.430 5.231 1.00 63.94 352 LEU A CA 1
ATOM 2831 C C . LEU A 1 352 ? 3.322 -9.506 5.532 1.00 63.94 352 LEU A C 1
ATOM 2833 O O . LEU A 1 352 ? 3.294 -10.580 4.926 1.00 63.94 352 LEU A O 1
ATOM 2837 N N . GLY A 1 353 ? 4.277 -9.272 6.441 1.00 57.75 353 GLY A N 1
ATOM 2838 C CA . GLY A 1 353 ? 5.336 -10.234 6.777 1.00 57.75 353 GLY A CA 1
ATOM 2839 C C . GLY A 1 353 ? 4.809 -11.598 7.244 1.00 57.75 353 GLY A C 1
ATOM 2840 O O . GLY A 1 353 ? 5.487 -12.616 7.078 1.00 57.75 353 GLY A O 1
ATOM 2841 N N . GLN A 1 354 ? 3.576 -11.616 7.759 1.00 56.09 354 GLN A N 1
ATOM 2842 C CA . GLN A 1 354 ? 2.847 -12.801 8.223 1.00 56.09 354 GLN A CA 1
ATOM 2843 C C . GLN A 1 354 ? 1.583 -13.103 7.393 1.00 56.09 354 GLN A C 1
ATOM 2845 O O . GLN A 1 354 ? 0.852 -14.050 7.700 1.00 56.09 354 GLN A O 1
ATOM 2850 N N . GLY A 1 355 ? 1.337 -12.329 6.331 1.00 54.25 355 GLY A N 1
ATOM 2851 C CA . GLY A 1 355 ? 0.216 -12.539 5.424 1.00 54.25 355 GLY A CA 1
ATOM 2852 C C . GLY A 1 355 ? 0.361 -13.845 4.639 1.00 54.25 355 GLY A C 1
ATOM 2853 O O . GLY A 1 355 ? 1.470 -14.279 4.320 1.00 54.25 355 GLY A O 1
ATOM 2854 N N . GLN A 1 356 ? -0.762 -14.495 4.322 1.00 56.19 356 GLN A N 1
ATOM 2855 C CA . GLN A 1 356 ? -0.754 -15.721 3.514 1.00 56.19 356 GLN A CA 1
ATOM 2856 C C . GLN A 1 356 ? -1.298 -15.460 2.112 1.00 56.19 356 GLN A C 1
ATOM 2858 O O . GLN A 1 356 ? -2.403 -14.947 1.953 1.00 56.19 356 GLN A O 1
ATOM 2863 N N . ASP A 1 357 ? -0.540 -15.920 1.116 1.00 58.88 357 ASP A N 1
ATOM 2864 C CA . ASP A 1 357 ? -0.994 -16.098 -0.262 1.00 58.88 357 ASP A CA 1
ATOM 2865 C C . ASP A 1 357 ? -1.967 -17.287 -0.347 1.00 58.88 357 ASP A C 1
ATOM 2867 O O . ASP A 1 357 ? -1.600 -18.438 -0.073 1.00 58.88 357 ASP A O 1
ATOM 2871 N N . MET A 1 358 ? -3.214 -17.018 -0.728 1.00 54.53 358 MET A N 1
ATOM 2872 C CA . MET A 1 358 ? -4.265 -18.035 -0.828 1.00 54.53 358 MET A CA 1
ATOM 2873 C C . MET A 1 358 ? -4.048 -19.013 -1.989 1.00 54.53 358 MET A C 1
ATOM 2875 O O . MET A 1 358 ? -4.641 -20.091 -1.993 1.00 54.53 358 MET A O 1
ATOM 2879 N N . SER A 1 359 ? -3.184 -18.684 -2.955 1.00 49.69 359 SER A N 1
ATOM 2880 C CA . SER A 1 359 ? -2.854 -19.561 -4.084 1.00 49.69 359 SER A CA 1
ATOM 2881 C C . SER A 1 359 ? -1.837 -20.654 -3.731 1.00 49.69 359 SER A C 1
ATOM 2883 O O . SER A 1 359 ? -1.692 -21.629 -4.471 1.00 49.69 359 SER A O 1
ATOM 2885 N N . ASN A 1 360 ? -1.149 -20.531 -2.589 1.00 49.81 360 ASN A N 1
ATOM 2886 C CA . ASN A 1 360 ? -0.063 -21.424 -2.203 1.00 49.81 360 ASN A CA 1
ATOM 2887 C C . ASN A 1 360 ? -0.460 -22.317 -1.015 1.00 49.81 360 ASN A C 1
ATOM 2889 O O . ASN A 1 360 ? -0.275 -21.975 0.155 1.00 49.81 360 ASN A O 1
ATOM 2893 N N . SER A 1 361 ? -0.982 -23.509 -1.318 1.00 46.12 361 SER A N 1
ATOM 2894 C CA . SER A 1 361 ? -1.484 -24.480 -0.330 1.00 46.12 361 SER A CA 1
ATOM 2895 C C . SER A 1 361 ? -0.422 -25.012 0.641 1.00 46.12 361 SER A C 1
ATOM 2897 O O . SER A 1 361 ? -0.766 -25.615 1.654 1.00 46.12 361 SER A O 1
ATOM 2899 N N . ALA A 1 362 ? 0.867 -24.800 0.357 1.00 44.62 362 ALA A N 1
ATOM 2900 C CA . ALA A 1 362 ? 1.974 -25.226 1.214 1.00 44.62 362 ALA A CA 1
ATOM 2901 C C . ALA A 1 362 ? 2.137 -24.378 2.496 1.00 44.62 362 ALA A C 1
ATOM 2903 O O . ALA A 1 362 ? 2.888 -24.778 3.378 1.00 44.62 362 ALA A O 1
ATOM 2904 N N . TRP A 1 363 ? 1.441 -23.236 2.610 1.00 46.69 363 TRP A N 1
ATOM 2905 C CA . TRP A 1 363 ? 1.526 -22.302 3.749 1.00 46.69 363 TRP A CA 1
ATOM 2906 C C . TRP A 1 363 ? 0.384 -22.455 4.769 1.00 46.69 363 TRP A C 1
ATOM 2908 O O . TRP A 1 363 ? 0.293 -21.681 5.720 1.00 46.69 363 TRP A O 1
ATOM 2918 N N . ILE A 1 364 ? -0.461 -23.483 4.625 1.00 51.41 364 ILE A N 1
ATOM 2919 C CA . ILE A 1 364 ? -1.490 -23.874 5.609 1.00 51.41 364 ILE A CA 1
ATOM 2920 C C . ILE A 1 364 ? -0.817 -24.599 6.796 1.00 51.41 364 ILE A C 1
ATOM 2922 O O . ILE A 1 364 ? -1.164 -25.728 7.130 1.00 51.41 364 ILE A O 1
ATOM 2926 N N . THR A 1 365 ? 0.238 -24.026 7.378 1.00 46.75 365 THR A N 1
ATOM 2927 C CA . THR A 1 365 ? 1.121 -24.762 8.304 1.00 46.75 365 THR A CA 1
ATOM 2928 C C . THR A 1 365 ? 1.183 -24.211 9.727 1.00 46.75 365 THR A C 1
ATOM 2930 O O . THR A 1 365 ? 1.970 -24.708 10.524 1.00 46.75 365 THR A O 1
ATOM 2933 N N . SER A 1 366 ? 0.304 -23.283 10.119 1.00 54.22 366 SER A N 1
ATOM 2934 C CA . SER A 1 366 ? -0.046 -23.107 11.538 1.00 54.22 366 SER A CA 1
ATOM 2935 C C . SER A 1 366 ? -1.373 -22.354 11.702 1.00 54.22 366 SER A C 1
ATOM 2937 O O . SER A 1 366 ? -1.601 -21.347 11.033 1.00 54.22 366 SER A O 1
ATOM 2939 N N . ASN A 1 367 ? -2.245 -22.843 12.589 1.00 59.03 367 ASN A N 1
ATOM 2940 C CA . ASN A 1 367 ? -3.573 -22.265 12.844 1.00 59.03 367 ASN A CA 1
ATOM 2941 C C . ASN A 1 367 ? -3.550 -21.067 13.813 1.00 59.03 367 ASN A C 1
ATOM 2943 O O . ASN A 1 367 ? -4.607 -20.521 14.107 1.00 59.03 367 ASN A O 1
ATOM 2947 N N . TYR A 1 368 ? -2.378 -20.643 14.302 1.00 67.12 368 TYR A N 1
ATOM 2948 C CA . TYR A 1 368 ? -2.259 -19.606 15.330 1.00 67.12 368 TYR A CA 1
ATOM 2949 C C . TYR A 1 368 ? -1.141 -18.614 14.987 1.00 67.12 368 TYR A C 1
ATOM 2951 O O . TYR A 1 368 ? 0.031 -18.869 15.257 1.00 67.12 368 TYR A O 1
ATOM 2959 N N . TYR A 1 369 ? -1.506 -17.480 14.386 1.00 71.69 369 TYR A N 1
ATOM 2960 C CA . TYR A 1 369 ? -0.583 -16.411 13.989 1.00 71.69 369 TYR A CA 1
ATOM 2961 C C . TYR A 1 369 ? -1.132 -15.019 14.345 1.00 71.69 369 TYR A C 1
ATOM 2963 O O . TYR A 1 369 ? -2.337 -14.806 14.400 1.00 71.69 369 TYR A O 1
ATOM 2971 N N . GLY A 1 370 ? -0.246 -14.055 14.573 1.00 75.00 370 GLY A N 1
ATOM 2972 C CA . GLY A 1 370 ? -0.631 -12.685 14.923 1.00 75.00 370 GLY A CA 1
ATOM 2973 C C . GLY A 1 370 ? -1.139 -12.506 16.357 1.00 75.00 370 GLY A C 1
ATOM 2974 O O . GLY A 1 370 ? -1.171 -13.462 17.139 1.00 75.00 370 GLY A O 1
ATOM 2975 N N . ASP A 1 371 ? -1.513 -11.278 16.713 1.00 82.00 371 ASP A N 1
ATOM 2976 C CA . ASP A 1 371 ? -1.925 -10.924 18.076 1.00 82.00 371 ASP A CA 1
ATOM 2977 C C . ASP A 1 371 ? -3.244 -11.613 18.479 1.00 82.00 371 ASP A C 1
ATOM 2979 O O . ASP A 1 371 ? -4.319 -11.403 17.907 1.00 82.00 371 ASP A O 1
ATOM 2983 N N . ARG A 1 372 ? -3.159 -12.424 19.539 1.00 83.75 372 ARG A N 1
ATOM 2984 C CA . ARG A 1 372 ? -4.266 -13.207 20.097 1.00 83.75 372 ARG A CA 1
ATOM 2985 C C . ARG A 1 372 ? -5.465 -12.363 20.532 1.00 83.75 372 ARG A C 1
ATOM 2987 O O . ARG A 1 372 ? -6.587 -12.878 20.537 1.00 83.75 372 ARG A O 1
ATOM 2994 N N . ASN A 1 373 ? -5.252 -11.098 20.888 1.00 84.25 373 ASN A N 1
ATOM 2995 C CA . ASN A 1 373 ? -6.326 -10.186 21.279 1.00 84.25 373 ASN A CA 1
ATOM 2996 C C . ASN A 1 373 ? -7.279 -9.876 20.112 1.00 84.25 373 ASN A C 1
ATOM 2998 O O . ASN A 1 373 ? -8.446 -9.573 20.348 1.00 84.25 373 ASN A O 1
ATOM 3002 N N . TYR A 1 374 ? -6.812 -10.020 18.867 1.00 90.56 374 TYR A N 1
ATOM 3003 C CA . TYR A 1 374 ? -7.567 -9.712 17.648 1.00 90.56 374 TYR A CA 1
ATOM 3004 C C . TYR A 1 374 ? -8.077 -10.961 16.922 1.00 90.56 374 TYR A C 1
ATOM 3006 O O . TYR A 1 374 ? -8.787 -10.852 15.920 1.00 90.56 374 TYR A O 1
ATOM 3014 N N . TRP A 1 375 ? -7.742 -12.161 17.407 1.00 90.38 375 TRP A N 1
ATOM 3015 C CA . TRP A 1 375 ? -8.185 -13.407 16.785 1.00 90.38 375 TRP A CA 1
ATOM 3016 C C . TRP A 1 375 ? -9.697 -13.525 16.797 1.00 90.38 375 TRP A C 1
ATOM 3018 O O . TRP A 1 375 ? -10.306 -13.474 17.860 1.00 90.38 375 TRP A O 1
ATOM 3028 N N . ALA A 1 376 ? -10.284 -13.791 15.633 1.00 91.75 376 ALA A N 1
ATOM 3029 C CA . ALA A 1 376 ? -11.695 -14.123 15.519 1.00 91.75 376 ALA A CA 1
ATOM 3030 C C . ALA A 1 376 ? -12.049 -15.413 16.295 1.00 91.75 376 ALA A C 1
ATOM 3032 O O . ALA A 1 376 ? -11.183 -16.277 16.467 1.00 91.75 376 ALA A O 1
ATOM 3033 N N . PRO A 1 377 ? -13.311 -15.600 16.732 1.00 89.94 377 PRO A N 1
ATOM 3034 C CA . PRO A 1 377 ? -13.741 -16.794 17.466 1.00 89.94 377 PRO A CA 1
ATOM 3035 C C . PRO A 1 377 ? -13.355 -18.107 16.789 1.00 89.94 377 PRO A C 1
ATOM 3037 O O . PRO A 1 377 ? -12.799 -18.994 17.428 1.00 89.94 377 PRO A O 1
ATOM 3040 N N . GLU A 1 378 ? -13.561 -18.218 15.479 1.00 88.06 378 GLU A N 1
ATOM 3041 C CA . GLU A 1 378 ? -13.185 -19.398 14.709 1.00 88.06 378 GLU A CA 1
ATOM 3042 C C . GLU A 1 378 ? -11.673 -19.672 14.729 1.00 88.06 378 GLU A C 1
ATOM 3044 O O . GLU A 1 378 ? -11.273 -20.830 14.819 1.00 88.06 378 GLU A O 1
ATOM 3049 N N . VAL A 1 379 ? -10.842 -18.626 14.727 1.00 88.00 379 VAL A N 1
ATOM 3050 C CA . VAL A 1 379 ? -9.379 -18.739 14.806 1.00 88.00 379 VAL A CA 1
ATOM 3051 C C . VAL A 1 379 ? -8.956 -19.181 16.206 1.00 88.00 379 VAL A C 1
ATOM 3053 O O . VAL A 1 379 ? -8.139 -20.089 16.340 1.00 88.00 379 VAL A O 1
ATOM 3056 N N . LYS A 1 380 ? -9.560 -18.626 17.270 1.00 85.06 380 LYS A N 1
ATOM 3057 C CA . LYS A 1 380 ? -9.305 -19.084 18.651 1.00 85.06 380 LYS A CA 1
ATOM 3058 C C . LYS A 1 380 ? -9.653 -20.569 18.834 1.00 85.06 380 LYS A C 1
ATOM 3060 O O . LYS A 1 380 ? -8.958 -21.268 19.569 1.00 85.06 380 LYS A O 1
ATOM 3065 N N . LEU A 1 381 ? -10.668 -21.062 18.118 1.00 80.94 381 LEU A N 1
ATOM 3066 C CA . LEU A 1 381 ? -11.068 -22.476 18.078 1.00 80.94 381 LEU A CA 1
ATOM 3067 C C . LEU A 1 381 ? -10.142 -23.366 17.230 1.00 80.94 381 LEU A C 1
ATOM 3069 O O . LEU A 1 381 ? -10.382 -24.567 17.140 1.00 80.94 381 LEU A O 1
ATOM 3073 N N . GLY A 1 382 ? -9.100 -22.799 16.616 1.00 78.06 382 GLY A N 1
ATOM 3074 C CA . GLY A 1 382 ? -8.140 -23.519 15.783 1.00 78.06 382 GLY A CA 1
ATOM 3075 C C . GLY A 1 382 ? -8.581 -23.713 14.334 1.00 78.06 382 GLY A C 1
ATOM 3076 O O . GLY A 1 382 ? -7.911 -24.443 13.608 1.00 78.06 382 GLY A O 1
ATOM 3077 N N . ARG A 1 383 ? -9.669 -23.072 13.885 1.00 82.69 383 ARG A N 1
ATOM 3078 C CA . ARG A 1 383 ? -10.087 -23.106 12.474 1.00 82.69 383 ARG A CA 1
ATOM 3079 C C . ARG A 1 383 ? -9.221 -22.165 11.633 1.00 82.69 383 ARG A C 1
ATOM 3081 O O . ARG A 1 383 ? -8.582 -21.249 12.144 1.00 82.69 383 ARG A O 1
ATOM 3088 N N . CYS A 1 384 ? -9.210 -22.386 10.321 1.00 84.19 384 CYS A N 1
ATOM 3089 C CA . CYS A 1 384 ? -8.384 -21.611 9.398 1.00 84.19 384 CYS A CA 1
ATOM 3090 C C . CYS A 1 384 ? -8.808 -20.135 9.305 1.00 84.19 384 CYS A C 1
ATOM 3092 O O . CYS A 1 384 ? -9.995 -19.809 9.328 1.00 84.19 384 CYS A O 1
ATOM 3094 N N . TYR A 1 385 ? -7.820 -19.262 9.094 1.00 87.69 385 TYR A N 1
ATOM 3095 C CA . TYR A 1 385 ? -8.044 -17.860 8.736 1.00 87.69 385 TYR A CA 1
ATOM 3096 C C . TYR A 1 385 ? -8.798 -17.739 7.409 1.00 87.69 385 TYR A C 1
ATOM 3098 O O . TYR A 1 385 ? -8.628 -18.547 6.494 1.00 87.69 385 TYR A O 1
ATOM 3106 N N . SER A 1 386 ? -9.581 -16.674 7.293 1.00 91.88 386 SER A N 1
ATOM 3107 C CA . SER A 1 386 ? -10.326 -16.294 6.096 1.00 91.88 386 SER A CA 1
ATOM 3108 C C . SER A 1 386 ? -10.387 -14.771 5.967 1.00 91.88 386 SER A C 1
ATOM 3110 O O . SER A 1 386 ? -10.037 -14.045 6.896 1.00 91.88 386 SER A O 1
ATOM 3112 N N . GLU A 1 387 ? -10.911 -14.260 4.853 1.00 94.50 387 GLU A N 1
ATOM 3113 C CA . GLU A 1 387 ? -11.198 -12.822 4.724 1.00 94.50 387 GLU A CA 1
ATOM 3114 C C . GLU A 1 387 ? -12.090 -12.333 5.880 1.00 94.50 387 GLU A C 1
ATOM 3116 O O . GLU A 1 387 ? -11.928 -11.230 6.395 1.00 94.50 387 GLU A O 1
ATOM 3121 N N . LYS A 1 388 ? -13.001 -13.191 6.361 1.00 97.06 388 LYS A N 1
ATOM 3122 C CA . LYS A 1 388 ? -13.911 -12.884 7.469 1.00 97.06 388 LYS A CA 1
ATOM 3123 C C . LYS A 1 388 ? -13.212 -12.802 8.824 1.00 97.06 388 LYS A C 1
ATOM 3125 O O . LYS A 1 388 ? -13.702 -12.071 9.688 1.00 97.06 388 LYS A O 1
ATOM 3130 N N . SER A 1 389 ? -12.096 -13.505 9.031 1.00 95.12 389 SER A N 1
ATOM 3131 C CA . SER A 1 389 ? -11.307 -13.351 10.261 1.00 95.12 389 SER A CA 1
ATOM 3132 C C . SER A 1 389 ? -10.539 -12.029 10.272 1.00 95.12 389 SER A C 1
ATOM 3134 O O . SER A 1 389 ? -10.454 -11.399 11.321 1.00 95.12 389 SER A O 1
ATOM 3136 N N . ASP A 1 390 ? -10.066 -11.556 9.112 1.00 95.69 390 ASP A N 1
ATOM 3137 C CA . ASP A 1 390 ? -9.463 -10.219 9.004 1.00 95.69 390 ASP A CA 1
ATOM 3138 C C . ASP A 1 390 ? -10.500 -9.113 9.277 1.00 95.69 390 ASP A C 1
ATOM 3140 O O . ASP A 1 390 ? -10.213 -8.155 9.991 1.00 95.69 390 ASP A O 1
ATOM 3144 N N . ILE A 1 391 ? -11.738 -9.268 8.783 1.00 98.19 391 ILE A N 1
ATOM 3145 C CA . ILE A 1 391 ? -12.840 -8.328 9.068 1.00 98.19 391 ILE A CA 1
ATOM 3146 C C . ILE A 1 391 ? -13.144 -8.251 10.569 1.00 98.19 391 ILE A C 1
ATOM 3148 O O . ILE A 1 391 ? -13.417 -7.169 11.088 1.00 98.19 391 ILE A O 1
ATOM 3152 N N . PHE A 1 392 ? -13.072 -9.376 11.282 1.00 97.44 392 PHE A N 1
ATOM 3153 C CA . PHE A 1 392 ? -13.231 -9.380 12.735 1.00 97.44 392 PHE A CA 1
ATOM 3154 C C . PHE A 1 392 ? -12.113 -8.589 13.426 1.00 97.44 392 PHE A C 1
ATOM 3156 O O . PHE A 1 392 ? -12.402 -7.730 14.260 1.00 97.44 392 PHE A O 1
ATOM 3163 N N . ALA A 1 393 ? -10.855 -8.839 13.054 1.00 96.56 393 ALA A N 1
ATOM 3164 C CA . ALA A 1 393 ? -9.701 -8.138 13.612 1.00 96.56 393 ALA A CA 1
ATOM 3165 C C . ALA A 1 393 ? -9.777 -6.618 13.360 1.00 96.56 393 ALA A C 1
ATOM 3167 O O . ALA A 1 393 ? -9.559 -5.828 14.278 1.00 96.56 393 ALA A O 1
ATOM 3168 N N . LEU A 1 394 ? -10.203 -6.202 12.160 1.00 97.31 394 LEU A N 1
ATOM 3169 C CA . LEU A 1 394 ? -10.479 -4.799 11.830 1.00 97.31 394 LEU A CA 1
ATOM 3170 C C . LEU A 1 394 ? -11.605 -4.218 12.704 1.00 97.31 394 LEU A C 1
ATOM 3172 O O . LEU A 1 394 ? -11.474 -3.117 13.235 1.00 97.31 394 LEU A O 1
ATOM 3176 N N . GLY A 1 395 ? -12.694 -4.962 12.920 1.00 97.69 395 GLY A N 1
ATOM 3177 C CA . GLY A 1 395 ? -13.763 -4.554 13.837 1.00 97.69 395 GLY A CA 1
ATOM 3178 C C . GLY A 1 395 ? -13.262 -4.316 15.266 1.00 97.69 395 GLY A C 1
ATOM 3179 O O . GLY A 1 395 ? -13.672 -3.350 15.913 1.00 97.69 395 GLY A O 1
ATOM 3180 N N . TYR A 1 396 ? -12.344 -5.158 15.747 1.00 96.19 396 TYR A N 1
ATOM 3181 C CA . TYR A 1 396 ? -11.759 -5.025 17.082 1.00 96.19 396 TYR A CA 1
ATOM 3182 C C . TYR A 1 396 ? -10.823 -3.812 17.167 1.00 96.19 396 TYR A C 1
ATOM 3184 O O . TYR A 1 396 ? -10.947 -3.012 18.095 1.00 96.19 396 TYR A O 1
ATOM 3192 N N . LEU A 1 397 ? -9.980 -3.604 16.150 1.00 96.62 397 LEU A N 1
ATOM 3193 C CA . LEU A 1 397 ? -9.165 -2.395 15.991 1.00 96.62 397 LEU A CA 1
ATOM 3194 C C . LEU A 1 397 ? -10.023 -1.119 16.064 1.00 96.62 397 LEU A C 1
ATOM 3196 O O . LEU A 1 397 ? -9.687 -0.175 16.780 1.00 96.62 397 LEU A O 1
ATOM 3200 N N . MET A 1 398 ? -11.169 -1.091 15.377 1.00 97.50 398 MET A N 1
ATOM 3201 C CA . MET A 1 398 ? -12.074 0.061 15.430 1.00 97.50 398 MET A CA 1
ATOM 3202 C C . MET A 1 398 ? -12.703 0.268 16.810 1.00 97.50 398 MET A C 1
ATOM 3204 O O . MET A 1 398 ? -12.912 1.412 17.220 1.00 97.50 398 MET A O 1
ATOM 3208 N N . ALA A 1 399 ? -12.991 -0.805 17.551 1.00 95.69 399 ALA A N 1
ATOM 3209 C CA . ALA A 1 399 ? -13.459 -0.692 18.929 1.00 95.69 399 ALA A CA 1
ATOM 3210 C C . ALA A 1 399 ? -12.385 -0.073 19.844 1.00 95.69 399 ALA A C 1
ATOM 3212 O O . ALA A 1 399 ? -12.702 0.748 20.705 1.00 95.69 399 ALA A O 1
ATOM 3213 N N . GLU A 1 400 ? -11.106 -0.382 19.636 1.00 94.88 400 GLU A N 1
ATOM 3214 C CA . GLU A 1 400 ? -10.018 0.272 20.372 1.00 94.88 400 GLU A CA 1
ATOM 3215 C C . GLU A 1 400 ? -9.856 1.747 20.001 1.00 94.88 400 GLU A C 1
ATOM 3217 O O . GLU A 1 400 ? -9.702 2.587 20.889 1.00 94.88 400 GLU A O 1
ATOM 3222 N N . ILE A 1 401 ? -9.971 2.090 18.716 1.00 95.31 401 ILE A N 1
ATOM 3223 C CA . ILE A 1 401 ? -9.992 3.486 18.257 1.00 95.31 401 ILE A CA 1
ATOM 3224 C C . ILE A 1 401 ? -11.140 4.260 18.931 1.00 95.31 401 ILE A C 1
ATOM 3226 O O . ILE A 1 401 ? -10.938 5.375 19.424 1.00 95.31 401 ILE A O 1
ATOM 3230 N N . LEU A 1 402 ? -12.335 3.661 19.027 1.00 94.69 402 LEU A N 1
ATOM 3231 C CA . LEU A 1 402 ? -13.459 4.242 19.768 1.00 94.69 402 LEU A CA 1
ATOM 3232 C C . LEU A 1 402 ? -13.145 4.418 21.256 1.00 94.69 402 LEU A C 1
ATOM 3234 O O . LEU A 1 402 ? -13.501 5.453 21.822 1.00 94.69 402 LEU A O 1
ATOM 3238 N N . SER A 1 403 ? -12.467 3.453 21.880 1.00 93.12 403 SER A N 1
ATOM 3239 C CA . SER A 1 403 ? -12.031 3.537 23.277 1.00 93.12 403 SER A CA 1
ATOM 3240 C C . SER A 1 403 ? -11.093 4.727 23.507 1.00 93.12 403 SER A C 1
ATOM 3242 O O . SER A 1 403 ? -11.345 5.549 24.392 1.00 93.12 403 SER A O 1
ATOM 3244 N N . ILE A 1 404 ? -10.079 4.897 22.645 1.00 92.38 404 ILE A N 1
ATOM 3245 C CA . ILE A 1 404 ? -9.151 6.042 22.677 1.00 92.38 404 ILE A CA 1
ATOM 3246 C C . ILE A 1 404 ? -9.931 7.353 22.556 1.00 92.38 404 ILE A C 1
ATOM 3248 O O . ILE A 1 404 ? -9.756 8.262 23.372 1.00 92.38 404 ILE A O 1
ATOM 3252 N N . ARG A 1 405 ? -10.845 7.445 21.582 1.00 91.50 405 ARG A N 1
ATOM 3253 C CA . ARG A 1 405 ? -11.664 8.646 21.387 1.00 91.50 405 ARG A CA 1
ATOM 3254 C C . ARG A 1 405 ? -12.572 8.932 22.586 1.00 91.50 405 ARG A C 1
ATOM 3256 O O . ARG A 1 405 ? -12.700 10.089 22.981 1.00 91.50 405 ARG A O 1
ATOM 3263 N N . CYS A 1 406 ? -13.200 7.916 23.180 1.00 91.31 406 CYS A N 1
ATOM 3264 C CA . CYS A 1 406 ? -14.047 8.078 24.366 1.00 91.31 406 CYS A CA 1
ATOM 3265 C C . CYS A 1 406 ? -13.252 8.575 25.576 1.00 91.31 406 CYS A C 1
ATOM 3267 O O . CYS A 1 406 ? -13.703 9.511 26.237 1.00 91.31 406 CYS A O 1
ATOM 3269 N N . GLY A 1 407 ? -12.066 8.009 25.820 1.00 90.62 407 GLY A N 1
ATOM 3270 C CA . GLY A 1 407 ? -11.173 8.450 26.892 1.00 90.62 407 GLY A CA 1
ATOM 3271 C C . GLY A 1 407 ? -10.692 9.888 26.693 1.00 90.62 407 GLY A C 1
ATOM 3272 O O . GLY A 1 407 ? -10.788 10.707 27.604 1.00 90.62 407 GLY A O 1
ATOM 3273 N N . LYS A 1 408 ? -10.256 10.228 25.475 1.00 87.00 408 LYS A N 1
ATOM 3274 C CA . LYS A 1 408 ? -9.762 11.566 25.119 1.00 87.00 408 LYS A CA 1
ATOM 3275 C C . LYS A 1 408 ? -10.847 12.648 25.236 1.00 87.00 408 LYS A C 1
ATOM 3277 O O . LYS A 1 408 ? -10.587 13.717 25.780 1.00 87.00 408 LYS A O 1
ATOM 3282 N N . ALA A 1 409 ? -12.072 12.356 24.790 1.00 86.12 409 ALA A N 1
ATOM 3283 C CA . ALA A 1 409 ? -13.213 13.272 24.886 1.00 86.12 409 ALA A CA 1
ATOM 3284 C C . ALA A 1 409 ? -13.922 13.256 26.256 1.00 86.12 409 ALA A C 1
ATOM 3286 O O . ALA A 1 409 ? -14.843 14.047 26.463 1.00 86.12 409 ALA A O 1
ATOM 3287 N N . ASN A 1 410 ? -13.551 12.343 27.163 1.00 87.94 410 ASN A N 1
ATOM 3288 C CA . ASN A 1 410 ? -14.268 12.061 28.412 1.00 87.94 410 ASN A CA 1
ATOM 3289 C C . ASN A 1 410 ? -15.789 11.871 28.198 1.00 87.94 410 ASN A C 1
ATOM 3291 O O . ASN A 1 410 ? -16.622 12.429 28.915 1.00 87.94 410 ASN A O 1
ATOM 3295 N N . ASN A 1 411 ? -16.157 11.136 27.143 1.00 88.75 411 ASN A N 1
ATOM 3296 C CA . ASN A 1 411 ? -17.546 10.904 26.755 1.00 88.75 411 ASN A CA 1
ATOM 3297 C C . ASN A 1 411 ? -17.707 9.529 26.100 1.00 88.75 411 ASN A C 1
ATOM 3299 O O . ASN A 1 411 ? -17.332 9.341 24.944 1.00 88.75 411 ASN A O 1
ATOM 3303 N N . GLU A 1 412 ? -18.335 8.603 26.819 1.00 91.56 412 GLU A N 1
ATOM 3304 C CA . GLU A 1 412 ? -18.547 7.212 26.398 1.00 91.56 412 GLU A CA 1
ATOM 3305 C C . GLU A 1 412 ? -19.725 7.029 25.427 1.00 91.56 412 GLU A C 1
ATOM 3307 O O . GLU A 1 412 ? -19.968 5.925 24.939 1.00 91.56 412 GLU A O 1
ATOM 3312 N N . LYS A 1 413 ? -20.481 8.092 25.121 1.00 91.94 413 LYS A N 1
ATOM 3313 C CA . LYS A 1 413 ? -21.591 8.006 24.168 1.00 91.94 413 LYS A CA 1
ATOM 3314 C C . LYS A 1 413 ? -21.076 8.014 22.734 1.00 91.94 413 LYS A C 1
ATOM 3316 O O . LYS A 1 413 ? -20.438 8.979 22.309 1.00 91.94 413 LYS A O 1
ATOM 3321 N N . ILE A 1 414 ? -21.458 6.992 21.972 1.00 92.56 414 ILE A N 1
ATOM 3322 C CA . ILE A 1 414 ? -21.146 6.859 20.541 1.00 92.56 414 ILE A CA 1
ATOM 3323 C C . ILE A 1 414 ? -22.435 6.765 19.704 1.00 92.56 414 ILE A C 1
ATOM 3325 O O . ILE A 1 414 ? -23.446 6.258 20.206 1.00 92.56 414 ILE A O 1
ATOM 3329 N N . PRO A 1 415 ? -22.448 7.246 18.445 1.00 93.19 415 PRO A N 1
ATOM 3330 C CA . PRO A 1 415 ? -23.577 7.078 17.541 1.00 93.19 415 PRO A CA 1
ATOM 3331 C C . PRO A 1 415 ? -23.936 5.604 17.384 1.00 93.19 415 PRO A C 1
ATOM 3333 O O . PRO A 1 415 ? -23.085 4.788 17.022 1.00 93.19 415 PRO A O 1
ATOM 3336 N N . LYS A 1 416 ? -25.208 5.259 17.606 1.00 94.25 416 LYS A N 1
ATOM 3337 C CA . LYS A 1 416 ? -25.663 3.867 17.500 1.00 94.25 416 LYS A CA 1
ATOM 3338 C C . LYS A 1 416 ? -25.384 3.289 16.110 1.00 94.25 416 LYS A C 1
ATOM 3340 O O . LYS A 1 416 ? -24.949 2.154 16.009 1.00 94.25 416 LYS A O 1
ATOM 3345 N N . VAL A 1 417 ? -25.589 4.083 15.058 1.00 93.38 417 VAL A N 1
ATOM 3346 C CA . VAL A 1 417 ? -25.367 3.659 13.666 1.00 93.38 417 VAL A CA 1
ATOM 3347 C C . VAL A 1 417 ? -23.917 3.246 13.395 1.00 93.38 417 VAL A C 1
ATOM 3349 O O . VAL A 1 417 ? -23.688 2.268 12.692 1.00 93.38 417 VAL A O 1
ATOM 3352 N N . LEU A 1 418 ? -22.944 3.944 13.992 1.00 94.56 418 LEU A N 1
ATOM 3353 C CA . LEU A 1 418 ? -21.523 3.616 13.860 1.00 94.56 418 LEU A CA 1
ATOM 3354 C C . LEU A 1 418 ? -21.187 2.342 14.643 1.00 94.56 418 LEU A C 1
ATOM 3356 O O . LEU A 1 418 ? -20.495 1.463 14.134 1.00 94.56 418 LEU A O 1
ATOM 3360 N N . TRP A 1 419 ? -21.724 2.218 15.861 1.00 96.31 419 TRP A N 1
ATOM 3361 C CA . TRP A 1 419 ? -21.569 1.001 16.653 1.00 96.31 419 TRP A CA 1
ATOM 3362 C C . TRP A 1 419 ? -22.170 -0.223 15.965 1.00 96.31 419 TRP A C 1
ATOM 3364 O O . TRP A 1 419 ? -21.524 -1.260 15.915 1.00 96.31 419 TRP A O 1
ATOM 3374 N N . ASP A 1 420 ? -23.380 -0.112 15.412 1.00 95.94 420 ASP A N 1
ATOM 3375 C CA . ASP A 1 420 ? -24.058 -1.221 14.736 1.00 95.94 420 ASP A CA 1
ATOM 3376 C C . ASP A 1 420 ? -23.218 -1.753 13.558 1.00 95.94 420 ASP A C 1
ATOM 3378 O O . ASP A 1 420 ? -23.132 -2.968 13.354 1.00 95.94 420 ASP A O 1
ATOM 3382 N N . LEU A 1 421 ? -22.550 -0.859 12.817 1.00 97.19 421 LEU A N 1
ATOM 3383 C CA . LEU A 1 421 ? -21.641 -1.229 11.732 1.00 97.19 421 LEU A CA 1
ATOM 3384 C C . LEU A 1 421 ? -20.407 -1.988 12.254 1.00 97.19 421 LEU A C 1
ATOM 3386 O O . LEU A 1 421 ? -20.117 -3.093 11.790 1.00 97.19 421 LEU A O 1
ATOM 3390 N N . ILE A 1 422 ? -19.725 -1.451 13.271 1.00 97.69 422 ILE A N 1
ATOM 3391 C CA . ILE A 1 422 ? -18.549 -2.092 13.890 1.00 97.69 422 ILE A CA 1
ATOM 3392 C C . ILE A 1 422 ? -18.926 -3.443 14.522 1.00 97.69 422 ILE A C 1
ATOM 3394 O O . ILE A 1 422 ? -18.253 -4.449 14.308 1.00 97.69 422 ILE A O 1
ATOM 3398 N N . ALA A 1 423 ? -20.054 -3.510 15.229 1.00 96.50 423 ALA A N 1
ATOM 3399 C CA . ALA A 1 423 ? -20.559 -4.730 15.851 1.00 96.50 423 ALA A CA 1
ATOM 3400 C C . ALA A 1 423 ? -20.928 -5.816 14.824 1.00 96.50 423 ALA A C 1
ATOM 3402 O O . ALA A 1 423 ? -20.879 -7.004 15.143 1.00 96.50 423 ALA A O 1
ATOM 3403 N N . THR A 1 424 ? -21.260 -5.442 13.583 1.00 97.44 424 THR A N 1
ATOM 3404 C CA . THR A 1 424 ? -21.484 -6.410 12.496 1.00 97.44 424 THR A CA 1
ATOM 3405 C C . THR A 1 424 ? -20.179 -7.102 12.086 1.00 97.44 424 THR A C 1
ATOM 3407 O O . THR A 1 424 ? -20.181 -8.298 11.801 1.00 97.44 424 THR A O 1
ATOM 3410 N N . CYS A 1 425 ? -19.044 -6.402 12.143 1.00 98.12 425 CYS A N 1
ATOM 3411 C CA . CYS A 1 425 ? -17.722 -6.999 11.916 1.00 98.12 425 CYS A CA 1
ATOM 3412 C C . CYS A 1 425 ? -17.347 -7.998 13.023 1.00 98.12 425 CYS A C 1
ATOM 3414 O O . CYS A 1 425 ? -16.665 -8.986 12.771 1.00 98.12 425 CYS A O 1
ATOM 3416 N N . LEU A 1 426 ? -17.850 -7.773 14.238 1.00 96.19 426 LEU A N 1
ATOM 3417 C CA . LEU A 1 426 ? -17.556 -8.563 15.436 1.00 96.19 426 LEU A CA 1
ATOM 3418 C C . LEU A 1 426 ? -18.544 -9.721 15.672 1.00 96.19 426 LEU A C 1
ATOM 3420 O O . LEU A 1 426 ? -18.586 -10.297 16.760 1.00 96.19 426 LEU A O 1
ATOM 3424 N N . ARG A 1 427 ? -19.358 -10.088 14.673 1.00 95.00 427 ARG A N 1
ATOM 3425 C CA . ARG A 1 427 ? -20.282 -11.229 14.782 1.00 95.00 427 ARG A CA 1
ATOM 3426 C C . ARG A 1 427 ? -19.518 -12.535 14.982 1.00 95.00 427 ARG A C 1
ATOM 3428 O O . ARG A 1 427 ? -18.527 -12.800 14.305 1.00 95.00 427 ARG A O 1
ATOM 3435 N N . LYS A 1 428 ? -20.020 -13.389 15.877 1.00 90.88 428 LYS A N 1
ATOM 3436 C CA . LYS A 1 428 ? -19.434 -14.711 16.143 1.00 90.88 428 LYS A CA 1
ATOM 3437 C C . LYS A 1 428 ? -19.436 -15.601 14.899 1.00 90.88 428 LYS A C 1
ATOM 3439 O O . LYS A 1 428 ? -18.429 -16.230 14.604 1.00 90.88 428 LYS A O 1
ATOM 3444 N N . ASP A 1 429 ? -20.540 -15.593 14.156 1.00 91.56 429 ASP A N 1
ATOM 3445 C CA . ASP A 1 429 ? -20.677 -16.267 12.865 1.00 91.56 429 ASP A CA 1
ATOM 3446 C C . ASP A 1 429 ? -19.966 -15.465 11.750 1.00 91.56 429 ASP A C 1
ATOM 3448 O O . ASP A 1 429 ? -20.377 -14.329 11.478 1.00 91.56 429 ASP A O 1
ATOM 3452 N N . PRO A 1 430 ? -18.916 -16.014 11.104 1.00 94.88 430 PRO A N 1
ATOM 3453 C CA . 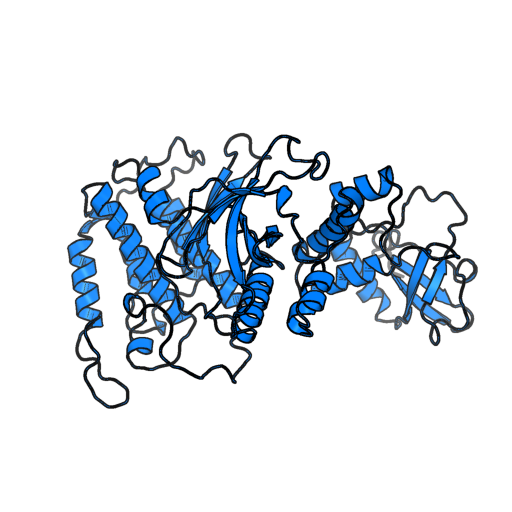PRO A 1 430 ? -18.180 -15.333 10.038 1.00 94.88 430 PRO A CA 1
ATOM 3454 C C . PRO A 1 430 ? -19.047 -14.936 8.838 1.00 94.88 430 PRO A C 1
ATOM 3456 O O . PRO A 1 430 ? -18.781 -13.907 8.212 1.00 94.88 430 PRO A O 1
ATOM 3459 N N . ASP A 1 431 ? -20.104 -15.698 8.539 1.00 95.50 431 ASP A N 1
ATOM 3460 C CA . ASP A 1 431 ? -20.971 -15.451 7.379 1.00 95.50 431 ASP A CA 1
ATOM 3461 C C . ASP A 1 431 ? -21.866 -14.216 7.563 1.00 95.50 431 ASP A C 1
ATOM 3463 O O . ASP A 1 431 ? -22.365 -13.649 6.591 1.00 95.50 431 ASP A O 1
ATOM 3467 N N . GLN A 1 432 ? -22.026 -13.749 8.805 1.00 96.31 432 GLN A N 1
ATOM 3468 C CA . GLN A 1 432 ? -22.784 -12.538 9.137 1.00 96.31 432 GLN A CA 1
ATOM 3469 C C . GLN A 1 432 ? -21.942 -11.261 9.084 1.00 96.31 432 GLN A C 1
ATOM 3471 O O . GLN A 1 432 ? -22.486 -10.162 9.207 1.00 96.31 432 GLN A O 1
ATOM 3476 N N . ARG A 1 433 ? -20.620 -11.382 8.933 1.00 98.06 433 ARG A N 1
ATOM 3477 C CA . ARG A 1 433 ? -19.718 -10.232 8.800 1.00 98.06 433 ARG A CA 1
ATOM 3478 C C . ARG A 1 433 ? -19.763 -9.724 7.353 1.00 98.06 433 ARG A C 1
ATOM 3480 O O . ARG A 1 433 ? -19.937 -10.540 6.444 1.00 98.06 433 ARG A O 1
ATOM 3487 N N . PRO A 1 434 ? -19.572 -8.423 7.083 1.00 97.94 434 PRO A N 1
ATOM 3488 C CA . PRO A 1 434 ? -19.518 -7.905 5.715 1.00 97.94 434 PRO A CA 1
ATOM 3489 C C . PRO A 1 434 ? -18.256 -8.381 4.979 1.00 97.94 434 PRO A C 1
ATOM 3491 O O . PRO A 1 434 ? -17.363 -9.007 5.557 1.00 97.94 434 PRO A O 1
ATOM 3494 N N . LYS A 1 435 ? -18.181 -8.140 3.672 1.00 97.75 435 LYS A N 1
ATOM 3495 C CA . LYS A 1 435 ? -16.897 -8.108 2.950 1.00 97.75 435 LYS A CA 1
ATOM 3496 C C . LYS A 1 435 ? -16.234 -6.735 3.109 1.00 97.75 435 LYS A C 1
ATOM 3498 O O . LYS A 1 435 ? -16.916 -5.759 3.408 1.00 97.75 435 LYS A O 1
ATOM 3503 N N . ALA A 1 436 ? -14.927 -6.648 2.862 1.00 96.00 436 ALA A N 1
ATOM 3504 C CA . ALA A 1 436 ? -14.166 -5.403 3.009 1.00 96.00 436 ALA A CA 1
ATOM 3505 C C . ALA A 1 436 ? -14.757 -4.237 2.187 1.00 96.00 436 ALA A C 1
ATOM 3507 O O . ALA A 1 436 ? -15.065 -3.191 2.753 1.00 96.00 436 ALA A O 1
ATOM 3508 N N . TYR A 1 437 ? -15.068 -4.460 0.903 1.00 95.25 437 TYR A N 1
ATOM 3509 C CA . TYR A 1 437 ? -15.687 -3.435 0.042 1.00 95.25 437 TYR A CA 1
ATOM 3510 C C . TYR A 1 437 ? -17.070 -2.973 0.535 1.00 95.25 437 TYR A C 1
ATOM 3512 O O . TYR A 1 437 ? -17.462 -1.817 0.362 1.00 95.25 437 TYR A O 1
ATOM 3520 N N . GLU A 1 438 ? -17.843 -3.881 1.143 1.00 97.88 438 GLU A N 1
ATOM 3521 C CA . GLU A 1 438 ? -19.172 -3.567 1.680 1.00 97.88 438 GLU A CA 1
ATOM 3522 C C . GLU A 1 438 ? -19.036 -2.685 2.913 1.00 97.88 438 GLU A C 1
ATOM 3524 O O . GLU A 1 438 ? -19.767 -1.705 3.046 1.00 97.88 438 GLU A O 1
ATOM 3529 N N . LEU A 1 439 ? -18.075 -3.011 3.780 1.00 97.75 439 LEU A N 1
ATOM 3530 C CA . LEU A 1 439 ? -17.753 -2.229 4.964 1.00 97.75 439 LEU A CA 1
ATOM 3531 C C . LEU A 1 439 ? -17.276 -0.822 4.588 1.00 97.75 439 LEU A C 1
ATOM 3533 O O . LEU A 1 439 ? -17.799 0.144 5.139 1.00 97.75 439 LEU A O 1
ATOM 3537 N N . ALA A 1 440 ? -16.370 -0.694 3.614 1.00 94.44 440 ALA A N 1
ATOM 3538 C CA . ALA A 1 440 ? -15.899 0.601 3.124 1.00 94.44 440 ALA A CA 1
ATOM 3539 C C . ALA A 1 440 ? -17.047 1.455 2.562 1.00 94.44 440 ALA A C 1
ATOM 3541 O O . ALA A 1 440 ? -17.236 2.607 2.958 1.00 94.44 440 ALA A O 1
ATOM 3542 N N . THR A 1 441 ? -17.898 0.857 1.718 1.00 95.38 441 THR A N 1
ATOM 3543 C CA . THR A 1 441 ? -19.080 1.528 1.151 1.00 95.38 441 THR A CA 1
ATOM 3544 C C . THR A 1 441 ? -20.048 1.992 2.244 1.00 95.38 441 THR A C 1
ATOM 3546 O O . THR A 1 441 ? -20.573 3.106 2.193 1.00 95.38 441 THR A O 1
ATOM 3549 N N . GLN A 1 442 ? -20.302 1.147 3.247 1.00 96.12 442 GLN A N 1
ATOM 3550 C CA . GLN A 1 442 ? -21.190 1.469 4.364 1.00 96.12 442 GLN A CA 1
ATOM 3551 C C . GLN A 1 442 ? -20.603 2.560 5.265 1.00 96.12 442 GLN A C 1
ATOM 3553 O O . GLN A 1 442 ? -21.345 3.449 5.679 1.00 96.12 442 GLN A O 1
ATOM 3558 N N . ALA A 1 443 ? -19.295 2.535 5.526 1.00 93.50 443 ALA A N 1
ATOM 3559 C CA . ALA A 1 443 ? -18.599 3.553 6.308 1.00 93.50 443 ALA A CA 1
ATOM 3560 C C . ALA A 1 443 ? -18.614 4.920 5.607 1.00 93.50 443 ALA A C 1
ATOM 3562 O O . ALA A 1 443 ? -18.959 5.923 6.234 1.00 93.50 443 ALA A O 1
ATOM 3563 N N . GLN A 1 444 ? -18.341 4.955 4.297 1.00 89.56 444 GLN A N 1
ATOM 3564 C CA . GLN A 1 444 ? -18.430 6.173 3.487 1.00 89.56 444 GLN A CA 1
ATOM 3565 C C . GLN A 1 444 ? -19.851 6.742 3.492 1.00 89.56 444 GLN A C 1
ATOM 3567 O O . GLN A 1 444 ? -20.047 7.922 3.773 1.00 89.56 444 GLN A O 1
ATOM 3572 N N . LYS A 1 445 ? -20.858 5.896 3.248 1.00 90.00 445 LYS A N 1
ATOM 3573 C CA . LYS A 1 445 ? -22.260 6.322 3.278 1.00 90.00 445 LYS A CA 1
ATOM 3574 C C . LYS A 1 445 ? -22.650 6.881 4.644 1.00 90.00 445 LYS A C 1
ATOM 3576 O O . LYS A 1 445 ? -23.310 7.907 4.725 1.00 90.00 445 LYS A O 1
ATOM 3581 N N . LEU A 1 446 ? -22.238 6.218 5.720 1.00 88.81 446 LEU A N 1
ATOM 3582 C CA . LEU A 1 446 ? -22.526 6.653 7.081 1.00 88.81 446 LEU A CA 1
ATOM 3583 C C . LEU A 1 446 ? -21.883 8.017 7.378 1.00 88.81 446 LEU A C 1
ATOM 3585 O O . LEU A 1 446 ? -22.532 8.885 7.962 1.00 88.81 446 LEU A O 1
ATOM 3589 N N . ARG A 1 447 ? -20.641 8.229 6.933 1.00 85.69 447 ARG A N 1
ATOM 3590 C CA . ARG A 1 447 ? -19.959 9.525 7.013 1.00 85.69 447 ARG A CA 1
ATOM 3591 C C . ARG A 1 447 ? -20.739 10.614 6.274 1.00 85.69 447 ARG A C 1
ATOM 3593 O O . ARG A 1 447 ? -21.019 11.653 6.867 1.00 85.69 447 ARG A O 1
ATOM 3600 N N . ASP A 1 448 ? -21.116 10.363 5.025 1.00 83.31 448 ASP A N 1
ATOM 3601 C CA . ASP A 1 448 ? -21.779 11.352 4.169 1.00 83.31 448 ASP A CA 1
ATOM 3602 C C . ASP A 1 448 ? -23.215 11.665 4.616 1.00 83.31 448 ASP A C 1
ATOM 3604 O O . ASP A 1 448 ? -23.625 12.822 4.598 1.00 83.31 448 ASP A O 1
ATOM 3608 N N . ASP A 1 449 ? -23.967 10.654 5.058 1.00 84.06 449 ASP A N 1
ATOM 3609 C CA . ASP A 1 449 ? -25.370 10.809 5.457 1.00 84.06 449 ASP A CA 1
ATOM 3610 C C . ASP A 1 449 ? -25.519 11.473 6.839 1.00 84.06 449 ASP A C 1
ATOM 3612 O O . ASP A 1 449 ? -26.528 12.133 7.101 1.00 84.06 449 ASP A O 1
ATOM 3616 N N . PHE A 1 450 ? -24.556 11.276 7.751 1.00 80.12 450 PHE A N 1
ATOM 3617 C CA . PHE A 1 450 ? -24.731 11.636 9.164 1.00 80.12 450 PHE A CA 1
ATOM 3618 C C . PHE A 1 450 ? -23.680 12.586 9.743 1.00 80.12 450 PHE A C 1
ATOM 3620 O O . PHE A 1 450 ? -23.979 13.273 10.728 1.00 80.12 450 PHE A O 1
ATOM 3627 N N . PHE A 1 451 ? -22.460 12.611 9.202 1.00 77.75 451 PHE A N 1
ATOM 3628 C CA . PHE A 1 451 ? -21.315 13.261 9.855 1.00 77.75 451 PHE A CA 1
ATOM 3629 C C . PHE A 1 451 ? -20.667 14.385 9.049 1.00 77.75 451 PHE A C 1
ATOM 3631 O O . PHE A 1 451 ? -19.883 15.138 9.621 1.00 77.75 451 PHE A O 1
ATOM 3638 N N . VAL A 1 452 ? -21.020 14.545 7.773 1.00 69.94 452 VAL A N 1
ATOM 3639 C CA . VAL A 1 452 ? -20.534 15.631 6.913 1.00 69.94 452 VAL A CA 1
ATOM 3640 C C . VAL A 1 452 ? -21.699 16.518 6.480 1.00 69.94 452 VAL A C 1
ATOM 3642 O O . VAL A 1 452 ? -22.774 16.035 6.134 1.00 69.94 452 VAL A O 1
ATOM 3645 N N . VAL A 1 453 ? -21.493 17.837 6.482 1.00 59.88 453 VAL A N 1
ATOM 3646 C CA . VAL A 1 453 ? -22.465 18.790 5.930 1.00 59.88 453 VAL A CA 1
ATOM 3647 C C . VAL A 1 453 ? -22.338 18.785 4.395 1.00 59.88 453 VAL A C 1
ATOM 3649 O O . VAL A 1 453 ? -21.231 19.008 3.899 1.00 59.88 453 VAL A O 1
ATOM 3652 N N . PRO A 1 454 ? -23.429 18.599 3.622 1.00 52.22 454 PRO A N 1
ATOM 3653 C CA . PRO A 1 454 ? -23.387 18.451 2.157 1.00 52.22 454 PRO A CA 1
ATOM 3654 C C . PRO A 1 454 ? -22.671 19.568 1.372 1.00 52.22 454 PRO A C 1
ATOM 3656 O O . PRO A 1 454 ? -22.283 19.356 0.225 1.00 52.22 454 PRO A O 1
ATOM 3659 N N . GLU A 1 455 ? -22.481 20.746 1.975 1.00 50.12 455 GLU A N 1
ATOM 3660 C CA . GLU A 1 455 ? -21.915 21.944 1.337 1.00 50.12 455 GLU A CA 1
ATOM 3661 C C . GLU A 1 455 ? -20.484 22.290 1.798 1.00 50.12 455 GLU A C 1
ATOM 3663 O O . GLU A 1 455 ? -19.872 23.201 1.241 1.00 50.12 455 GLU A O 1
ATOM 3668 N N . SER A 1 456 ? -19.904 21.567 2.767 1.00 51.25 456 SER A N 1
ATOM 3669 C CA . SER A 1 456 ? -18.533 21.813 3.234 1.00 51.25 456 SER A CA 1
ATOM 3670 C C . SER A 1 456 ? -17.691 20.542 3.183 1.00 51.25 456 SER A C 1
ATOM 3672 O O . SER A 1 456 ? -17.653 19.754 4.124 1.00 51.25 456 SER A O 1
ATOM 3674 N N . ARG A 1 457 ? -16.957 20.361 2.083 1.00 47.59 457 ARG A N 1
ATOM 3675 C CA . ARG A 1 457 ? -15.859 19.381 2.044 1.00 47.59 457 ARG A CA 1
ATOM 3676 C C . ARG A 1 457 ? -14.623 19.847 2.817 1.00 47.59 457 ARG A C 1
ATOM 3678 O O . ARG A 1 457 ? -13.779 19.025 3.108 1.00 47.59 457 ARG A O 1
ATOM 3685 N N . SER A 1 458 ? -14.558 21.129 3.189 1.00 50.06 458 SER A N 1
ATOM 3686 C CA . SER A 1 458 ? -13.424 21.709 3.909 1.00 50.06 458 SER A CA 1
ATOM 3687 C C . SER A 1 458 ? -13.253 21.125 5.313 1.00 50.06 458 SER A C 1
ATOM 3689 O O . SER A 1 458 ? -14.164 21.177 6.143 1.00 50.06 458 SER A O 1
ATOM 3691 N N . THR A 1 459 ? -12.022 20.710 5.611 1.00 49.19 459 THR A N 1
ATOM 3692 C CA . THR A 1 459 ? -11.526 20.371 6.958 1.00 49.19 459 THR A CA 1
ATOM 3693 C C . THR A 1 459 ? -11.832 21.407 8.058 1.00 49.19 459 THR A C 1
ATOM 3695 O O . THR A 1 459 ? -11.865 21.048 9.234 1.00 49.19 459 THR A O 1
ATOM 3698 N N . VAL A 1 460 ? -12.108 22.670 7.708 1.00 46.53 460 VAL A N 1
ATOM 3699 C CA . VAL A 1 460 ? -12.428 23.767 8.647 1.00 46.53 460 VAL A CA 1
ATOM 3700 C C . VAL A 1 460 ? -13.818 23.617 9.287 1.00 46.53 460 VAL A C 1
ATOM 3702 O O . VAL A 1 460 ? -14.049 24.144 10.371 1.00 46.53 460 VAL A O 1
ATOM 3705 N N . MET A 1 461 ? -14.731 22.875 8.653 1.00 44.09 461 MET A N 1
ATOM 3706 C CA . MET A 1 461 ? -16.101 22.637 9.140 1.00 44.09 461 MET A CA 1
ATOM 3707 C C . MET A 1 461 ? -16.278 21.245 9.775 1.00 44.09 461 MET A C 1
ATOM 3709 O O . MET A 1 461 ? -17.403 20.827 10.062 1.00 44.09 461 MET A O 1
ATOM 3713 N N . ARG A 1 462 ? -15.176 20.515 10.015 1.00 48.28 462 ARG A N 1
ATOM 3714 C CA . ARG A 1 462 ? -15.193 19.242 10.753 1.00 48.28 462 ARG A CA 1
ATOM 3715 C C . ARG A 1 462 ? -15.826 19.447 12.134 1.00 48.28 462 ARG A C 1
ATOM 3717 O O . ARG A 1 462 ? -15.395 20.303 12.904 1.00 48.28 462 ARG A O 1
ATOM 3724 N N . GLY A 1 463 ? -16.843 18.646 12.456 1.00 44.00 463 GLY A N 1
ATOM 3725 C CA . GLY A 1 463 ? -17.444 18.601 13.793 1.00 44.00 463 GLY A CA 1
ATOM 3726 C C . GLY A 1 463 ? -18.780 19.331 13.987 1.00 44.00 463 GLY A C 1
ATOM 3727 O O . GLY A 1 463 ? -19.297 19.322 15.109 1.00 44.00 463 GLY A O 1
ATOM 3728 N N . GLU A 1 464 ? -19.409 19.905 12.955 1.00 48.62 464 GLU A N 1
ATOM 3729 C CA . GLU A 1 464 ? -20.845 20.222 13.038 1.00 48.62 464 GLU A CA 1
ATOM 3730 C C . GLU A 1 464 ? -21.679 18.968 12.749 1.00 48.62 464 GLU A C 1
ATOM 3732 O O . GLU A 1 464 ? -21.960 18.597 11.615 1.00 48.62 464 GLU A O 1
ATOM 3737 N N . VAL A 1 465 ? -22.045 18.275 13.829 1.00 52.12 465 VAL A N 1
ATOM 3738 C CA . VAL A 1 465 ? -22.901 17.086 13.793 1.00 52.12 465 VAL A CA 1
ATOM 3739 C C . VAL A 1 465 ? -24.253 17.427 13.163 1.00 52.12 465 VAL A C 1
ATOM 3741 O O . VAL A 1 465 ? -25.030 18.182 13.745 1.00 52.12 465 VAL A O 1
ATOM 3744 N N . VAL A 1 466 ? -24.561 16.794 12.029 1.00 57.97 466 VAL A N 1
ATOM 3745 C CA . VAL A 1 466 ? -25.914 16.762 11.441 1.00 57.97 466 VAL A CA 1
ATOM 3746 C C . VAL A 1 466 ? -26.733 15.577 11.990 1.00 57.97 466 VAL A C 1
ATOM 3748 O O . VAL A 1 466 ? -27.946 15.501 11.793 1.00 57.97 466 VAL A O 1
ATOM 3751 N N . LEU A 1 467 ? -26.109 14.649 12.728 1.00 69.19 467 LEU A N 1
ATOM 3752 C CA . LEU A 1 467 ? -26.794 13.483 13.289 1.00 69.19 467 LEU A CA 1
ATOM 3753 C C . LEU A 1 467 ? -27.860 13.875 14.335 1.00 69.19 467 LEU A C 1
ATOM 3755 O O . LEU A 1 467 ? -27.561 14.097 15.507 1.00 69.19 467 LEU A O 1
ATOM 3759 N N . ASN A 1 468 ? -29.129 13.812 13.929 1.00 69.00 468 ASN A N 1
ATOM 3760 C CA . ASN A 1 468 ? -30.298 13.731 14.811 1.00 69.00 468 ASN A CA 1
ATOM 3761 C C . ASN A 1 468 ? -30.676 12.256 15.055 1.00 69.00 468 ASN A C 1
ATOM 3763 O O . ASN A 1 468 ? -31.713 11.781 14.593 1.00 69.00 468 ASN A O 1
ATOM 3767 N N . GLY A 1 469 ? -29.809 11.501 15.736 1.00 78.12 469 GLY A N 1
ATOM 3768 C CA . GLY A 1 469 ? -29.957 10.051 15.918 1.00 78.12 469 GLY A CA 1
ATOM 3769 C C . GLY A 1 469 ? -29.616 9.548 17.327 1.00 78.12 469 GLY A C 1
ATOM 3770 O O . GLY A 1 469 ? -29.112 10.306 18.158 1.00 78.12 469 GLY A O 1
ATOM 3771 N N . PRO A 1 470 ? -29.908 8.268 17.630 1.00 91.62 470 PRO A N 1
ATOM 3772 C CA . PRO A 1 470 ? -29.664 7.690 18.946 1.00 91.62 470 PRO A CA 1
ATOM 3773 C C . PRO A 1 470 ? -28.175 7.422 19.207 1.00 91.62 470 PRO A C 1
ATOM 3775 O O . PRO A 1 470 ? -27.411 7.071 18.304 1.00 91.62 470 PRO A O 1
ATOM 3778 N N . TYR A 1 471 ? -27.798 7.505 20.482 1.00 92.81 471 TYR A N 1
ATOM 3779 C CA . TYR A 1 471 ? -26.473 7.162 20.998 1.00 92.81 471 TYR A CA 1
ATOM 3780 C C . TYR A 1 471 ? -26.560 5.950 21.928 1.00 92.81 471 TYR A C 1
ATOM 3782 O O . TYR A 1 471 ? -27.587 5.731 22.576 1.00 92.81 471 TYR A O 1
ATOM 3790 N N . VAL A 1 472 ? -25.469 5.194 22.023 1.00 95.38 472 VAL A N 1
ATOM 3791 C CA . VAL A 1 472 ? -25.296 4.093 22.981 1.00 95.38 472 VAL A CA 1
ATOM 3792 C C . VAL A 1 472 ? -24.125 4.373 23.914 1.00 95.38 472 VAL A C 1
ATOM 3794 O O . VAL A 1 472 ? -23.223 5.135 23.575 1.00 95.38 472 VAL A O 1
ATOM 3797 N N . ASP A 1 473 ? -24.167 3.762 25.095 1.00 96.06 473 ASP A N 1
ATOM 3798 C CA . ASP A 1 473 ? -23.052 3.728 26.042 1.00 96.06 473 ASP A CA 1
ATOM 3799 C C . ASP A 1 473 ? -22.032 2.688 25.564 1.00 96.06 473 ASP A C 1
ATOM 3801 O O . ASP A 1 473 ? -22.337 1.493 25.575 1.00 96.06 473 ASP A O 1
ATOM 3805 N N . PHE A 1 474 ? -20.875 3.148 25.073 1.00 95.19 474 PHE A N 1
ATOM 3806 C CA . PHE A 1 474 ? -19.871 2.294 24.438 1.00 95.19 474 PHE A CA 1
ATOM 3807 C C . PHE A 1 474 ? -19.318 1.237 25.390 1.00 95.19 474 PHE A C 1
ATOM 3809 O O . PHE A 1 474 ? -19.254 0.066 25.021 1.00 95.19 474 PHE A O 1
ATOM 3816 N N . LEU A 1 475 ? -18.952 1.625 26.615 1.00 91.94 475 LEU A N 1
ATOM 3817 C CA . LEU A 1 475 ? -18.341 0.705 27.568 1.00 91.94 475 LEU A CA 1
ATOM 3818 C C . LEU A 1 475 ? -19.305 -0.434 27.908 1.00 91.94 475 LEU A C 1
ATOM 3820 O O . LEU A 1 475 ? -18.906 -1.599 27.929 1.00 91.94 475 LEU A O 1
ATOM 3824 N N . ARG A 1 476 ? -20.591 -0.117 28.102 1.00 94.56 476 ARG A N 1
ATOM 3825 C CA . ARG A 1 476 ? -21.621 -1.131 28.326 1.00 94.56 476 ARG A CA 1
ATOM 3826 C C . ARG A 1 476 ? -21.756 -2.082 27.136 1.00 94.56 476 ARG A C 1
ATOM 3828 O O . ARG A 1 476 ? -21.626 -3.289 27.323 1.00 94.56 476 ARG A O 1
ATOM 3835 N N . VAL A 1 477 ? -21.993 -1.563 25.926 1.00 94.38 477 VAL A N 1
ATOM 3836 C CA . VAL A 1 477 ? -22.248 -2.422 24.750 1.00 94.38 477 VAL A CA 1
ATOM 3837 C C . VAL A 1 477 ? -21.015 -3.218 24.318 1.00 94.38 477 VAL A C 1
ATOM 3839 O O . VAL A 1 477 ? -21.153 -4.333 23.820 1.00 94.38 477 VAL A O 1
ATOM 3842 N N . PHE A 1 478 ? -19.807 -2.690 24.532 1.00 92.25 478 PHE A N 1
ATOM 3843 C CA . PHE A 1 478 ? -18.568 -3.405 24.234 1.00 92.25 478 PHE A CA 1
ATOM 3844 C C . PHE A 1 478 ? -18.318 -4.543 25.229 1.00 92.25 478 PHE A C 1
ATOM 3846 O O . PHE A 1 478 ? -17.931 -5.636 24.821 1.00 92.25 478 PHE A O 1
ATOM 3853 N N . ASN A 1 479 ? -18.600 -4.332 26.518 1.00 89.81 479 ASN A N 1
ATOM 3854 C CA . ASN A 1 479 ? -18.507 -5.393 27.524 1.00 89.81 479 ASN A CA 1
ATOM 3855 C C . ASN A 1 479 ? -19.545 -6.503 27.293 1.00 89.81 479 ASN A C 1
ATOM 3857 O O . ASN A 1 479 ? -19.201 -7.679 27.388 1.00 89.81 479 ASN A O 1
ATOM 3861 N N . GLU A 1 480 ? -20.785 -6.145 26.942 1.00 89.88 480 GLU A N 1
ATOM 3862 C CA . GLU A 1 480 ? -21.825 -7.110 26.547 1.00 89.88 480 GLU A CA 1
ATOM 3863 C C . GLU A 1 480 ? -21.379 -7.944 25.334 1.00 89.88 480 GLU A C 1
ATOM 3865 O O . GLU A 1 480 ? -21.524 -9.168 25.324 1.00 89.88 480 GLU A O 1
ATOM 3870 N N . LEU A 1 481 ? -20.770 -7.299 24.332 1.00 87.94 481 LEU A N 1
ATOM 3871 C CA . LEU A 1 481 ? -20.220 -7.987 23.168 1.00 87.94 481 LEU A CA 1
ATOM 3872 C C . LEU A 1 481 ? -19.104 -8.964 23.561 1.00 87.94 481 LEU A C 1
ATOM 3874 O O . LEU A 1 481 ? -19.164 -10.123 23.157 1.00 87.94 481 LEU A O 1
ATOM 3878 N N . LYS A 1 482 ? -18.121 -8.536 24.366 1.00 84.88 482 LYS A N 1
ATOM 3879 C CA . LYS A 1 482 ? -17.032 -9.414 24.832 1.00 84.88 482 LYS A CA 1
ATOM 3880 C C . LYS A 1 482 ? -17.566 -10.649 25.550 1.00 84.88 482 LYS A C 1
ATOM 3882 O O . LYS A 1 482 ? -17.167 -11.758 25.219 1.00 84.88 482 LYS A O 1
ATOM 3887 N N . GLN A 1 483 ? -18.526 -10.472 26.457 1.00 82.94 483 GLN A N 1
ATOM 3888 C CA . GLN A 1 483 ? -19.170 -11.593 27.148 1.00 82.94 483 GLN A CA 1
ATOM 3889 C C . GLN A 1 483 ? -19.827 -12.567 26.161 1.00 82.94 483 GLN A C 1
ATOM 3891 O O . GLN A 1 483 ? -19.622 -13.772 26.272 1.00 82.94 483 GLN A O 1
ATOM 3896 N N . SER A 1 484 ? -20.534 -12.057 25.146 1.00 82.38 484 SER A N 1
ATOM 3897 C CA . SER A 1 484 ? -21.180 -12.901 24.128 1.00 82.38 484 SER A CA 1
ATOM 3898 C C . SER A 1 484 ? -20.198 -13.712 23.267 1.00 82.38 484 SER A C 1
ATOM 3900 O O . SER A 1 484 ? -20.568 -14.755 22.722 1.00 82.38 484 SER A O 1
ATOM 3902 N N . LEU A 1 485 ? -18.946 -13.255 23.144 1.00 79.38 485 LEU A N 1
ATOM 3903 C CA . LEU A 1 485 ? -17.885 -13.970 22.433 1.00 79.38 485 LEU A CA 1
ATOM 3904 C C . LEU A 1 485 ? -17.263 -15.088 23.284 1.00 79.38 485 LEU A C 1
ATOM 3906 O O . LEU A 1 485 ? -16.782 -16.061 22.714 1.00 79.38 485 LEU A O 1
ATOM 3910 N N . SER A 1 486 ? -17.309 -14.978 24.616 1.00 67.00 486 SER A N 1
ATOM 3911 C CA . SER A 1 486 ? -16.714 -15.941 25.559 1.00 67.00 486 SER A CA 1
ATOM 3912 C C . SER A 1 486 ? -17.642 -17.100 25.953 1.00 67.00 486 SER A C 1
ATOM 3914 O O . SER A 1 486 ? -17.192 -18.096 26.518 1.00 67.00 486 SER A O 1
ATOM 3916 N N . GLU A 1 487 ? -18.949 -17.006 25.697 1.00 62.00 487 GLU A N 1
ATOM 3917 C CA . GLU A 1 487 ? -19.903 -18.016 26.168 1.00 62.00 487 GLU A CA 1
ATOM 3918 C C . GLU A 1 487 ? -19.723 -19.393 25.490 1.00 62.00 487 GLU A C 1
ATOM 3920 O O . GLU A 1 487 ? -20.004 -19.569 24.302 1.00 62.00 487 GLU A O 1
ATOM 3925 N N . ASN A 1 488 ? -19.364 -20.394 26.312 1.00 58.59 488 ASN A N 1
ATOM 3926 C CA . ASN A 1 488 ? -19.479 -21.844 26.073 1.00 58.59 488 ASN A CA 1
ATOM 3927 C C . ASN A 1 488 ? -18.709 -22.435 24.876 1.00 58.59 488 ASN A C 1
ATOM 3929 O O . ASN A 1 488 ? -19.031 -23.542 24.432 1.00 58.59 488 ASN A O 1
ATOM 3933 N N . ASP A 1 489 ? -17.678 -21.758 24.376 1.00 62.97 489 ASP A N 1
ATOM 3934 C CA . ASP A 1 489 ? -16.930 -22.252 23.223 1.00 62.97 489 ASP A CA 1
ATOM 3935 C C . ASP A 1 489 ? -15.911 -23.333 23.594 1.00 62.97 489 ASP A C 1
ATOM 3937 O O . ASP A 1 489 ? -15.094 -23.182 24.506 1.00 62.97 489 ASP A O 1
ATOM 3941 N N . LYS A 1 490 ? -15.977 -24.447 22.858 1.00 60.03 490 LYS A N 1
ATOM 3942 C CA . LYS A 1 490 ? -15.054 -25.575 22.969 1.00 60.03 490 LYS A CA 1
ATOM 3943 C C . LYS A 1 490 ? -14.212 -25.693 21.704 1.00 60.03 490 LYS A C 1
ATOM 3945 O O . LYS A 1 490 ? -14.776 -25.651 20.612 1.00 60.03 490 LYS A O 1
ATOM 3950 N N . ASP A 1 491 ? -12.901 -25.865 21.851 1.00 61.25 491 ASP A N 1
ATOM 3951 C CA . ASP A 1 491 ? -11.990 -26.160 20.740 1.00 61.25 491 ASP A CA 1
ATOM 3952 C C . ASP A 1 491 ? -12.345 -27.487 20.038 1.00 61.25 491 ASP A C 1
ATOM 3954 O O . ASP A 1 491 ? -13.225 -28.237 20.474 1.00 61.25 491 ASP A O 1
ATOM 3958 N N . GLU A 1 492 ? -11.649 -27.808 18.942 1.00 57.66 492 GLU A N 1
ATOM 3959 C CA . GLU A 1 492 ? -11.837 -29.077 18.215 1.00 57.66 492 GLU A CA 1
ATOM 3960 C C . GLU A 1 492 ? -11.611 -30.328 19.090 1.00 57.66 492 GLU A C 1
ATOM 3962 O O . GLU A 1 492 ? -12.065 -31.419 18.744 1.00 57.66 492 GLU A O 1
ATOM 3967 N N . SER A 1 493 ? -10.951 -30.176 20.242 1.00 56.03 493 SER A N 1
ATOM 3968 C CA . SER A 1 493 ? -10.700 -31.230 21.230 1.00 56.03 493 SER A CA 1
ATOM 3969 C C . SER A 1 493 ? -11.737 -31.263 22.366 1.00 56.03 493 SER A C 1
ATOM 3971 O O . SER A 1 493 ? -11.651 -32.113 23.253 1.00 56.03 493 SER A O 1
ATOM 3973 N N . GLY A 1 494 ? -12.739 -30.379 22.347 1.00 60.34 494 GLY A N 1
ATOM 3974 C CA . GLY A 1 494 ? -13.794 -30.301 23.355 1.00 60.34 494 GLY A CA 1
ATOM 3975 C C . GLY A 1 494 ? -13.423 -29.528 24.629 1.00 60.34 494 GLY A C 1
ATOM 3976 O O . GLY A 1 494 ? -14.217 -29.543 25.578 1.00 60.34 494 GLY A O 1
ATOM 3977 N N . ASN A 1 495 ? -12.265 -28.861 24.674 1.00 60.47 495 ASN A N 1
ATOM 3978 C CA . ASN A 1 495 ? -11.824 -28.056 25.816 1.00 60.47 495 ASN A CA 1
ATOM 3979 C C . ASN A 1 495 ? -12.382 -26.639 25.731 1.00 60.47 495 ASN A C 1
ATOM 3981 O O . ASN A 1 495 ? -12.453 -26.075 24.646 1.00 60.47 495 ASN A O 1
ATOM 3985 N N . LEU A 1 496 ? -12.717 -26.039 26.876 1.00 59.56 496 LEU A N 1
ATOM 3986 C CA . LEU A 1 496 ? -13.093 -24.624 26.931 1.00 59.56 496 LEU A CA 1
ATOM 3987 C C . LEU A 1 496 ? -11.944 -23.755 26.408 1.00 59.56 496 LEU A C 1
ATOM 3989 O O . LEU A 1 496 ? -10.811 -23.864 26.885 1.00 59.56 496 LEU A O 1
ATOM 3993 N N . VAL A 1 497 ? -12.246 -22.895 25.440 1.00 58.94 497 VAL A N 1
ATOM 3994 C CA . VAL A 1 497 ? -11.283 -21.916 24.933 1.00 58.94 497 VAL A CA 1
ATOM 3995 C C . VAL A 1 497 ? -11.138 -20.789 25.963 1.00 58.94 497 VAL A C 1
ATOM 3997 O O . VAL A 1 497 ? -12.147 -20.370 26.528 1.00 58.94 497 VAL A O 1
ATOM 4000 N N . PRO A 1 498 ? -9.915 -20.302 26.259 1.00 53.50 498 PRO A N 1
ATOM 4001 C CA . PRO A 1 498 ? -9.726 -19.211 27.217 1.00 53.50 498 PRO A CA 1
ATOM 4002 C C . PRO A 1 498 ? -10.472 -17.934 26.797 1.00 53.50 498 PRO A C 1
ATOM 4004 O O . PRO A 1 498 ? -10.578 -17.672 25.598 1.00 53.50 498 PRO A O 1
ATOM 4007 N N . ASP A 1 499 ? -10.930 -17.160 27.789 1.00 57.25 499 ASP A N 1
ATOM 4008 C CA . ASP A 1 499 ? -11.795 -15.976 27.635 1.00 57.25 499 ASP A CA 1
ATOM 4009 C C . ASP A 1 499 ? -11.331 -14.974 26.561 1.00 57.25 499 ASP A C 1
ATOM 4011 O O . ASP A 1 499 ? -10.129 -14.794 26.323 1.00 57.25 499 ASP A O 1
ATOM 4015 N N . PHE A 1 500 ? -12.318 -14.339 25.911 1.00 55.12 500 PHE A N 1
ATOM 4016 C CA . PHE A 1 500 ? -12.137 -13.443 24.771 1.00 55.12 500 PHE A CA 1
ATOM 4017 C C . PHE A 1 500 ? -11.677 -12.030 25.125 1.00 55.12 500 PHE A C 1
ATOM 4019 O O . PHE A 1 500 ? -12.221 -11.429 26.082 1.00 55.12 500 PHE A O 1
#

Radius of gyration: 27.18 Å; chains: 1; bounding box: 60×56×79 Å

Foldseek 3Di:
DDPPCPPLPPQFAEDEPVQWADPDDCVVVQKIAGDPPDVPVDDLDFQLDPLLVVLCVVVVDDPPQQADPRHGIWGKDWADPVCVVVVSVVCVVVCVGGRHFWHKYADPVVRIIIITGGPLRVQLVVLCVVFRSQLSSQLSLQRSLCVVVVPPDWPVNLCVVVVNDDPLLCVCTSLAHEQECVQWDWPPDWDPPVPQHTKTKTWGQRDPSSDPPDDNGDTFIKIWRWLDFPPPPPVVLSVLQSSQCCNCARRPNLLEFHFRHKYADPVRRTITTITGDWAQLLVCCLVPQPLPLQQLLVLLQQQLLLLSSLLSQVVQQKDQQADASSQKTKDWAADCPDPQDRIDIGIGGHDSSVMDRNVDPVPQPALDDYDPQQAALCSLLSHHDDLLRSLSSSLVRSLVSLVSSCVSSVHQKDFPLVVVLSVQSNDNDSVSHDGSVVSSVSSVCCSCVWQDDPPDPGPVPGRPTPDPGDIDRSVVVVVVSQVVSQPPDAHPVRHRRPGD

pLDDT: mean 77.73, std 15.02, range [28.17, 98.19]

Sequence (500 aa):
MPREWNSILNELEFIPMSELITDGDLAQNPVTSWRPSKACPWDHHLFTEEEVLKFCVEAKFEFPGYRGENGIVFEATELGEGELCKARQDLHVVWVFLKNDCGFTFDPATKRTYLLQTRPGIMFRELQKRFSLDAARKYFRSVTDQQRLNRHKTFDSVLDGMQLQNSKIQAYGGLVDVIPFDEISLTGEADDTGHSGTIPFGSWHVPQGARLHRPDSEAIPVALKLVWRPGDPNLELFKRELASSIATFTDSPIASIRLNGLTIDPDSREIFLVFERARSVPLFLEQSLVNTGKDWDLISELLRDAADSLEVIHKRGYLHRDIHMGNVLIHTVPCPNDPFEPFYTELVIIDLGQGQDMSNSAWITSNYYGDRNYWAPEVKLGRCYSEKSDIFALGYLMAEILSIRCGKANNEKIPKVLWDLIATCLRKDPDQRPKAYELATQAQKLRDDFFVVPESRSTVMRGEVVLNGPYVDFLRVFNELKQSLSENDKDESGNLVPDF

Secondary structure (DSSP, 8-state):
--TTSTTTTTSSEE--GGGEEESS-TTT--EEEE--SS--S------S-HHHHHHHHHTT---TTSEETTEEEEEEEEE-TTHHHHHHHHHHHHTTT-TTSEEEEEETTTTEEEEEEEHHHHHHHHHHHHS-HHHHHHHHHHHHHHHHTT----HHHHHHHTT---HHHHTTTTTSEE--GGGEEEEEEEE--SSS--EEEEEE-PPTTS-SSS-TT-PEEEEEEEEE-TT-S-HHHHHHHHHHHHHHHSSS--SS--EEEEEE-TTT--EEEEEEP-EEHHHHHHHH--SSS-THHHHHHHHHHHHHHHHHHHHTTEE----STTSEEEEEEE-TT-SS-SEEEEEEE--GGG-EETT-GGG---S--S-GGG--HHHHTTPPP-HHHHHHHHHHHHHHHHHHHHHHHT--EEEHHHHHHHHHHT-SSGGGSPPHHHHHHHHHHHIIIIIS-TT--SGGGTT-----S-EEEHHHHHHHHHHHHHTT-B-TTSPBPPP-

InterPro domains:
  IPR000719 Protein kinase domain [PF00069] (268-403)
  IPR000719 Protein kinase domain [PS50011] (164-451)
  IPR000719 Protein kinase domain [SM00220] (181-451)
  IPR011009 Protein kinase-like domain superfamily [SSF56112] (221-441)
  IPR050339 Cell Cycle and Stress Response Kinase [PTHR11042] (292-443)